Protein AF-A0A0G1XP38-F1 (afdb_monomer_lite)

Foldseek 3Di:
DPPPQQQVAFWFLWAWDDDPQKIKIWTWRFGDADVPPHNRGEIFIWIWIDNVVADTDPIDTQGDDDDQLQNRYWHRWAWEAEPQKIKIKTWGANDPPGAFQRTFIKIFIGNPSRHTPDIAGQANTRWGLKYWANYAAVQWTKIWTWGCQRPPPIFIFMDTDNDPVLRRDHVSNVVCVVVRVVGTQDPDPDRQKHKTWAHHFDDDPAATKTKIWTWFRNRVPDDIWTAIWIFGAHRRGRSHTQWIAPFGPDWDDDPQQQDGPAGGYWGQRYWDQDPVQKIWTWIGGRSHYIDIDIGRNVVVCLNIHPVSPDPPDDDDPLPPQDFFDCVQQAANPHKDAWAWDDDPQKIKTFIWGGGPQLETFTWIFIDNVVRHTPDTDSDGLGWDDDQQFAAPDPPFHGHWARWAWAAAPQKIKIWTWGHRRPAAIFIKIWMAGNVCVVVSVSVRIHDIDTQADPPQHKGQKDWANDADPCWIKIWIDRPQFTFIDTHNDPPVVVDHGPDGHGPDGADPRDQQNGHKHWSYHWDQDPVGTHTDMDHHDPGPPPDPVVVVVVVPPPDDDDDDDDDDDDDDDDDDDDDDDDDDDDDDDDDDDDDDDDDDDDDPPPPDDPVNLVVLVVVVVVLVCCLVCVLVDPVCVVVSCVSLVVVLCCCVPVVDDPSQVVSVVNVCSVPVPPPDPAGPVQVVCCVPPVDGDDNVNVSVVVNVSSVVSVVVSVVVVPDDDD

pLDDT: mean 84.05, std 21.07, range [19.92, 98.75]

Secondary structure (DSSP, 8-state):
--S-GGGSSEEEEEEEEEETTEEEEEEEEEPPPBTTTBTT--EEEEEEEESSSSS-EEEEEEE---SGGGTTEEEEEEEEEETTEEEEEEEEE-SSS-STTTEEEEEEEESSSSS--EEEE--SSSEEEEEE-SS-BTTBEEEEEEETTTSSSPEEEEEEESSGGGGG-HHHHHHHHHTGGGGEE---SSTT-EEEE-SPPEE-SS-EEEEEEEEETSSSSS--EEEEEEEEE-SS-TT-EEEE-SS-SB---SHHHHSSSSSS-EEEEEEEE-TTSEEEEEEEETTTEEEEEEEEHHHHHHHHSGGG---S-PPPTT--S----TTSGGGSSEEEEEEEEEETTEEEEEEEEE-TT-EEEEEEEEESSSSSEEEE-SS-SB---STTTS--STTS-EEEEEEEEEEETTEEEEEEEEE-SSSPPEEEEEEEEHHHHHTT-GGGPPPPEESS-TT---EEEEE-SS-BTTBEEEEEEETTEEEEEEES-S-TTT------EEEE---TTSTT-SEEEESSSPEEETTEEE--EEEE-SS--TTHHHHHHHTT-PPPP-----------------PPP--PPPP-------PPPP-----------HHHHHHHHHHHHHHHHHHHHGGG-GGGHHHHHHHHHHHHHIIIIISS-HHHHHHHHHHHHH-TT------HHHHHHHHHH-----HHHHHHHHHHHHHHHHHHHHHHHSS---

Sequence (718 aa):
MSDRHWEARGTFNPSPIVKGTITHLLYRAQGRPDALMTPAGISTIGKALSLDGEHFQNRRQFIVPEEPWEKYGCEDPRATFFEGKYYIFYTALGGMPFGPGNIKVAVAVSKDLETIEDKHLVTPFNAKAMTLFPERIGGKITVILTAHTDEPPARIAIAQCDNIEELWDLSFWEKWKAEMGEHVINPLRFDHDHVEVGSAPIKTKEGWLLFYSYIHNYFGGGERVFGVEALLLDLKDPHAIVGRSKGPIMVPEEIYERYGAVPNIVFPSGALLNKNGRVDLYYGGADTVCAKASLNLPDLLNALIPERRVDLVERAKGNPILRPVAAHPWESAAVFNPAAVDIDGVVHLLYRAMGADNTSVIGHATSKNGIKITSRDAEPAYVPREPFEKRQQDGTASGCEDPRLTRIGQTLYMAYTAFDGKNPWRAALTSIAVKDFVAKKWDKWSSPQLVTPDPVQDKDTALLPEKVGGQYMVLHRIDPLLCADFLDTLDFKKSRLTRCIEIMGPRPGMWDSKKIGIAGPPLKTKKGWLLIYHALSLSLSRSTSAWARCATRSFPAGRSRAATRCTCTTAARTPWSALPPCRSKNSSRFYCPKIWKTDMRRKVTHAEAVAVFFLHCVVGIIIFFGWLWPAIWPLYITIITYTLFQNWILGYCILSKWEFSLRRMLNPKLRYQYNFTTYYTYKLTHRRLSTRFVQIAGTCFLTASLGIQLYFHTLPIL

Radius of gyration: 34.36 Å; chains: 1; bounding box: 89×94×80 Å

Structure (mmCIF, N/CA/C/O backbone):
data_AF-A0A0G1XP38-F1
#
_entry.id   AF-A0A0G1XP38-F1
#
loop_
_atom_site.group_PDB
_atom_site.id
_atom_site.type_symbol
_atom_site.label_atom_id
_atom_site.label_alt_id
_atom_site.label_comp_id
_atom_site.label_asym_id
_atom_site.label_entity_id
_atom_site.label_seq_id
_atom_site.pdbx_PDB_ins_code
_atom_site.Cartn_x
_atom_site.Cartn_y
_atom_site.Cartn_z
_atom_site.occupancy
_atom_site.B_iso_or_equiv
_atom_site.auth_seq_id
_atom_site.auth_comp_id
_atom_site.auth_asym_id
_atom_site.auth_atom_id
_atom_site.pdbx_PDB_model_num
ATOM 1 N N . MET A 1 1 ? -11.599 32.814 22.777 1.00 44.69 1 MET A N 1
ATOM 2 C CA . MET A 1 1 ? -10.862 31.532 22.885 1.00 44.69 1 MET A CA 1
ATOM 3 C C . MET A 1 1 ? -11.673 30.488 22.135 1.00 44.69 1 MET A C 1
ATOM 5 O O . MET A 1 1 ? -12.880 30.627 22.103 1.00 44.69 1 MET A O 1
ATOM 9 N N . SER A 1 2 ? -11.050 29.541 21.433 1.00 51.38 2 SER A N 1
ATOM 10 C CA . SER A 1 2 ? -11.806 28.527 20.676 1.00 51.38 2 SER A CA 1
ATOM 11 C C . SER A 1 2 ? -12.551 27.608 21.648 1.00 51.38 2 SER A C 1
ATOM 13 O O . SER A 1 2 ? -11.894 26.985 22.480 1.00 51.38 2 SER A O 1
ATOM 15 N N . ASP A 1 3 ? -13.871 27.468 21.498 1.00 69.06 3 ASP A N 1
ATOM 16 C CA . ASP A 1 3 ? -14.762 26.638 22.339 1.00 69.06 3 ASP A CA 1
ATOM 17 C C . ASP A 1 3 ? -14.437 25.126 22.325 1.00 69.06 3 ASP A C 1
ATOM 19 O O . ASP A 1 3 ? -15.114 24.317 22.952 1.00 69.06 3 ASP A O 1
ATOM 23 N N . ARG A 1 4 ? -13.388 24.710 21.605 1.00 83.88 4 ARG A N 1
ATOM 24 C CA . ARG A 1 4 ? -13.000 23.306 21.389 1.00 83.88 4 ARG A CA 1
ATOM 25 C C . ARG A 1 4 ? -11.540 23.026 21.744 1.00 83.88 4 ARG A C 1
ATOM 27 O O . ARG A 1 4 ? -10.768 22.519 20.936 1.00 83.88 4 ARG A O 1
ATOM 34 N N . HIS A 1 5 ? -11.130 23.401 22.953 1.00 87.62 5 HIS A N 1
ATOM 35 C CA . HIS A 1 5 ? -9.759 23.193 23.446 1.00 87.62 5 HIS A CA 1
ATOM 36 C C . HIS A 1 5 ? -9.368 21.705 23.579 1.00 87.62 5 HIS A C 1
ATOM 38 O O . HIS A 1 5 ? -8.186 21.375 23.481 1.00 87.62 5 HIS A O 1
ATOM 44 N N . TRP A 1 6 ? -10.354 20.823 23.747 1.00 90.69 6 TRP A N 1
ATOM 45 C CA . TRP A 1 6 ? -10.214 19.372 23.908 1.00 90.69 6 TRP A CA 1
ATOM 46 C C . TRP A 1 6 ? -9.881 18.600 22.619 1.00 90.69 6 TRP A C 1
ATOM 48 O O . TRP A 1 6 ? -9.460 17.454 22.693 1.00 90.69 6 TRP A O 1
ATOM 58 N N . GLU A 1 7 ? -10.029 19.217 21.443 1.00 93.19 7 GLU A N 1
ATOM 59 C CA . GLU A 1 7 ? -9.630 18.638 20.145 1.00 93.19 7 GLU A CA 1
ATOM 60 C C . GLU A 1 7 ? -8.582 19.491 19.413 1.00 93.19 7 GLU A C 1
ATOM 62 O O . GLU A 1 7 ? -8.307 19.304 18.230 1.00 93.19 7 GLU A O 1
ATOM 67 N N . ALA A 1 8 ? -8.006 20.479 20.096 1.00 90.69 8 ALA A N 1
ATOM 68 C CA . ALA A 1 8 ? -7.222 21.521 19.445 1.00 90.69 8 ALA A CA 1
ATOM 69 C C . ALA A 1 8 ? -5.826 21.073 18.975 1.00 90.69 8 ALA A C 1
ATOM 71 O O . ALA A 1 8 ? -5.214 21.801 18.192 1.00 90.69 8 ALA A O 1
ATOM 72 N N . ARG A 1 9 ? -5.306 19.929 19.444 1.00 91.06 9 ARG A N 1
ATOM 73 C CA . ARG A 1 9 ? -4.024 19.373 18.980 1.00 91.06 9 ARG A CA 1
ATOM 74 C C . ARG A 1 9 ? -4.201 18.391 17.822 1.00 91.06 9 ARG A C 1
ATOM 76 O O . ARG A 1 9 ? -3.339 18.341 16.951 1.00 91.06 9 ARG A O 1
ATOM 83 N N . GLY A 1 10 ? -5.299 17.643 17.802 1.00 93.75 10 GLY A N 1
ATOM 84 C CA . GLY A 1 10 ? -5.584 16.679 16.748 1.00 93.75 10 GLY A CA 1
ATOM 85 C C . GLY A 1 10 ? -6.906 15.951 16.955 1.00 93.75 10 GLY A C 1
ATOM 86 O O . GLY A 1 10 ? -7.391 15.812 18.079 1.00 93.75 10 GLY A O 1
ATOM 87 N N . THR A 1 11 ? -7.462 15.465 15.850 1.00 96.19 11 THR A N 1
ATOM 88 C CA . THR A 1 11 ? -8.654 14.612 15.800 1.00 96.19 11 THR A CA 1
ATOM 89 C C . THR A 1 11 ? -8.358 13.439 14.885 1.00 96.19 11 THR A C 1
ATOM 91 O O . THR A 1 11 ? -8.314 13.631 13.673 1.00 96.19 11 THR A O 1
ATOM 94 N N . PHE A 1 12 ? -8.130 12.247 15.417 1.00 97.69 12 PHE A N 1
ATOM 95 C CA . PHE A 1 12 ? -7.641 11.105 14.638 1.00 97.69 12 PHE A CA 1
ATOM 96 C C . PHE A 1 12 ? -8.177 9.781 15.190 1.00 97.69 12 PHE A C 1
ATOM 98 O O . PHE A 1 12 ? -9.008 9.766 16.097 1.00 97.69 12 PHE A O 1
ATOM 105 N N . ASN A 1 13 ? -7.755 8.673 14.583 1.00 97.81 13 ASN A N 1
ATOM 106 C CA . ASN A 1 13 ? -8.212 7.315 14.886 1.00 97.81 13 ASN A CA 1
ATOM 107 C C . ASN A 1 13 ? -9.754 7.186 14.927 1.00 97.81 13 ASN A C 1
ATOM 109 O O . ASN A 1 13 ? -10.327 6.801 15.949 1.00 97.81 13 ASN A O 1
ATOM 113 N N . PRO A 1 14 ? -10.435 7.539 13.816 1.00 98.06 14 PRO A N 1
ATOM 114 C CA . PRO A 1 14 ? -11.886 7.455 13.692 1.00 98.06 14 PRO A CA 1
ATOM 115 C C . PRO A 1 14 ? -12.428 6.015 13.737 1.00 98.06 14 PRO A C 1
ATOM 117 O O . PRO A 1 14 ? -11.969 5.140 13.002 1.00 98.06 14 PRO A O 1
ATOM 120 N N . SER A 1 15 ? -13.493 5.811 14.506 1.00 98.06 15 SER A N 1
ATOM 121 C CA . SER A 1 15 ? -14.324 4.611 14.565 1.00 98.06 15 SER A CA 1
ATOM 122 C C . SER A 1 15 ? -15.767 4.968 14.182 1.00 98.06 15 SER A C 1
ATOM 124 O O . SER A 1 15 ? -16.501 5.545 14.994 1.00 98.06 15 SER A O 1
ATOM 126 N N . PRO A 1 16 ? -16.195 4.652 12.951 1.00 97.19 16 PRO A N 1
ATOM 127 C CA . PRO A 1 16 ? -17.534 4.943 12.467 1.00 97.19 16 PRO A CA 1
ATOM 128 C C . PRO A 1 16 ? -18.544 3.880 12.925 1.00 97.19 16 PRO A C 1
ATOM 130 O O . PRO A 1 16 ? -18.223 2.700 13.042 1.00 97.19 16 PRO A O 1
ATOM 133 N N . ILE A 1 17 ? -19.797 4.284 13.106 1.00 96.75 17 ILE A N 1
ATOM 134 C CA . ILE A 1 17 ? -20.931 3.387 13.327 1.00 96.75 17 ILE A CA 1
ATOM 135 C C . ILE A 1 17 ? -22.196 3.986 12.715 1.00 96.75 17 ILE A C 1
ATOM 137 O O . ILE A 1 17 ? -22.406 5.197 12.757 1.00 96.75 17 ILE A O 1
ATOM 141 N N . VAL A 1 18 ? -23.035 3.154 12.101 1.00 95.25 18 VAL A N 1
ATOM 142 C CA . VAL A 1 18 ? -24.248 3.615 11.412 1.00 95.25 18 VAL A CA 1
ATOM 143 C C . VAL A 1 18 ? -25.466 3.344 12.285 1.00 95.25 18 VAL A C 1
ATOM 145 O O . VAL A 1 18 ? -25.731 2.197 12.638 1.00 95.25 18 VAL A O 1
ATOM 148 N N . LYS A 1 19 ? -26.233 4.395 12.586 1.00 94.56 19 LYS A N 1
ATOM 149 C CA . LYS A 1 19 ? -27.533 4.325 13.265 1.00 94.56 19 LYS A CA 1
ATOM 150 C C . LYS A 1 19 ? -28.594 4.923 12.343 1.00 94.56 19 LYS A C 1
ATOM 152 O O . LYS A 1 19 ? -28.638 6.132 12.115 1.00 94.56 19 LYS A O 1
ATOM 157 N N . GLY A 1 20 ? -29.441 4.067 11.770 1.00 91.38 20 GLY A N 1
ATOM 158 C CA . GLY A 1 20 ? -30.408 4.479 10.750 1.00 91.38 20 GLY A CA 1
ATOM 159 C C . GLY A 1 20 ? -29.708 5.022 9.498 1.00 91.38 20 GLY A C 1
ATOM 160 O O . GLY A 1 20 ? -28.980 4.295 8.825 1.00 91.38 20 GLY A O 1
ATOM 161 N N . THR A 1 21 ? -29.930 6.297 9.175 1.00 91.62 21 THR A N 1
ATOM 162 C CA . THR A 1 21 ? -29.285 6.987 8.041 1.00 91.62 21 THR A CA 1
ATOM 163 C C . THR A 1 21 ? -28.089 7.846 8.448 1.00 91.62 21 THR A C 1
ATOM 165 O O . THR A 1 21 ? -27.507 8.503 7.590 1.00 91.62 21 THR A O 1
ATOM 168 N N . ILE A 1 22 ? -27.743 7.885 9.737 1.00 96.25 22 ILE A N 1
ATOM 169 C CA . ILE A 1 22 ? -26.694 8.753 10.273 1.00 96.25 22 ILE A CA 1
ATOM 170 C C . ILE A 1 22 ? -25.455 7.913 10.572 1.00 96.25 22 ILE A C 1
ATOM 172 O O . ILE A 1 22 ? -25.521 6.904 11.277 1.00 96.25 22 ILE A O 1
ATOM 176 N N . THR A 1 23 ? -24.310 8.361 10.069 1.00 97.12 23 THR A N 1
ATOM 177 C CA . THR A 1 23 ? -23.001 7.852 10.475 1.00 97.12 23 THR A CA 1
ATOM 178 C C . THR A 1 23 ? -22.520 8.654 11.677 1.00 97.12 23 THR A C 1
ATOM 180 O O . THR A 1 23 ? -22.283 9.859 11.578 1.00 97.12 23 THR A O 1
ATOM 183 N N . HIS A 1 24 ? -22.365 7.983 12.811 1.00 98.25 24 HIS A N 1
ATOM 184 C CA . HIS A 1 24 ? -21.718 8.510 14.003 1.00 98.25 24 HIS A CA 1
ATOM 185 C C . HIS A 1 24 ? -20.228 8.180 13.919 1.00 98.25 24 HIS A C 1
ATOM 187 O O . HIS A 1 24 ? -19.853 7.027 13.729 1.00 98.25 24 HIS A O 1
ATOM 193 N N . LEU A 1 25 ? -19.371 9.184 14.052 1.00 98.44 25 LEU A N 1
ATOM 194 C CA . LEU A 1 25 ? -17.923 9.019 14.084 1.00 98.44 25 LEU A CA 1
ATOM 195 C C . LEU A 1 25 ? -17.440 9.274 15.496 1.00 98.44 25 LEU A C 1
ATOM 197 O O . LEU A 1 25 ? -17.497 10.415 15.958 1.00 98.44 25 LEU A O 1
ATOM 201 N N . LEU A 1 26 ? -16.962 8.232 16.164 1.00 98.62 26 LEU A N 1
ATOM 202 C CA . LEU A 1 26 ? -16.182 8.396 17.382 1.00 98.62 26 LEU A CA 1
ATOM 203 C C . LEU A 1 26 ? -14.724 8.579 16.986 1.00 98.62 26 LEU A C 1
ATOM 205 O O . LEU A 1 26 ? -14.257 7.916 16.067 1.00 98.62 26 LEU A O 1
ATOM 209 N N . TYR A 1 27 ? -14.001 9.482 17.626 1.00 98.50 27 TYR A N 1
ATOM 210 C CA . TYR A 1 27 ? -12.602 9.739 17.290 1.00 98.50 27 TYR A CA 1
ATOM 211 C C . TYR A 1 27 ? -11.822 10.139 18.530 1.00 98.50 27 TYR A C 1
ATOM 213 O O . TYR A 1 27 ? -12.378 10.714 19.468 1.00 98.50 27 TYR A O 1
ATOM 221 N N . ARG A 1 28 ? -10.517 9.877 18.525 1.00 98.31 28 ARG A N 1
ATOM 222 C CA . ARG A 1 28 ? -9.614 10.420 19.533 1.00 98.31 28 ARG A CA 1
ATOM 223 C C . ARG A 1 28 ? -9.468 11.919 19.312 1.00 98.31 28 ARG A C 1
ATOM 225 O O . ARG A 1 28 ? -9.041 12.368 18.247 1.00 98.31 28 ARG A O 1
ATOM 232 N N . ALA A 1 29 ? -9.801 12.686 20.336 1.00 97.12 29 ALA A N 1
ATOM 233 C CA . ALA A 1 29 ? -9.623 14.121 20.398 1.00 97.12 29 ALA A CA 1
AT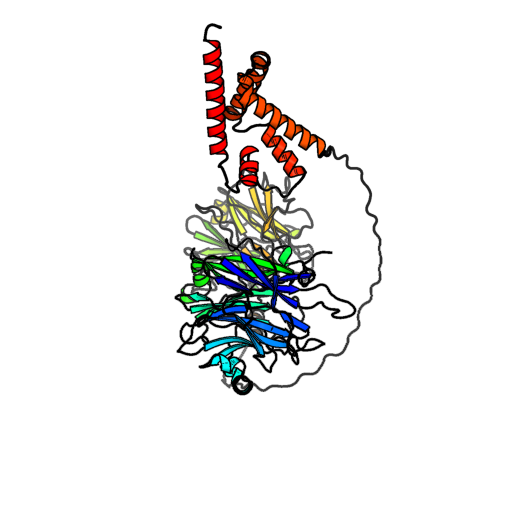OM 234 C C . ALA A 1 29 ? -8.498 14.449 21.376 1.00 97.12 29 ALA A C 1
ATOM 236 O O . ALA A 1 29 ? -8.601 14.182 22.575 1.00 97.12 29 ALA A O 1
ATOM 237 N N . GLN A 1 30 ? -7.416 15.017 20.849 1.00 94.62 30 GLN A N 1
ATOM 238 C CA . GLN A 1 30 ? -6.265 15.412 21.645 1.00 94.62 30 GLN A CA 1
ATOM 239 C C . GLN A 1 30 ? -6.398 16.878 22.061 1.00 94.62 30 GLN A C 1
ATOM 241 O O . GLN A 1 30 ? -6.374 17.791 21.222 1.00 94.62 30 GLN A O 1
ATOM 246 N N . GLY A 1 31 ? -6.483 17.099 23.371 1.00 91.12 31 GLY A N 1
ATOM 247 C CA . GLY A 1 31 ? -6.515 18.430 23.956 1.00 91.12 31 GLY A CA 1
ATOM 248 C C . GLY A 1 31 ? -5.180 19.162 23.846 1.00 91.12 31 GLY A C 1
ATOM 249 O O . GLY A 1 31 ? -4.121 18.569 23.606 1.00 91.12 31 GLY A O 1
ATOM 250 N N . ARG A 1 32 ? -5.218 20.482 24.045 1.00 85.31 32 ARG A N 1
ATOM 251 C CA . ARG A 1 32 ? -3.989 21.263 24.241 1.00 85.31 32 ARG A CA 1
ATOM 252 C C . ARG A 1 32 ? -3.251 20.785 25.496 1.00 85.31 32 ARG A C 1
ATOM 254 O O . ARG A 1 32 ? -3.902 20.554 26.511 1.00 85.31 32 ARG A O 1
ATOM 261 N N . PRO A 1 33 ? -1.914 20.694 25.446 1.00 81.69 33 PRO A N 1
ATOM 262 C CA . PRO A 1 33 ? -1.098 20.604 26.646 1.00 81.69 33 PRO A CA 1
ATOM 263 C C . PRO A 1 33 ? -1.426 21.719 27.638 1.00 81.69 33 PRO A C 1
ATOM 265 O O . PRO A 1 33 ? -1.474 22.889 27.255 1.00 81.69 33 PRO A O 1
ATOM 268 N N . ASP A 1 34 ? -1.603 21.349 28.900 1.00 77.69 34 ASP A N 1
ATOM 269 C CA . ASP A 1 34 ? -1.658 22.269 30.029 1.00 77.69 34 ASP A CA 1
ATOM 270 C C . ASP A 1 34 ? -0.386 22.067 30.853 1.00 77.69 34 ASP A C 1
ATOM 272 O O . ASP A 1 34 ? -0.191 21.015 31.457 1.00 77.69 34 ASP A O 1
ATOM 276 N N . ALA A 1 35 ? 0.502 23.060 30.861 1.00 73.19 35 ALA A N 1
ATOM 277 C CA . ALA A 1 35 ? 1.810 22.937 31.501 1.00 73.19 35 ALA A CA 1
ATOM 278 C C . ALA A 1 35 ? 1.743 22.668 33.017 1.00 73.19 35 ALA A C 1
ATOM 280 O O . ALA A 1 35 ? 2.722 22.179 33.575 1.00 73.19 35 ALA A O 1
ATOM 281 N N . LEU A 1 36 ? 0.623 22.983 33.675 1.00 69.81 36 LEU A N 1
ATOM 282 C CA . LEU A 1 36 ? 0.448 22.834 35.120 1.00 69.81 36 LEU A CA 1
ATOM 283 C C . LEU A 1 36 ? -0.307 21.554 35.477 1.00 69.81 36 LEU A C 1
ATOM 285 O O . LEU A 1 36 ? 0.031 20.902 36.460 1.00 69.81 36 LEU A O 1
ATOM 289 N N . MET A 1 37 ? -1.311 21.188 34.678 1.00 67.31 37 MET A N 1
ATOM 290 C CA . MET A 1 37 ? -2.199 20.064 34.987 1.00 67.31 37 MET A CA 1
ATOM 291 C C . MET A 1 37 ? -1.888 18.823 34.154 1.00 67.31 37 MET A C 1
ATOM 293 O O . MET A 1 37 ? -1.795 17.723 34.693 1.00 67.31 37 MET A O 1
ATOM 297 N N . THR A 1 38 ? -1.719 18.985 32.839 1.00 69.69 38 THR A N 1
ATOM 298 C CA . THR A 1 38 ? -1.524 17.882 31.883 1.00 69.69 38 THR A CA 1
ATOM 299 C C . THR A 1 38 ? -0.518 18.264 30.791 1.00 69.69 38 THR A C 1
ATOM 301 O O . THR A 1 38 ? -0.901 18.621 29.674 1.00 69.69 38 THR A O 1
ATOM 304 N N . PRO A 1 39 ? 0.799 18.172 31.060 1.00 67.69 39 PRO A N 1
ATOM 305 C CA . PRO A 1 39 ? 1.832 18.683 30.151 1.00 67.69 39 PRO A CA 1
ATOM 306 C C . PRO A 1 39 ? 1.856 18.030 28.758 1.00 67.69 39 PRO A C 1
ATOM 308 O O . PRO A 1 39 ? 2.440 18.580 27.830 1.00 67.69 39 PRO A O 1
ATOM 311 N N . ALA A 1 40 ? 1.218 16.866 28.587 1.00 71.44 40 ALA A N 1
ATOM 312 C CA . ALA A 1 40 ? 1.040 16.202 27.293 1.00 71.44 40 ALA A CA 1
ATOM 313 C C . ALA A 1 40 ? -0.313 16.516 26.609 1.00 71.44 40 ALA A C 1
ATOM 315 O O . ALA A 1 40 ? -0.463 16.297 25.403 1.00 71.44 40 ALA A O 1
ATOM 316 N N . GLY A 1 41 ? -1.268 17.085 27.351 1.00 83.62 41 GLY A N 1
ATOM 317 C CA . GLY A 1 41 ? -2.688 17.184 27.009 1.00 83.62 41 GLY A CA 1
ATOM 318 C C . GLY A 1 41 ? -3.446 15.896 27.347 1.00 83.62 41 GLY A C 1
ATOM 319 O O . GLY A 1 41 ? -2.849 14.825 27.426 1.00 83.62 41 GLY A O 1
ATOM 320 N N . ILE A 1 42 ? -4.763 16.001 27.534 1.00 90.81 42 ILE A N 1
ATOM 321 C CA . ILE A 1 42 ? -5.649 14.847 27.760 1.00 90.81 42 ILE A CA 1
ATOM 322 C C . ILE A 1 42 ? -6.251 14.394 26.431 1.00 90.81 42 ILE A C 1
ATOM 324 O O . ILE A 1 42 ? -6.747 15.215 25.651 1.00 90.81 42 ILE A O 1
ATOM 328 N N . SER A 1 43 ? -6.231 13.084 26.197 1.00 95.00 43 SER A N 1
ATOM 329 C CA . SER A 1 43 ? -7.017 12.445 25.144 1.00 95.00 43 SER A CA 1
ATOM 330 C C . SER A 1 43 ? -8.439 12.191 25.640 1.00 95.00 43 SER A C 1
ATOM 332 O O . SER A 1 43 ? -8.638 11.618 26.709 1.00 95.00 43 SER A O 1
ATOM 334 N N . THR A 1 44 ? -9.432 12.607 24.864 1.00 97.12 44 THR A N 1
ATOM 335 C CA . THR A 1 44 ? -10.848 12.278 25.088 1.00 97.12 44 THR A CA 1
ATOM 336 C C . THR A 1 44 ? -11.432 11.668 23.821 1.00 97.12 44 THR A C 1
ATOM 338 O O . THR A 1 44 ? -10.822 11.752 22.753 1.00 97.12 44 THR A O 1
ATOM 341 N N . ILE A 1 45 ? -12.619 11.070 23.899 1.00 98.62 45 ILE A N 1
ATOM 342 C CA . ILE A 1 45 ? -13.318 10.583 22.707 1.00 98.62 45 ILE A CA 1
ATOM 343 C C . ILE A 1 45 ? -14.357 11.619 22.303 1.00 98.62 45 ILE A C 1
ATOM 345 O O . ILE A 1 45 ? -15.314 11.893 23.033 1.00 98.62 45 ILE A O 1
ATOM 349 N N . GLY A 1 46 ? -14.154 12.200 21.125 1.00 98.00 46 GLY A N 1
ATOM 350 C CA . GLY A 1 46 ? -15.121 13.059 20.464 1.00 98.00 46 GLY A CA 1
ATOM 351 C C . GLY A 1 46 ? -16.135 12.248 19.663 1.00 98.00 46 GLY A C 1
ATOM 352 O O . GLY A 1 46 ? -15.863 11.124 19.241 1.00 98.00 46 GLY A O 1
ATOM 353 N N . LYS A 1 47 ? -17.302 12.844 19.421 1.00 97.94 47 LYS A N 1
ATOM 354 C CA . LYS A 1 47 ? -18.330 12.334 18.512 1.00 97.94 47 LYS A CA 1
ATOM 355 C C . LYS A 1 47 ? -18.675 13.388 17.469 1.00 97.94 47 LYS A C 1
ATOM 357 O O . LYS A 1 47 ? -18.863 14.551 17.817 1.00 97.94 47 LYS A O 1
ATOM 362 N N . ALA A 1 48 ? -18.812 12.968 16.217 1.00 97.75 48 ALA A N 1
ATOM 363 C CA . ALA A 1 48 ? -19.345 13.765 15.116 1.00 97.75 48 ALA A CA 1
ATOM 364 C C . ALA A 1 48 ? -20.412 12.981 14.340 1.00 97.75 48 ALA A C 1
ATOM 366 O O . ALA A 1 48 ? -20.453 11.753 14.396 1.00 97.75 48 ALA A O 1
ATOM 367 N N . LEU A 1 49 ? -21.265 13.683 13.599 1.00 98.06 49 LEU A N 1
ATOM 368 C CA . LEU A 1 49 ? -22.368 13.103 12.830 1.00 98.06 49 LEU A CA 1
ATOM 369 C C . LEU A 1 49 ? -22.228 13.430 11.346 1.00 98.06 49 LEU A C 1
ATOM 371 O O . LEU A 1 49 ? -21.792 14.525 10.991 1.00 98.06 49 LEU A O 1
ATOM 375 N N . SER A 1 50 ? -22.643 12.507 10.485 1.00 97.12 50 SER A N 1
ATOM 376 C CA . SER A 1 50 ? -22.675 12.702 9.037 1.00 97.12 50 SER A CA 1
ATOM 377 C C . SER A 1 50 ? -23.876 12.004 8.400 1.00 97.12 50 SER A C 1
ATOM 379 O O . SER A 1 50 ? -24.235 10.895 8.795 1.00 97.12 50 SER A O 1
ATOM 381 N N . LEU A 1 51 ? -24.479 12.649 7.398 1.00 94.88 51 LEU A N 1
ATOM 382 C CA . LEU A 1 51 ? -25.560 12.079 6.582 1.00 94.88 51 LEU A CA 1
ATOM 383 C C . LEU A 1 51 ? -25.045 11.374 5.320 1.00 94.88 51 LEU A C 1
ATOM 385 O O . LEU A 1 51 ? -25.726 10.507 4.782 1.00 94.88 51 LEU A O 1
ATOM 389 N N . ASP A 1 52 ? -23.857 11.745 4.841 1.00 91.00 52 ASP A N 1
ATOM 390 C CA . ASP A 1 52 ? -23.245 11.213 3.617 1.00 91.00 52 ASP A CA 1
ATOM 391 C C . ASP A 1 52 ? -22.021 10.320 3.893 1.00 91.00 52 ASP A C 1
ATOM 393 O O . ASP A 1 52 ? -21.522 9.647 2.994 1.00 91.00 52 ASP A O 1
ATOM 397 N N . GLY A 1 53 ? -21.550 10.278 5.142 1.00 88.31 53 GLY A N 1
ATOM 398 C CA . GLY A 1 53 ? -20.347 9.555 5.548 1.00 88.31 53 GLY A CA 1
ATOM 399 C C . GLY A 1 53 ? -19.039 10.221 5.107 1.00 88.31 53 GLY A C 1
ATOM 400 O O . GLY A 1 53 ? -17.985 9.590 5.237 1.00 88.31 53 GLY A O 1
ATOM 401 N N . GLU A 1 54 ? -19.092 11.456 4.598 1.00 88.88 54 GLU A N 1
ATOM 402 C CA . GLU A 1 54 ? -17.948 12.243 4.116 1.00 88.88 54 GLU A CA 1
ATOM 403 C C . GLU A 1 54 ? -17.796 13.554 4.898 1.00 88.88 54 GLU A C 1
ATOM 405 O O . GLU A 1 54 ? -16.699 13.893 5.343 1.00 88.88 54 GLU A O 1
ATOM 410 N N . HIS A 1 55 ? -18.896 14.272 5.128 1.00 94.88 55 HIS A N 1
ATOM 411 C CA . HIS A 1 55 ? -18.909 15.543 5.842 1.00 94.88 55 HIS A CA 1
ATOM 412 C C . HIS A 1 55 ? -19.407 15.340 7.272 1.00 94.88 55 HIS A C 1
ATOM 414 O O . HIS A 1 55 ? -20.587 15.069 7.502 1.00 94.88 55 HIS A O 1
ATOM 420 N N . PHE A 1 56 ? -18.502 15.496 8.239 1.00 96.00 56 PHE A N 1
ATOM 421 C CA . PHE A 1 56 ? -18.793 15.317 9.662 1.00 96.00 56 PHE A CA 1
ATOM 422 C C . PHE A 1 56 ? -18.972 16.656 10.381 1.00 96.00 56 PHE A C 1
ATOM 424 O O . PHE A 1 56 ? -18.144 17.562 10.275 1.00 96.00 56 PHE A O 1
ATOM 431 N N . GLN A 1 57 ? -20.063 16.771 11.133 1.00 95.50 57 GLN A N 1
ATOM 432 C CA . GLN A 1 57 ? -20.474 17.971 11.862 1.00 95.50 57 GLN A CA 1
ATOM 433 C C . GLN A 1 57 ? -20.928 17.615 13.287 1.00 95.50 57 GLN A C 1
ATOM 435 O O . GLN A 1 57 ? -20.760 16.482 13.730 1.00 95.50 57 GLN A O 1
ATOM 440 N N . ASN A 1 58 ? -21.481 18.591 14.016 1.00 94.62 58 ASN A N 1
ATOM 441 C CA . ASN A 1 58 ? -21.990 18.421 15.382 1.00 94.62 58 ASN A CA 1
ATOM 442 C C . ASN A 1 58 ? -20.973 17.766 16.340 1.00 94.62 58 ASN A C 1
ATOM 444 O O . ASN A 1 58 ? -21.262 16.778 17.015 1.00 94.62 58 ASN A O 1
ATOM 448 N N . ARG A 1 59 ? -19.742 18.295 16.331 1.00 95.31 59 ARG A N 1
ATOM 449 C CA . ARG A 1 59 ? -18.633 17.762 17.128 1.00 95.31 59 ARG A CA 1
ATOM 450 C C . ARG A 1 59 ? -18.814 18.091 18.608 1.00 95.31 59 ARG A C 1
ATOM 452 O O . ARG A 1 59 ? -18.944 19.269 18.946 1.00 95.31 59 ARG A O 1
ATOM 459 N N . ARG A 1 60 ? -18.755 17.077 19.471 1.00 95.69 60 ARG A N 1
ATOM 460 C CA . ARG A 1 60 ? -18.785 17.216 20.938 1.00 95.69 60 ARG A CA 1
ATOM 461 C C . ARG A 1 60 ? -17.902 16.179 21.627 1.00 95.69 60 ARG A C 1
ATOM 463 O O . ARG A 1 60 ? -17.683 15.110 21.061 1.00 95.69 60 ARG A O 1
ATOM 470 N N . GLN A 1 61 ? -17.454 16.460 22.852 1.00 95.88 61 GLN A N 1
ATOM 471 C CA . GLN A 1 61 ? -16.903 15.412 23.717 1.00 95.88 61 GLN A CA 1
ATOM 472 C C . GLN A 1 61 ? -18.002 14.405 24.054 1.00 95.88 61 GLN A C 1
ATOM 474 O O . GLN A 1 61 ? -19.167 14.775 24.241 1.00 95.88 61 GLN A O 1
ATOM 479 N N . PHE A 1 62 ? -17.631 13.131 24.078 1.00 97.81 62 PHE A N 1
ATOM 480 C CA . PHE A 1 62 ? -18.558 12.040 24.338 1.00 97.81 62 PHE A CA 1
ATOM 481 C C . PHE A 1 62 ? -18.085 11.120 25.460 1.00 97.81 62 PHE A C 1
ATOM 483 O O . PHE A 1 62 ? -18.888 10.810 26.329 1.00 97.81 62 PHE A O 1
ATOM 490 N N . ILE A 1 63 ? -16.801 10.749 25.488 1.00 98.38 63 ILE A N 1
ATOM 491 C CA . ILE A 1 63 ? -16.200 10.041 26.629 1.00 98.38 63 ILE A CA 1
ATOM 492 C C . ILE A 1 63 ? -15.021 10.867 27.131 1.00 98.38 63 ILE A C 1
ATOM 494 O O . ILE A 1 63 ? -14.124 11.222 26.360 1.00 98.38 63 ILE A O 1
ATOM 498 N N . VAL A 1 64 ? -15.046 11.183 28.422 1.00 96.44 64 VAL A N 1
ATOM 499 C CA . VAL A 1 64 ? -13.993 11.902 29.144 1.00 96.44 64 VAL A CA 1
ATOM 500 C C . VAL A 1 64 ? -13.509 11.050 30.323 1.00 96.44 64 VAL A C 1
ATOM 502 O O . VAL A 1 64 ? -14.275 10.197 30.776 1.00 96.44 64 VAL A O 1
ATOM 505 N N . PRO A 1 65 ? -12.273 11.258 30.813 1.00 95.50 65 PRO A N 1
ATOM 506 C CA . PRO A 1 65 ? -11.777 10.602 32.017 1.00 95.50 65 PRO A CA 1
ATOM 507 C C . PRO A 1 65 ? -12.636 10.896 33.247 1.00 95.50 65 PRO A C 1
ATOM 509 O O . PRO A 1 65 ? -12.697 12.039 33.698 1.00 95.50 65 PRO A O 1
ATOM 512 N N . GLU A 1 66 ? -13.265 9.865 33.798 1.00 96.12 66 GLU A N 1
ATOM 513 C CA . GLU A 1 66 ? -14.045 9.945 35.044 1.00 96.12 66 GLU A CA 1
ATOM 514 C C . GLU A 1 66 ? -13.557 8.919 36.071 1.00 96.12 66 GLU A C 1
ATOM 516 O O . GLU A 1 66 ? -13.643 9.161 37.273 1.00 96.12 66 GLU A O 1
ATOM 521 N N . GLU A 1 67 ? -12.963 7.819 35.599 1.00 96.81 67 GLU A N 1
ATOM 522 C CA . GLU A 1 67 ? -12.533 6.703 36.438 1.00 96.81 67 GLU A CA 1
ATOM 523 C C . GLU A 1 67 ? -11.011 6.685 36.692 1.00 96.81 67 GLU A C 1
ATOM 525 O O . GLU A 1 67 ? -10.223 7.142 35.852 1.00 96.81 67 GLU A O 1
ATOM 530 N N . PRO A 1 68 ? -10.535 6.108 37.819 1.00 95.81 68 PRO A N 1
ATOM 531 C CA . PRO A 1 68 ? -9.109 6.079 38.155 1.00 95.81 68 PRO A CA 1
ATOM 532 C C . PRO A 1 68 ? -8.212 5.442 37.083 1.00 95.81 68 PRO A C 1
ATOM 534 O O . PRO A 1 68 ? -7.087 5.894 36.876 1.00 95.81 68 PRO A O 1
ATOM 537 N N . TRP A 1 69 ? -8.698 4.416 36.378 1.00 96.19 69 TRP A N 1
ATOM 538 C CA . TRP A 1 69 ? -7.937 3.694 35.347 1.00 96.19 69 TRP A CA 1
ATOM 539 C C . TRP A 1 69 ? -7.824 4.435 34.010 1.00 96.19 69 TRP A C 1
ATOM 541 O O . TRP A 1 69 ? -7.046 4.021 33.156 1.00 96.19 69 TRP A O 1
ATOM 551 N N . GLU A 1 70 ? -8.567 5.522 33.819 1.00 96.00 70 GLU A N 1
ATOM 552 C CA . GLU A 1 70 ? -8.537 6.354 32.608 1.00 96.00 70 GLU A CA 1
ATOM 553 C C . GLU A 1 70 ? -8.193 7.816 32.904 1.00 96.00 70 GLU A C 1
ATOM 555 O O . GLU A 1 70 ? -8.277 8.656 32.011 1.00 96.00 70 GLU A O 1
ATOM 560 N N . LYS A 1 71 ? -7.787 8.122 34.145 1.00 93.81 71 LYS A N 1
ATOM 561 C CA . LYS A 1 71 ? -7.555 9.473 34.679 1.00 93.81 71 LYS A CA 1
ATOM 562 C C . LYS A 1 71 ? -6.750 10.395 33.756 1.00 93.81 71 LYS A C 1
ATOM 564 O O . LYS A 1 71 ? -6.936 11.610 33.795 1.00 93.81 71 LYS A O 1
ATOM 569 N N . TYR A 1 72 ? -5.842 9.845 32.953 1.00 93.25 72 TYR A N 1
ATOM 570 C CA . TYR A 1 72 ? -4.953 10.607 32.077 1.00 93.25 72 TYR A CA 1
ATOM 571 C C . TYR A 1 72 ? -5.350 10.572 30.594 1.00 93.25 72 TYR A C 1
ATOM 573 O O . TYR A 1 72 ? -4.717 11.252 29.786 1.00 93.25 72 TYR A O 1
ATOM 581 N N . GLY A 1 73 ? -6.405 9.844 30.224 1.00 95.38 73 GLY A N 1
ATOM 582 C CA . GLY A 1 73 ? -6.962 9.880 28.878 1.00 95.38 73 GLY A CA 1
ATOM 583 C C . GLY A 1 73 ? -7.733 8.630 28.462 1.00 95.38 73 GLY A C 1
ATOM 584 O O . GLY A 1 73 ? -7.458 7.516 28.911 1.00 95.38 73 GLY A O 1
ATOM 585 N N . CYS A 1 74 ? -8.654 8.850 27.525 1.00 97.94 74 CYS A N 1
ATOM 586 C CA . CYS A 1 74 ? -9.395 7.831 26.788 1.00 97.94 74 CYS A CA 1
ATOM 587 C C . CYS A 1 74 ? -8.991 7.933 25.309 1.00 97.94 74 CYS A C 1
ATOM 589 O O . CYS A 1 74 ? -9.165 8.987 24.688 1.00 97.94 74 CYS A O 1
ATOM 591 N N . GLU A 1 75 ? -8.441 6.865 24.735 1.00 97.88 75 GLU A N 1
ATOM 592 C CA . GLU A 1 75 ? -7.847 6.886 23.394 1.00 97.88 75 GLU A CA 1
ATOM 593 C C . GLU A 1 75 ? -8.462 5.849 22.462 1.00 97.88 75 GLU A C 1
ATOM 595 O O . GLU A 1 75 ? -8.851 4.764 22.880 1.00 97.88 75 GLU A O 1
ATOM 600 N N . ASP A 1 76 ? -8.466 6.180 21.172 1.00 98.06 76 ASP A N 1
ATOM 601 C CA . ASP A 1 76 ? -8.608 5.219 20.082 1.00 98.06 76 ASP A CA 1
ATOM 602 C C . ASP A 1 76 ? -9.860 4.332 20.211 1.00 98.06 76 ASP A C 1
ATOM 604 O O . ASP A 1 76 ? -9.751 3.116 20.379 1.00 98.06 76 ASP A O 1
ATOM 608 N N . PRO A 1 77 ? -11.068 4.923 20.107 1.00 98.50 77 PRO A N 1
ATOM 609 C CA . PRO A 1 77 ? -12.310 4.173 20.245 1.00 98.50 77 PRO A CA 1
ATOM 610 C C . PRO A 1 77 ? -12.439 3.103 19.158 1.00 98.50 77 PRO A C 1
ATOM 612 O O . PRO A 1 77 ? -11.991 3.302 18.026 1.00 98.50 77 PRO A O 1
ATOM 615 N N . ARG A 1 78 ? -13.101 1.992 19.481 1.00 98.44 78 ARG A N 1
ATOM 616 C CA . ARG A 1 78 ? -13.712 1.053 18.535 1.00 98.44 78 ARG A CA 1
ATOM 617 C C . ARG A 1 78 ? -15.132 0.768 18.995 1.00 98.44 78 ARG A C 1
ATOM 619 O O . ARG A 1 78 ? -15.349 0.176 20.050 1.00 98.44 78 ARG A O 1
ATOM 626 N N . ALA A 1 79 ? -16.092 1.228 18.205 1.00 97.81 79 ALA A N 1
ATOM 627 C CA . ALA A 1 79 ? -17.512 1.104 18.488 1.00 97.81 79 ALA A CA 1
ATOM 628 C C . ALA A 1 79 ? -18.127 -0.056 17.710 1.00 97.81 79 ALA A C 1
ATOM 630 O O . ALA A 1 79 ? -17.900 -0.209 16.509 1.00 97.81 79 ALA A O 1
ATOM 631 N N . THR A 1 80 ? -18.963 -0.840 18.378 1.00 98.25 80 THR A N 1
ATOM 632 C CA . THR A 1 80 ? -19.712 -1.936 17.761 1.00 98.25 80 THR A CA 1
ATOM 633 C C . THR A 1 80 ? -21.118 -1.971 18.341 1.00 98.25 80 THR A C 1
ATOM 635 O O . THR A 1 80 ? -21.296 -1.857 19.552 1.00 98.25 80 THR A O 1
ATOM 638 N N . PHE A 1 81 ? -22.123 -2.102 17.475 1.00 98.12 81 PHE A N 1
ATOM 639 C CA . PHE A 1 81 ? -23.491 -2.372 17.905 1.00 98.12 81 PHE A CA 1
ATOM 640 C C . PHE A 1 81 ? -23.657 -3.881 18.059 1.00 98.12 81 PHE A C 1
ATOM 642 O O . PHE A 1 81 ? -23.406 -4.620 17.109 1.00 98.12 81 PHE A O 1
ATOM 649 N N . PHE A 1 82 ? -24.060 -4.325 19.243 1.00 98.25 82 PHE A N 1
ATOM 650 C CA . PHE A 1 82 ? -24.195 -5.733 19.588 1.00 98.25 82 PHE A CA 1
ATOM 651 C C . PHE A 1 82 ? -25.345 -5.898 20.586 1.00 98.25 82 PHE A C 1
ATOM 653 O O . PHE A 1 82 ? -25.440 -5.144 21.550 1.00 98.25 82 PHE A O 1
ATOM 660 N N . GLU A 1 83 ? -26.252 -6.840 20.315 1.00 97.19 83 GLU A N 1
ATOM 661 C CA . GLU A 1 83 ? -27.366 -7.226 21.205 1.00 97.19 83 GLU A CA 1
ATOM 662 C C . GLU A 1 83 ? -28.136 -6.043 21.836 1.00 97.19 83 GLU A C 1
ATOM 664 O O . GLU A 1 83 ? -28.493 -6.047 23.010 1.00 97.19 83 GLU A O 1
ATOM 669 N N . GLY A 1 84 ? -28.420 -5.011 21.030 1.00 96.94 84 GLY A N 1
ATOM 670 C CA . GLY A 1 84 ? -29.248 -3.864 21.428 1.00 96.94 84 GLY A CA 1
ATOM 671 C C . GLY A 1 84 ? -28.493 -2.686 22.050 1.00 96.94 84 GLY A C 1
ATOM 672 O O . GLY A 1 84 ? -29.110 -1.649 22.298 1.00 96.94 84 GLY A O 1
ATOM 673 N N . LYS A 1 85 ? -27.177 -2.797 22.261 1.00 98.12 85 LYS A N 1
ATOM 674 C CA . LYS A 1 85 ? -26.334 -1.732 22.820 1.00 98.12 85 LYS A CA 1
ATOM 675 C C . LYS A 1 85 ? -25.125 -1.431 21.933 1.00 98.12 85 LYS A C 1
ATOM 677 O O . LYS A 1 85 ? -24.754 -2.195 21.046 1.00 98.12 85 LYS A O 1
ATOM 682 N N . TYR A 1 86 ? -24.512 -0.282 22.179 1.00 98.50 86 TYR A N 1
ATOM 683 C CA . TYR A 1 86 ? -23.249 0.145 21.597 1.00 98.50 86 TYR A CA 1
ATOM 684 C C . TYR A 1 86 ? -22.140 -0.044 22.624 1.00 98.50 86 TYR A C 1
ATOM 686 O O . TYR A 1 86 ? -22.162 0.581 23.685 1.00 98.50 86 TYR A O 1
ATOM 694 N N . TYR A 1 87 ? -21.165 -0.877 22.279 1.00 98.69 87 TYR A N 1
ATOM 695 C CA . TYR A 1 87 ? -19.962 -1.107 23.068 1.00 98.69 87 TYR A CA 1
ATOM 696 C C . TYR A 1 87 ? -18.816 -0.340 22.431 1.00 98.69 87 TYR A C 1
ATOM 698 O O . TYR A 1 87 ? -18.509 -0.534 21.252 1.00 98.69 87 TYR A O 1
ATOM 706 N N . ILE A 1 88 ? -18.221 0.568 23.195 1.00 98.75 88 ILE A N 1
ATOM 707 C CA . ILE A 1 88 ? -17.146 1.445 22.742 1.00 98.75 88 ILE A CA 1
ATOM 708 C C . ILE A 1 88 ? -15.914 1.066 23.543 1.00 98.75 88 ILE A C 1
ATOM 710 O O . ILE A 1 88 ? -15.738 1.525 24.668 1.00 98.75 88 ILE A O 1
ATOM 714 N N . PHE A 1 89 ? -15.084 0.200 22.975 1.00 98.75 89 PHE A N 1
ATOM 715 C CA . PHE A 1 89 ? -13.800 -0.153 23.565 1.00 98.75 89 PHE A CA 1
ATOM 716 C C . PHE A 1 89 ? -12.792 0.958 23.294 1.00 98.75 89 PHE A C 1
ATOM 718 O O . PHE A 1 89 ? -12.793 1.548 22.212 1.00 98.75 89 PHE A O 1
ATOM 725 N N . TYR A 1 90 ? -11.943 1.259 24.267 1.00 98.75 90 TYR A N 1
ATOM 726 C CA . TYR A 1 90 ? -10.924 2.297 24.156 1.00 98.75 90 TYR A CA 1
ATOM 727 C C . TYR A 1 90 ? -9.718 1.975 25.033 1.00 98.75 90 TYR A C 1
ATOM 729 O O . TYR A 1 90 ? -9.793 1.189 25.980 1.00 98.75 90 TYR A O 1
ATOM 737 N N . THR A 1 91 ? -8.589 2.592 24.709 1.00 98.38 91 THR A N 1
ATOM 738 C CA . THR A 1 91 ? -7.381 2.526 25.529 1.00 98.38 91 THR A CA 1
ATOM 739 C C . THR A 1 91 ? -7.517 3.516 26.687 1.00 98.38 91 THR A C 1
ATOM 741 O O . THR A 1 91 ? -7.711 4.714 26.471 1.00 98.38 91 THR A O 1
ATOM 744 N N . ALA A 1 92 ? -7.418 3.016 27.914 1.00 98.06 92 ALA A N 1
ATOM 745 C CA . ALA A 1 92 ? -7.481 3.779 29.152 1.00 98.06 92 ALA A CA 1
ATOM 746 C C . ALA A 1 92 ? -6.069 4.033 29.700 1.00 98.06 92 ALA A C 1
ATOM 748 O O . ALA A 1 92 ? -5.270 3.101 29.849 1.00 98.06 92 ALA A O 1
ATOM 749 N N . LEU A 1 93 ? -5.763 5.301 29.988 1.00 96.00 93 LEU A N 1
ATOM 750 C CA . LEU A 1 93 ? -4.481 5.736 30.543 1.00 96.00 93 LEU A CA 1
ATOM 751 C C . LEU A 1 93 ? -4.616 6.024 32.044 1.00 96.00 93 LEU A C 1
ATOM 753 O O . LEU A 1 93 ? -5.062 7.100 32.448 1.00 96.00 93 LEU A O 1
ATOM 757 N N . GLY A 1 94 ? -4.205 5.072 32.882 1.00 93.62 94 GLY A N 1
ATOM 758 C CA . GLY A 1 94 ? -4.426 5.131 34.333 1.00 93.62 94 GLY A CA 1
ATOM 759 C C . GLY A 1 94 ? -3.312 5.792 35.144 1.00 93.62 94 GLY A C 1
ATOM 760 O O . GLY A 1 94 ? -3.502 6.097 36.318 1.00 93.62 94 GLY A O 1
ATOM 761 N N . GLY A 1 95 ? -2.137 6.036 34.557 1.00 89.88 95 GLY A N 1
ATOM 762 C CA . GLY A 1 95 ? -0.974 6.521 35.304 1.00 89.88 95 GLY A CA 1
ATOM 763 C C . GLY A 1 95 ? 0.080 7.217 34.453 1.00 89.88 95 GLY A C 1
ATOM 764 O O . GLY A 1 95 ? 0.091 7.101 33.232 1.00 89.88 95 GLY A O 1
ATOM 765 N N . MET A 1 96 ? 0.989 7.921 35.132 1.00 84.75 96 MET A N 1
ATOM 766 C CA . MET A 1 96 ? 2.138 8.610 34.539 1.00 84.75 96 MET A CA 1
ATOM 767 C C . MET A 1 96 ? 3.445 8.140 35.205 1.00 84.75 96 MET A C 1
ATOM 769 O O . MET A 1 96 ? 3.460 7.998 36.428 1.00 84.75 96 MET A O 1
ATOM 773 N N . PRO A 1 97 ? 4.545 7.940 34.450 1.00 87.56 97 PRO A N 1
ATOM 774 C CA . PRO A 1 97 ? 4.624 7.982 32.985 1.00 87.56 97 PRO A CA 1
ATOM 775 C C . PRO A 1 97 ? 3.810 6.853 32.335 1.00 87.56 97 PRO A C 1
ATOM 777 O O . PRO A 1 97 ? 3.590 5.811 32.951 1.00 87.56 97 PRO A O 1
ATOM 780 N N . PHE A 1 98 ? 3.357 7.062 31.097 1.00 89.50 98 PHE A N 1
ATOM 781 C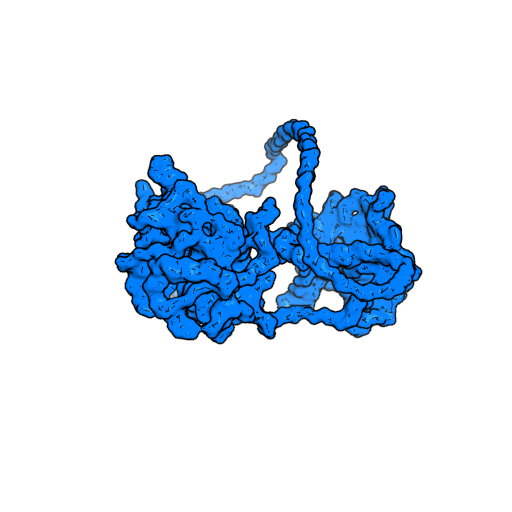 CA . PHE A 1 98 ? 2.640 6.032 30.344 1.00 89.50 98 PHE A CA 1
ATOM 782 C C . PHE A 1 98 ? 3.526 4.801 30.131 1.00 89.50 98 PHE A C 1
ATOM 784 O O . PHE A 1 98 ? 4.689 4.924 29.744 1.00 89.50 98 PHE A O 1
ATOM 791 N N . GLY A 1 99 ? 2.976 3.614 30.379 1.00 90.88 99 GLY A N 1
ATOM 792 C CA . GLY A 1 99 ? 3.692 2.357 30.207 1.00 90.88 99 GLY A CA 1
ATOM 793 C C . GLY A 1 99 ? 2.804 1.126 30.397 1.00 90.88 99 GLY A C 1
ATOM 794 O O . GLY A 1 99 ? 1.632 1.241 30.764 1.00 90.88 99 GLY A O 1
ATOM 795 N N . PRO A 1 100 ? 3.350 -0.085 30.200 1.00 92.56 100 PRO A N 1
ATOM 796 C CA . PRO A 1 100 ? 2.561 -1.320 30.214 1.00 92.56 100 PRO A CA 1
ATOM 797 C C . PRO A 1 100 ? 1.830 -1.583 31.546 1.00 92.56 100 PRO A C 1
ATOM 799 O O . PRO A 1 100 ? 0.778 -2.228 31.582 1.00 92.56 100 PRO A O 1
ATOM 802 N N . GLY A 1 101 ? 2.329 -1.021 32.652 1.00 93.88 101 GLY A N 1
ATOM 803 C CA . GLY A 1 101 ? 1.667 -1.091 33.954 1.00 93.88 101 GLY A CA 1
ATOM 804 C C . GLY A 1 101 ? 0.320 -0.359 34.020 1.00 93.88 101 GLY A C 1
ATOM 805 O O . GLY A 1 101 ? -0.554 -0.797 34.762 1.00 93.88 101 GLY A O 1
ATOM 806 N N . ASN A 1 102 ? 0.119 0.705 33.233 1.00 93.62 102 ASN A N 1
ATOM 807 C CA . ASN A 1 102 ? -1.016 1.629 33.376 1.00 93.62 102 ASN A CA 1
ATOM 808 C C . ASN A 1 102 ? -1.798 1.925 32.083 1.00 93.62 102 ASN A C 1
ATOM 810 O O . ASN A 1 102 ? -2.773 2.669 32.133 1.00 93.62 102 ASN A O 1
ATOM 814 N N . ILE A 1 103 ? -1.407 1.327 30.957 1.00 97.19 103 ILE A N 1
ATOM 815 C CA . ILE A 1 103 ? -2.155 1.356 29.695 1.00 97.19 103 ILE A CA 1
ATOM 816 C C . ILE A 1 103 ? -2.972 0.069 29.587 1.00 97.19 103 ILE A C 1
ATOM 818 O O . ILE A 1 103 ? -2.381 -1.009 29.474 1.00 97.19 103 ILE A O 1
ATOM 822 N N . LYS A 1 104 ? -4.302 0.176 29.618 1.00 97.69 104 LYS A N 1
ATOM 823 C CA . LYS A 1 104 ? -5.250 -0.955 29.607 1.00 97.69 104 LYS A CA 1
ATOM 824 C C . LYS A 1 104 ? -6.368 -0.714 28.588 1.00 97.69 104 LYS A C 1
ATOM 826 O O . LYS A 1 104 ? -6.508 0.389 28.070 1.00 97.69 104 LYS A O 1
ATOM 831 N N . VAL A 1 105 ? -7.206 -1.719 28.345 1.00 98.50 105 VAL A N 1
ATOM 832 C CA . VAL A 1 105 ? -8.481 -1.557 27.633 1.00 98.50 105 VAL A CA 1
ATOM 833 C C . VAL A 1 105 ? -9.609 -1.332 28.637 1.00 98.50 105 VAL A C 1
ATOM 835 O O . VAL A 1 105 ? -9.692 -2.028 29.650 1.00 98.50 105 VAL A O 1
ATOM 838 N N . ALA A 1 106 ? -10.500 -0.399 28.319 1.00 98.69 106 ALA A N 1
ATOM 839 C CA . ALA A 1 106 ? -11.785 -0.195 28.976 1.00 98.69 106 ALA A CA 1
ATOM 840 C C . ALA A 1 106 ? -12.921 -0.202 27.938 1.00 98.69 106 ALA A C 1
ATOM 842 O O . ALA A 1 106 ? -12.677 -0.143 26.728 1.00 98.69 106 ALA A O 1
ATOM 843 N N . VAL A 1 107 ? -14.163 -0.288 28.409 1.00 98.75 107 VAL A N 1
ATOM 844 C CA . VAL A 1 107 ? -15.370 -0.221 27.579 1.00 98.75 107 VAL A CA 1
ATOM 845 C C . VAL A 1 107 ? -16.365 0.768 28.170 1.00 98.75 107 VAL A C 1
ATOM 847 O O . VAL A 1 107 ? -16.592 0.785 29.377 1.00 98.75 107 VAL A O 1
ATOM 850 N N . ALA A 1 108 ? -16.963 1.586 27.307 1.00 98.75 108 ALA A N 1
ATOM 851 C CA . ALA A 1 108 ? -18.115 2.418 27.624 1.00 98.75 108 ALA A CA 1
ATOM 852 C C . ALA A 1 108 ? -19.343 1.871 26.890 1.00 98.75 108 ALA A C 1
ATOM 854 O O . ALA A 1 108 ? -19.269 1.538 25.701 1.00 98.75 108 ALA A O 1
ATOM 855 N N . VAL A 1 109 ? -20.470 1.784 27.590 1.00 98.69 109 VAL A N 1
ATOM 856 C CA . VAL A 1 109 ? -21.713 1.198 27.083 1.00 98.69 109 VAL A CA 1
ATOM 857 C C . VAL A 1 109 ? -22.749 2.295 26.878 1.00 98.69 109 VAL A C 1
ATOM 859 O O . VAL A 1 109 ? -22.948 3.150 27.735 1.00 98.69 109 VAL A O 1
ATOM 862 N N . SER A 1 110 ? -23.426 2.288 25.733 1.00 98.50 110 SER A N 1
ATOM 863 C CA . SER A 1 110 ? -24.482 3.250 25.409 1.00 98.50 110 SER A CA 1
ATOM 864 C C . SER A 1 110 ? -25.641 2.557 24.699 1.00 98.50 110 SER A C 1
ATOM 866 O O . SER A 1 110 ? -25.415 1.697 23.853 1.00 98.50 110 SER A O 1
ATOM 868 N N . LYS A 1 111 ? -26.892 2.936 24.980 1.00 97.44 111 LYS A N 1
ATOM 869 C CA . LYS A 1 111 ? -28.059 2.451 24.210 1.00 97.44 111 LYS A CA 1
ATOM 870 C C . LYS A 1 111 ? -28.328 3.261 22.948 1.00 97.44 111 LYS A C 1
ATOM 872 O O . LYS A 1 111 ? -28.963 2.771 22.017 1.00 97.44 111 LYS A O 1
ATOM 877 N N . ASP A 1 112 ? -27.861 4.503 22.894 1.00 95.81 112 ASP A N 1
ATOM 878 C CA . ASP A 1 112 ? -28.304 5.467 21.891 1.00 95.81 112 ASP A CA 1
ATOM 879 C C . ASP A 1 112 ? -27.180 6.260 21.213 1.00 95.81 112 ASP A C 1
ATOM 881 O O . ASP A 1 112 ? -27.474 6.972 20.248 1.00 95.81 112 ASP A O 1
ATOM 885 N N . LEU A 1 113 ? -25.926 6.086 21.641 1.00 96.88 113 LEU A N 1
ATOM 886 C CA . LEU A 1 113 ? -24.763 6.905 21.284 1.00 96.88 113 LEU A CA 1
ATOM 887 C C . LEU A 1 113 ? -24.892 8.374 21.701 1.00 96.88 113 LEU A C 1
ATOM 889 O O . LEU A 1 113 ? -24.147 9.211 21.193 1.00 96.88 113 LEU A O 1
ATOM 893 N N . GLU A 1 114 ? -25.811 8.713 22.602 1.00 95.25 114 GLU A N 1
ATOM 894 C CA . GLU A 1 114 ? -25.975 10.051 23.166 1.00 95.25 114 GLU A CA 1
ATOM 895 C C . GLU A 1 114 ? -25.537 10.120 24.626 1.00 95.25 114 GLU A C 1
ATOM 897 O O . GLU A 1 114 ? -24.829 11.071 24.981 1.00 95.25 114 GLU A O 1
ATOM 902 N N . THR A 1 115 ? -25.857 9.098 25.420 1.00 96.69 115 THR A N 1
ATOM 903 C CA . THR A 1 115 ? -25.465 8.971 26.832 1.00 96.69 115 THR A CA 1
ATOM 904 C C . THR A 1 115 ? -24.678 7.688 27.082 1.00 96.69 115 THR A C 1
ATOM 906 O O . THR A 1 115 ? -24.998 6.642 26.512 1.00 96.69 115 THR A O 1
ATOM 909 N N . ILE A 1 116 ? -23.656 7.763 27.937 1.00 98.25 116 ILE A N 1
ATOM 910 C CA . ILE A 1 116 ? -22.949 6.586 28.457 1.00 98.25 116 ILE A CA 1
ATOM 911 C C . ILE A 1 116 ? -23.714 6.091 29.684 1.00 98.25 116 ILE A C 1
ATOM 913 O O . ILE A 1 116 ? -23.990 6.881 30.582 1.00 98.25 116 ILE A O 1
ATOM 917 N N . GLU A 1 117 ? -24.102 4.818 29.679 1.00 96.50 117 GLU A N 1
ATOM 918 C CA . GLU A 1 117 ? -24.804 4.176 30.796 1.00 96.50 117 GLU A CA 1
ATOM 919 C C . GLU A 1 117 ? -23.814 3.672 31.838 1.00 96.50 117 GLU A C 1
ATOM 921 O O . GLU A 1 117 ? -23.967 3.962 33.017 1.00 96.50 117 GLU A O 1
ATOM 926 N N . ASP A 1 118 ? -22.783 2.967 31.369 1.00 96.75 118 ASP A N 1
ATOM 927 C CA . ASP A 1 118 ? -21.820 2.270 32.210 1.00 96.75 118 ASP A CA 1
ATOM 928 C C . ASP A 1 118 ? -20.415 2.352 31.601 1.00 96.75 118 ASP A C 1
ATOM 930 O O . ASP A 1 118 ? -20.245 2.449 30.375 1.00 96.75 118 ASP A O 1
ATOM 934 N N . LYS A 1 119 ? -19.399 2.271 32.464 1.00 98.25 119 LYS A N 1
ATOM 935 C CA . LYS A 1 119 ? -17.989 2.108 32.099 1.00 98.25 119 LYS A CA 1
ATOM 936 C C . LYS A 1 119 ? -17.376 0.975 32.905 1.00 98.25 119 LYS A C 1
ATOM 938 O O . LYS A 1 119 ? -17.597 0.877 34.109 1.00 98.25 119 LYS A O 1
ATOM 943 N N . HIS A 1 120 ? -16.540 0.172 32.256 1.00 98.31 120 HIS A N 1
ATOM 944 C CA . HIS A 1 120 ? -15.830 -0.919 32.915 1.00 98.31 120 HIS A CA 1
ATOM 945 C C . HIS A 1 120 ? -14.375 -0.998 32.453 1.00 98.31 120 HIS A C 1
ATOM 947 O O . HIS A 1 120 ? -14.072 -0.832 31.267 1.00 98.31 120 HIS A O 1
ATOM 953 N N . LEU A 1 121 ? -13.469 -1.287 33.390 1.00 98.06 121 LEU A N 1
ATOM 954 C CA . LEU A 1 121 ? -12.119 -1.732 33.059 1.00 98.06 121 LEU A CA 1
ATOM 955 C C . LEU A 1 121 ? -12.198 -3.171 32.536 1.00 98.06 121 LEU A C 1
ATOM 957 O O . LEU A 1 121 ? -12.794 -4.026 33.181 1.00 98.06 121 LEU A O 1
ATOM 961 N N . VAL A 1 122 ? -11.598 -3.430 31.376 1.00 98.19 122 VAL A N 1
ATOM 962 C CA . VAL A 1 122 ? -11.693 -4.730 30.700 1.00 98.19 122 VAL A CA 1
ATOM 963 C C . VAL A 1 122 ? -10.460 -5.564 31.026 1.00 98.19 122 VAL A C 1
ATOM 965 O O . VAL A 1 122 ? -10.563 -6.611 31.644 1.00 98.19 122 VAL A O 1
ATOM 968 N N . THR A 1 123 ? -9.262 -5.098 30.669 1.00 97.38 123 THR A N 1
ATOM 969 C CA . THR A 1 123 ? -8.045 -5.921 30.792 1.00 97.38 123 THR A CA 1
ATOM 970 C C . THR A 1 123 ? -7.202 -5.550 32.020 1.00 97.38 123 THR A C 1
ATOM 972 O O . THR A 1 123 ? -6.874 -4.371 32.179 1.00 97.38 123 THR A O 1
ATOM 975 N N . PRO A 1 124 ? -6.695 -6.521 32.808 1.00 94.81 124 PRO A N 1
ATOM 976 C CA . PRO A 1 124 ? -5.732 -6.257 33.885 1.00 94.81 124 PRO A CA 1
ATOM 977 C C . PRO A 1 124 ? -4.280 -6.094 33.393 1.00 94.81 124 PRO A C 1
ATOM 979 O O . PRO A 1 124 ? -3.397 -5.634 34.120 1.00 94.81 124 PRO A O 1
ATOM 982 N N . PHE A 1 125 ? -3.987 -6.442 32.141 1.00 95.62 125 PHE A N 1
ATOM 983 C CA . PHE A 1 125 ? -2.653 -6.396 31.527 1.00 95.62 125 PHE A CA 1
ATOM 984 C C . PHE A 1 125 ? -2.569 -5.332 30.423 1.00 95.62 125 PHE A C 1
ATOM 986 O O . PHE A 1 125 ? -3.578 -4.737 30.056 1.00 95.62 125 PHE A O 1
ATOM 993 N N . ASN A 1 126 ? -1.359 -5.054 29.922 1.00 97.12 126 ASN A N 1
ATOM 994 C CA . ASN A 1 126 ? -1.185 -4.099 28.828 1.00 97.12 126 ASN A CA 1
ATOM 995 C C . ASN A 1 126 ? -1.892 -4.580 27.558 1.00 97.12 126 ASN A C 1
ATOM 997 O O . ASN A 1 126 ? -1.558 -5.639 27.027 1.00 97.12 126 ASN A O 1
ATOM 1001 N N . ALA A 1 127 ? -2.839 -3.793 27.064 1.00 97.62 127 ALA A N 1
ATOM 1002 C CA . ALA A 1 127 ? -3.554 -4.072 25.830 1.00 97.62 127 ALA A CA 1
ATOM 1003 C C . ALA A 1 127 ? -4.075 -2.776 25.206 1.00 97.62 127 ALA A C 1
ATOM 1005 O O . ALA A 1 127 ? -4.324 -1.798 25.913 1.00 97.62 127 ALA A O 1
ATOM 1006 N N . LYS A 1 128 ? -4.256 -2.795 23.885 1.00 97.94 128 LYS A N 1
ATOM 1007 C CA . LYS A 1 128 ? -4.862 -1.716 23.097 1.00 97.94 128 LYS A CA 1
ATOM 1008 C C . LYS A 1 128 ? -5.762 -2.284 22.006 1.00 97.94 128 LYS A C 1
ATOM 1010 O O . LYS A 1 128 ? -5.758 -3.488 21.728 1.00 97.94 128 LYS A O 1
ATOM 1015 N N . ALA A 1 129 ? -6.518 -1.383 21.381 1.00 97.62 129 ALA A N 1
ATOM 1016 C CA . ALA A 1 129 ? -7.275 -1.635 20.160 1.00 97.62 129 ALA A CA 1
ATOM 1017 C C . ALA A 1 129 ? -8.214 -2.852 20.226 1.00 97.62 129 ALA A C 1
ATOM 1019 O O . ALA A 1 129 ? -8.367 -3.581 19.248 1.00 97.62 129 ALA A O 1
ATOM 1020 N N . MET A 1 130 ? -8.848 -3.079 21.378 1.00 98.56 130 MET A N 1
ATOM 1021 C CA . MET A 1 130 ? -9.892 -4.093 21.470 1.00 98.56 130 MET A CA 1
ATOM 1022 C C . MET A 1 130 ? -11.115 -3.672 20.659 1.00 98.56 130 MET A C 1
ATOM 1024 O O . MET A 1 130 ? -11.474 -2.497 20.615 1.00 98.56 130 MET A O 1
ATOM 1028 N N . THR A 1 131 ? -11.767 -4.637 20.029 1.00 98.31 131 THR A N 1
ATOM 1029 C CA . THR A 1 131 ? -13.043 -4.452 19.350 1.00 98.31 131 THR A CA 1
ATOM 1030 C C . THR A 1 131 ? -13.860 -5.738 19.399 1.00 98.31 131 THR A C 1
ATOM 1032 O O . THR A 1 131 ? -13.322 -6.839 19.537 1.00 98.31 131 THR A O 1
ATOM 1035 N N . LEU A 1 132 ? -15.175 -5.582 19.308 1.00 98.44 132 LEU A N 1
ATOM 1036 C CA . LEU A 1 132 ? -16.154 -6.652 19.395 1.00 98.44 132 LEU A CA 1
ATOM 1037 C C . LEU A 1 132 ? -16.574 -7.075 17.987 1.00 98.44 132 LEU A C 1
ATOM 1039 O O . LEU A 1 132 ? -16.725 -6.242 17.092 1.00 98.44 132 LEU A O 1
ATOM 1043 N N . PHE A 1 133 ? -16.778 -8.372 17.779 1.00 98.56 133 PHE A N 1
ATOM 1044 C CA . PHE A 1 133 ? -17.429 -8.841 16.561 1.00 98.56 133 PHE A CA 1
ATOM 1045 C C . PHE A 1 133 ? -18.922 -8.480 16.617 1.00 98.56 133 PHE A C 1
ATOM 1047 O O . PHE A 1 133 ? -19.554 -8.641 17.658 1.00 98.56 133 PHE A O 1
ATOM 1054 N N . PRO A 1 134 ? -19.528 -8.010 15.514 1.00 97.19 134 PRO A N 1
ATOM 1055 C CA . PRO A 1 134 ? -20.901 -7.497 15.520 1.00 97.19 134 PRO A CA 1
ATOM 1056 C C . PRO A 1 134 ? -21.984 -8.572 15.724 1.00 97.19 134 PRO A C 1
ATOM 1058 O O . PRO A 1 134 ? -23.167 -8.245 15.761 1.00 97.19 134 PRO A O 1
ATOM 1061 N N . GLU A 1 135 ? -21.612 -9.847 15.848 1.00 97.94 135 GLU A N 1
ATOM 1062 C CA . GLU A 1 135 ? -22.517 -10.954 16.158 1.00 97.94 135 GLU A CA 1
ATOM 1063 C C . GLU A 1 135 ? -21.769 -12.071 16.910 1.00 97.94 135 GLU A C 1
ATOM 1065 O O . GLU A 1 135 ? -20.536 -12.105 16.940 1.00 97.94 135 GLU A O 1
ATOM 1070 N N . ARG A 1 136 ? -22.523 -13.009 17.494 1.00 98.38 136 ARG A N 1
ATOM 1071 C CA . ARG A 1 136 ? -21.957 -14.198 18.139 1.00 98.38 136 ARG A CA 1
ATOM 1072 C C . ARG A 1 136 ? -21.358 -15.157 17.110 1.00 98.38 136 ARG A C 1
ATOM 1074 O O . ARG A 1 136 ? -21.992 -15.456 16.099 1.00 98.38 136 ARG A O 1
ATOM 1081 N N . ILE A 1 137 ? -20.196 -15.726 17.418 1.00 98.25 137 ILE A N 1
ATOM 1082 C CA . ILE A 1 137 ? -19.524 -16.738 16.593 1.00 98.25 137 ILE A CA 1
ATOM 1083 C C . ILE A 1 137 ? -19.565 -18.065 17.342 1.00 98.25 137 ILE A C 1
ATOM 1085 O O . ILE A 1 137 ? -19.096 -18.159 18.473 1.00 98.25 137 ILE A O 1
ATOM 1089 N N . GLY A 1 138 ? -20.200 -19.082 16.752 1.00 96.50 138 GLY A N 1
ATOM 1090 C CA . GLY A 1 138 ? -20.414 -20.364 17.437 1.00 96.50 138 GLY A CA 1
ATOM 1091 C C . GLY A 1 138 ? -21.231 -20.241 18.733 1.00 96.50 138 GLY A C 1
ATOM 1092 O O . GLY A 1 138 ? -21.033 -21.020 19.656 1.00 96.50 138 GLY A O 1
ATOM 1093 N N . GLY A 1 139 ? -22.112 -19.235 18.829 1.00 97.56 139 GLY A N 1
ATOM 1094 C CA . GLY A 1 139 ? -22.893 -18.934 20.039 1.00 97.56 139 GLY A CA 1
ATOM 1095 C C . GLY A 1 139 ? -22.157 -18.098 21.096 1.00 97.56 139 GLY A C 1
ATOM 1096 O O . GLY A 1 139 ? -22.791 -17.626 22.040 1.00 97.56 139 GLY A O 1
ATOM 1097 N N . LYS A 1 140 ? -20.857 -17.839 20.922 1.00 98.50 140 LYS A N 1
ATOM 1098 C CA . LYS A 1 140 ? -20.038 -17.061 21.858 1.00 98.50 140 LYS A CA 1
ATOM 1099 C C . LYS A 1 140 ? -19.930 -15.596 21.453 1.00 98.50 140 LYS A C 1
ATOM 1101 O O . LYS A 1 140 ? -19.827 -15.266 20.269 1.00 98.50 140 LYS A O 1
ATOM 1106 N N . ILE A 1 141 ? -19.886 -14.717 22.445 1.00 98.75 141 ILE A N 1
ATOM 1107 C CA . ILE A 1 141 ? -19.442 -13.331 22.279 1.00 98.75 141 ILE A CA 1
ATOM 1108 C C . ILE A 1 141 ? -17.951 -13.381 21.970 1.00 98.75 141 ILE A C 1
ATOM 1110 O O . ILE A 1 141 ? -17.217 -14.092 22.646 1.00 98.75 141 ILE A O 1
ATOM 1114 N N . THR A 1 142 ? -17.506 -12.676 20.933 1.00 98.75 142 THR A N 1
ATOM 1115 C CA . THR A 1 142 ? -16.110 -12.732 20.479 1.00 98.75 142 THR A CA 1
ATOM 1116 C C . THR A 1 142 ? -15.532 -11.327 20.401 1.00 98.75 142 THR A C 1
ATOM 1118 O O . THR A 1 142 ? -16.097 -10.473 19.720 1.00 98.75 142 THR A O 1
ATOM 1121 N N . VAL A 1 143 ? -14.392 -11.094 21.051 1.00 98.75 143 VAL A N 1
ATOM 1122 C CA . VAL A 1 143 ? -13.594 -9.864 20.927 1.00 98.75 143 VAL A CA 1
ATOM 1123 C C . VAL A 1 143 ? -12.222 -10.178 20.345 1.00 98.75 143 VAL A C 1
ATOM 1125 O O . VAL A 1 143 ? -11.700 -11.279 20.510 1.00 98.75 143 VAL A O 1
ATOM 1128 N N . ILE A 1 144 ? -11.622 -9.194 19.684 1.00 98.69 144 ILE A N 1
ATOM 1129 C CA . ILE A 1 144 ? -10.232 -9.230 19.223 1.00 98.69 144 ILE A CA 1
ATOM 1130 C C . ILE A 1 144 ? -9.500 -8.005 19.757 1.00 98.69 144 ILE A C 1
ATOM 1132 O O . ILE A 1 144 ? -10.054 -6.908 19.780 1.00 98.69 144 ILE A O 1
ATOM 1136 N N . LEU A 1 145 ? -8.266 -8.189 20.217 1.00 98.44 145 LEU A N 1
ATOM 1137 C CA . LEU A 1 145 ? -7.455 -7.151 20.853 1.00 98.44 145 LEU A CA 1
ATOM 1138 C C . LEU A 1 145 ? -5.983 -7.283 20.474 1.00 98.44 145 LEU A C 1
ATOM 1140 O O . LEU A 1 145 ? -5.554 -8.318 19.964 1.00 98.44 145 LEU A O 1
ATOM 1144 N N . THR A 1 146 ? -5.199 -6.250 20.786 1.00 98.00 146 THR A N 1
ATOM 1145 C CA . THR A 1 146 ? -3.733 -6.321 20.746 1.00 98.00 146 THR A CA 1
ATOM 1146 C C . THR A 1 146 ? -3.190 -6.355 22.169 1.00 98.00 146 THR A C 1
ATOM 1148 O O . THR A 1 146 ? -3.168 -5.338 22.864 1.00 98.00 146 THR A O 1
ATOM 1151 N N . ALA A 1 147 ? -2.757 -7.529 22.619 1.00 96.62 147 ALA A N 1
ATOM 1152 C CA . ALA A 1 147 ? -2.095 -7.704 23.903 1.00 96.62 147 ALA A CA 1
ATOM 1153 C C . ALA A 1 147 ? -0.620 -7.292 23.816 1.00 96.62 147 ALA A C 1
ATOM 1155 O O . ALA A 1 147 ? 0.040 -7.503 22.796 1.00 96.62 147 ALA A O 1
ATOM 1156 N N . HIS A 1 148 ? -0.110 -6.728 24.909 1.00 94.00 148 HIS A N 1
ATOM 1157 C CA . HIS A 1 148 ? 1.295 -6.382 25.112 1.00 94.00 148 HIS A CA 1
ATOM 1158 C C . HIS A 1 148 ? 1.872 -5.417 24.053 1.00 94.00 148 HIS A C 1
ATOM 1160 O O . HIS A 1 148 ? 3.016 -5.536 23.618 1.00 94.00 148 HIS A O 1
ATOM 1166 N N . THR A 1 149 ? 1.061 -4.439 23.640 1.00 91.25 149 THR A N 1
ATOM 1167 C CA . THR A 1 149 ? 1.429 -3.397 22.661 1.00 91.25 149 THR A CA 1
ATOM 1168 C C . THR A 1 149 ? 2.637 -2.566 23.121 1.00 91.25 149 THR A C 1
ATOM 1170 O O . THR A 1 149 ? 3.486 -2.185 22.322 1.00 91.25 149 THR A O 1
ATOM 1173 N N . ASP A 1 150 ? 2.762 -2.323 24.425 1.00 90.81 150 ASP A N 1
ATOM 1174 C CA . ASP A 1 150 ? 3.872 -1.590 25.045 1.00 90.81 150 ASP A CA 1
ATOM 1175 C C . ASP A 1 150 ? 4.807 -2.518 25.852 1.00 90.81 150 ASP A C 1
ATOM 1177 O O . ASP A 1 150 ? 5.681 -2.043 26.578 1.00 90.81 150 ASP A O 1
ATOM 1181 N N . GLU A 1 151 ? 4.637 -3.840 25.728 1.00 89.38 151 GLU A N 1
ATOM 1182 C CA . GLU A 1 151 ? 5.459 -4.881 26.367 1.00 89.38 151 GLU A CA 1
ATOM 1183 C C . GLU A 1 151 ? 5.815 -5.988 25.349 1.00 89.38 151 GLU A C 1
ATOM 1185 O O . GLU A 1 151 ? 5.288 -7.094 25.392 1.00 89.38 151 GLU A O 1
ATOM 1190 N N . PRO A 1 152 ? 6.695 -5.709 24.376 1.00 83.94 152 PRO A N 1
ATOM 1191 C CA . PRO A 1 152 ? 6.877 -6.574 23.212 1.00 83.94 152 PRO A CA 1
ATOM 1192 C C . PRO A 1 152 ? 7.255 -8.024 23.584 1.00 83.94 152 PRO A C 1
ATOM 1194 O O . PRO A 1 152 ? 8.020 -8.230 24.528 1.00 83.94 152 PRO A O 1
ATOM 1197 N N . PRO A 1 153 ? 6.818 -9.037 22.810 1.00 88.69 153 PRO A N 1
ATOM 1198 C CA . PRO A 1 153 ? 6.156 -8.913 21.512 1.00 88.69 153 PRO A CA 1
ATOM 1199 C C . PRO A 1 153 ? 4.646 -8.665 21.627 1.00 88.69 153 PRO A C 1
ATOM 1201 O O . PRO A 1 153 ? 3.944 -9.402 22.322 1.00 88.69 153 PRO A O 1
ATOM 1204 N N . ALA A 1 154 ? 4.153 -7.685 20.863 1.00 93.00 154 ALA A N 1
ATOM 1205 C CA . ALA A 1 154 ? 2.727 -7.423 20.711 1.00 93.00 154 ALA A CA 1
ATOM 1206 C C . ALA A 1 154 ? 2.034 -8.572 19.965 1.00 93.00 154 ALA A C 1
ATOM 1208 O O . ALA A 1 154 ? 2.580 -9.126 19.004 1.00 93.00 154 ALA A O 1
ATOM 1209 N N . ARG A 1 155 ? 0.825 -8.933 20.399 1.00 95.00 155 ARG A N 1
ATOM 1210 C CA . ARG A 1 155 ? 0.072 -10.074 19.865 1.00 95.00 155 ARG A CA 1
ATOM 1211 C C . ARG A 1 155 ? -1.372 -9.689 19.596 1.00 95.00 155 ARG A C 1
ATOM 1213 O O . ARG A 1 155 ? -2.063 -9.238 20.504 1.00 95.00 155 ARG A O 1
ATOM 1220 N N . ILE A 1 156 ? -1.839 -9.922 18.372 1.00 97.88 156 ILE A N 1
ATOM 1221 C CA . ILE A 1 156 ? -3.275 -9.907 18.088 1.00 97.88 156 ILE A CA 1
ATOM 1222 C C . ILE A 1 156 ? -3.860 -11.213 18.621 1.00 97.88 156 ILE A C 1
ATOM 1224 O O . ILE A 1 156 ? -3.327 -12.284 18.334 1.00 97.88 156 ILE A O 1
ATOM 1228 N N . ALA A 1 157 ? -4.919 -11.136 19.417 1.00 98.00 157 ALA A N 1
ATOM 1229 C CA . ALA A 1 157 ? -5.513 -12.304 20.054 1.00 98.00 157 ALA A CA 1
ATOM 1230 C C . ALA A 1 157 ? -7.034 -12.177 20.167 1.00 98.00 157 ALA A C 1
ATOM 1232 O O . ALA A 1 157 ? -7.570 -11.068 20.111 1.00 98.00 157 ALA A O 1
ATOM 1233 N N . ILE A 1 158 ? -7.713 -13.312 20.317 1.00 98.38 158 ILE A N 1
ATOM 1234 C CA . ILE A 1 158 ? -9.169 -13.417 20.440 1.00 98.38 158 ILE A CA 1
ATOM 1235 C C . ILE A 1 158 ? -9.557 -13.885 21.842 1.00 98.38 158 ILE A C 1
ATOM 1237 O O . ILE A 1 158 ? -8.923 -14.768 22.408 1.00 98.38 158 ILE A O 1
ATOM 1241 N N . ALA A 1 159 ? -10.636 -13.334 22.391 1.00 98.31 159 ALA A N 1
ATOM 1242 C CA . ALA A 1 159 ? -11.285 -13.877 23.580 1.00 98.31 159 ALA A CA 1
ATOM 1243 C C . ALA A 1 159 ? -12.758 -14.175 23.283 1.00 98.31 159 ALA A C 1
ATOM 1245 O O . ALA A 1 159 ? -13.406 -13.440 22.531 1.00 98.31 159 ALA A O 1
ATOM 1246 N N . GLN A 1 160 ? -13.269 -15.264 23.863 1.00 98.12 160 GLN A N 1
ATOM 1247 C CA . GLN A 1 160 ? -14.656 -15.693 23.714 1.00 98.12 160 GLN A CA 1
ATOM 1248 C C . GLN A 1 160 ? -15.295 -15.979 25.074 1.00 98.12 160 GLN A C 1
ATOM 1250 O O . GLN A 1 160 ? -14.683 -16.639 25.910 1.00 98.12 160 GLN A O 1
ATOM 1255 N N . CYS A 1 161 ? -16.527 -15.515 25.270 1.00 98.19 161 CYS A N 1
ATOM 1256 C CA . CYS A 1 161 ? -17.314 -15.717 26.491 1.00 98.19 161 CYS A CA 1
ATOM 1257 C C . CYS A 1 161 ? -18.804 -15.932 26.167 1.00 98.19 161 CYS A C 1
ATOM 1259 O O . CYS A 1 161 ? -19.230 -15.789 25.014 1.00 98.19 161 CYS A O 1
ATOM 1261 N N . ASP A 1 162 ? -19.600 -16.323 27.162 1.00 98.19 162 ASP A N 1
ATOM 1262 C CA . ASP A 1 162 ? -21.044 -16.537 26.999 1.00 98.19 162 ASP A CA 1
ATOM 1263 C C . ASP A 1 162 ? -21.839 -15.255 27.260 1.00 98.19 162 ASP A C 1
ATOM 1265 O O . ASP A 1 162 ? -22.745 -14.917 26.486 1.00 98.19 162 ASP A O 1
ATOM 1269 N N . ASN A 1 163 ? -21.455 -14.525 28.307 1.00 98.00 163 ASN A N 1
ATOM 1270 C CA . ASN A 1 163 ? -22.083 -13.295 28.773 1.00 98.00 163 ASN A CA 1
ATOM 1271 C C . ASN A 1 163 ? -21.125 -12.116 28.620 1.00 98.00 163 ASN A C 1
ATOM 1273 O O . ASN A 1 163 ? -19.907 -12.252 28.750 1.00 98.00 163 ASN A O 1
ATOM 1277 N N . ILE A 1 164 ? -21.674 -10.942 28.313 1.00 98.06 164 ILE A N 1
ATOM 1278 C CA . ILE A 1 164 ? -20.857 -9.766 28.001 1.00 98.06 164 ILE A CA 1
ATOM 1279 C C . ILE A 1 164 ? -20.118 -9.266 29.248 1.00 98.06 164 ILE A C 1
ATOM 1281 O O . ILE A 1 164 ? -19.006 -8.757 29.138 1.00 98.06 164 ILE A O 1
ATOM 1285 N N . GLU A 1 165 ? -20.701 -9.497 30.424 1.00 97.75 165 GLU A N 1
ATOM 1286 C CA . GLU A 1 165 ? -20.180 -9.129 31.736 1.00 97.75 165 GLU A CA 1
ATOM 1287 C C . GLU A 1 165 ? -18.849 -9.805 32.070 1.00 97.75 165 GLU A C 1
ATOM 1289 O O . GLU A 1 165 ? -18.026 -9.230 32.779 1.00 97.75 165 GLU A O 1
ATOM 1294 N N . GLU A 1 166 ? -18.591 -10.985 31.501 1.00 98.44 166 GLU A N 1
ATOM 1295 C CA . GLU A 1 166 ? -17.321 -11.697 31.676 1.00 98.44 166 GLU A CA 1
ATOM 1296 C C . GLU A 1 166 ? -16.133 -10.890 31.121 1.00 98.44 166 GLU A C 1
ATOM 1298 O O . GLU A 1 166 ? -15.010 -11.038 31.594 1.00 98.44 166 GLU A O 1
ATOM 1303 N N . LEU A 1 167 ? -16.360 -9.977 30.164 1.00 98.19 167 LEU A N 1
ATOM 1304 C CA . LEU A 1 167 ? -15.297 -9.134 29.607 1.00 98.19 167 LEU A CA 1
ATOM 1305 C C . LEU A 1 167 ? -14.741 -8.110 30.602 1.00 98.19 167 LEU A C 1
ATOM 1307 O O . LEU A 1 167 ? -13.668 -7.568 30.352 1.00 98.19 167 LEU A O 1
ATOM 1311 N N . TRP A 1 168 ? -15.425 -7.821 31.704 1.00 96.81 168 TRP A N 1
ATOM 1312 C CA . TRP A 1 168 ? -14.899 -6.976 32.782 1.00 96.81 168 TRP A CA 1
ATOM 1313 C C . TRP A 1 168 ? -14.791 -7.726 34.112 1.00 96.81 168 TRP A C 1
ATOM 1315 O O . TRP A 1 168 ? -14.674 -7.113 35.174 1.00 96.81 168 TRP A O 1
ATOM 1325 N N . ASP A 1 169 ? -14.768 -9.058 34.051 1.00 97.62 169 ASP A N 1
ATOM 1326 C CA . ASP A 1 169 ? -14.359 -9.911 35.157 1.00 97.62 169 ASP A CA 1
ATOM 1327 C C . ASP A 1 169 ? -12.839 -10.136 35.100 1.00 97.62 169 ASP A C 1
ATOM 1329 O O . ASP A 1 169 ? -12.281 -10.623 34.112 1.00 97.62 169 ASP A O 1
ATOM 1333 N N . LEU A 1 170 ? -12.143 -9.788 36.183 1.00 94.56 170 LEU A N 1
ATOM 1334 C CA . LEU A 1 170 ? -10.698 -9.985 36.294 1.00 94.56 170 LEU A CA 1
ATOM 1335 C C . LEU A 1 170 ? -10.311 -11.468 36.207 1.00 94.56 170 LEU A C 1
ATOM 1337 O O . LEU A 1 170 ? -9.303 -11.793 35.580 1.00 94.56 170 LEU A O 1
ATOM 1341 N N . SER A 1 171 ? -11.118 -12.363 36.782 1.00 96.06 171 SER A N 1
ATOM 1342 C CA . SER A 1 171 ? -10.837 -13.801 36.818 1.00 96.06 171 SER A CA 1
ATOM 1343 C C . SER A 1 171 ? -10.888 -14.434 35.423 1.00 96.06 171 SER A C 1
ATOM 1345 O O . SER A 1 171 ? -10.060 -15.292 35.098 1.00 96.06 171 SER A O 1
ATOM 1347 N N . PHE A 1 172 ? -11.787 -13.946 34.559 1.00 98.00 172 PHE A N 1
ATOM 1348 C CA . PHE A 1 172 ? -11.850 -14.333 33.150 1.00 98.00 172 PHE A CA 1
ATOM 1349 C C . PHE A 1 172 ? -10.526 -14.020 32.442 1.00 98.00 172 PHE A C 1
ATOM 1351 O O . PHE A 1 172 ? -9.927 -14.894 31.808 1.00 98.00 172 PHE A O 1
ATOM 1358 N N . TRP A 1 173 ? -10.019 -12.796 32.599 1.00 97.62 173 TRP A N 1
ATOM 1359 C CA . TRP A 1 173 ? -8.783 -12.368 31.944 1.00 97.62 173 TRP A CA 1
ATOM 1360 C C . TRP A 1 173 ? -7.517 -12.975 32.537 1.00 97.62 173 TRP A C 1
ATOM 1362 O O . TRP A 1 173 ? -6.552 -13.175 31.801 1.00 97.62 173 TRP A O 1
ATOM 1372 N N . GLU A 1 174 ? -7.487 -13.275 33.834 1.00 95.06 174 GLU A N 1
ATOM 1373 C CA . GLU A 1 174 ? -6.371 -13.995 34.456 1.00 95.06 174 GLU A CA 1
ATOM 1374 C C . GLU A 1 174 ? -6.233 -15.404 33.876 1.00 95.06 174 GLU A C 1
ATOM 1376 O O . GLU A 1 174 ? -5.130 -15.796 33.481 1.00 95.06 174 GLU A O 1
ATOM 1381 N N . LYS A 1 175 ? -7.355 -16.122 33.726 1.00 96.19 175 LYS A N 1
ATOM 1382 C CA . LYS A 1 175 ? -7.386 -17.427 33.059 1.00 96.19 175 LYS A CA 1
ATOM 1383 C C . LYS A 1 175 ? -6.988 -17.313 31.587 1.00 96.19 175 LYS A C 1
ATOM 1385 O O . LYS A 1 175 ? -6.058 -17.987 31.152 1.00 96.19 175 LYS A O 1
ATOM 1390 N N . TRP A 1 176 ? -7.623 -16.408 30.841 1.00 97.38 176 TRP A N 1
ATOM 1391 C CA . TRP A 1 176 ? -7.323 -16.191 29.422 1.00 97.38 176 TRP A CA 1
ATOM 1392 C C . TRP A 1 176 ? -5.848 -15.829 29.190 1.00 97.38 176 TRP A C 1
ATOM 1394 O O . TRP A 1 176 ? -5.224 -16.297 28.241 1.00 97.38 176 TRP A O 1
ATOM 1404 N N . LYS A 1 177 ? -5.244 -15.024 30.075 1.00 94.31 177 LYS A N 1
ATOM 1405 C CA . LYS A 1 177 ? -3.830 -14.632 29.976 1.00 94.31 177 LYS A CA 1
ATOM 1406 C C . LYS A 1 177 ? -2.887 -15.817 30.189 1.00 94.31 177 LYS A C 1
ATOM 1408 O O . LYS A 1 177 ? -1.856 -15.876 29.517 1.00 94.31 177 LYS A O 1
ATOM 1413 N N . ALA A 1 178 ? -3.213 -16.740 31.096 1.00 94.25 178 ALA A N 1
ATOM 1414 C CA . ALA A 1 178 ? -2.425 -17.956 31.309 1.00 94.25 178 ALA A CA 1
ATOM 1415 C C . ALA A 1 178 ? -2.382 -18.839 30.047 1.00 94.25 178 ALA A C 1
ATOM 1417 O O . ALA A 1 178 ? -1.356 -19.453 29.758 1.00 94.25 178 ALA A O 1
ATOM 1418 N N . GLU A 1 179 ? -3.459 -18.819 29.261 1.00 95.19 179 GLU A N 1
ATOM 1419 C CA . GLU A 1 179 ? -3.644 -19.599 28.030 1.00 95.19 179 GLU A CA 1
ATOM 1420 C C . GLU A 1 179 ? -3.452 -18.751 26.754 1.00 95.19 179 GLU A C 1
ATOM 1422 O O . GLU A 1 179 ? -3.707 -19.216 25.646 1.00 95.19 179 GLU A O 1
ATOM 1427 N N . MET A 1 180 ? -2.925 -17.519 26.866 1.00 92.94 180 MET A N 1
ATOM 1428 C CA . MET A 1 180 ? -2.866 -16.539 25.766 1.00 92.94 180 MET A CA 1
ATOM 1429 C C . MET A 1 180 ? -2.277 -17.111 24.472 1.00 92.94 180 MET A C 1
ATOM 1431 O O . MET A 1 180 ? -2.698 -16.725 23.388 1.00 92.94 180 MET A O 1
ATOM 1435 N N . GLY A 1 181 ? -1.300 -18.019 24.560 1.00 92.44 181 GLY A N 1
ATOM 1436 C CA . GLY A 1 181 ? -0.684 -18.648 23.390 1.00 92.44 181 GLY A CA 1
ATOM 1437 C C . GLY A 1 181 ? -1.677 -19.338 22.446 1.00 92.44 181 GLY A C 1
ATOM 1438 O O . GLY A 1 181 ? -1.450 -19.313 21.239 1.00 92.44 181 GLY A O 1
ATOM 1439 N N . GLU A 1 182 ? -2.773 -19.888 22.970 1.00 93.75 182 GLU A N 1
ATOM 1440 C CA . GLU A 1 182 ? -3.820 -20.579 22.199 1.00 93.75 182 GLU A CA 1
ATOM 1441 C C . GLU A 1 182 ? -4.778 -19.606 21.497 1.00 93.75 182 GLU A C 1
ATOM 1443 O O . GLU A 1 182 ? -5.449 -19.960 20.532 1.00 93.75 182 GLU A O 1
ATOM 1448 N N . HIS A 1 183 ? -4.793 -18.353 21.944 1.00 96.50 183 HIS A N 1
ATOM 1449 C CA . HIS A 1 183 ? -5.718 -17.315 21.498 1.00 96.50 183 HIS A CA 1
ATOM 1450 C C . HIS A 1 183 ? -5.130 -16.379 20.434 1.00 96.50 183 HIS A C 1
ATOM 1452 O O . HIS A 1 183 ? -5.809 -15.471 19.949 1.00 96.50 183 HIS A O 1
ATOM 1458 N N . VAL A 1 184 ? -3.851 -16.545 20.089 1.00 96.62 184 VAL A N 1
ATOM 1459 C CA . VAL A 1 184 ? -3.106 -15.609 19.238 1.00 96.62 184 VAL A CA 1
ATOM 1460 C C . VAL A 1 184 ? -3.345 -15.871 17.756 1.00 96.62 184 VAL A C 1
ATOM 1462 O O . VAL A 1 184 ? -3.152 -16.974 17.252 1.00 96.62 184 VAL A O 1
ATOM 1465 N N . ILE A 1 185 ? -3.613 -14.792 17.027 1.00 95.12 185 ILE A N 1
ATOM 1466 C CA . ILE A 1 185 ? -3.519 -14.727 15.571 1.00 95.12 185 ILE A CA 1
ATOM 1467 C C . ILE A 1 185 ? -2.204 -14.025 15.244 1.00 95.12 185 ILE A C 1
ATOM 1469 O O . ILE A 1 185 ? -2.004 -12.870 15.617 1.00 95.12 185 ILE A O 1
ATOM 1473 N N . ASN A 1 186 ? -1.292 -14.703 14.539 1.00 92.00 186 ASN A N 1
ATOM 1474 C CA . ASN A 1 186 ? 0.021 -14.138 14.224 1.00 92.00 186 ASN A CA 1
ATOM 1475 C C . ASN A 1 186 ? 0.140 -13.682 12.757 1.00 92.00 186 ASN A C 1
ATOM 1477 O O . ASN A 1 186 ? 0.490 -14.481 11.878 1.00 92.00 186 ASN A O 1
ATOM 1481 N N . PRO A 1 187 ? -0.089 -12.387 12.465 1.00 91.88 187 PRO A N 1
ATOM 1482 C CA . PRO A 1 187 ? 0.184 -11.842 11.148 1.00 91.88 187 PRO A CA 1
ATOM 1483 C C . PRO A 1 187 ? 1.641 -11.406 10.931 1.00 91.88 187 PRO A C 1
ATOM 1485 O O . PRO A 1 187 ? 1.971 -11.060 9.794 1.00 91.88 187 PRO A O 1
ATOM 1488 N N . LEU A 1 188 ? 2.518 -11.430 11.941 1.00 91.06 188 LEU A N 1
ATOM 1489 C CA . LEU A 1 188 ? 3.898 -10.952 11.806 1.00 91.06 188 LEU A CA 1
ATOM 1490 C C . LEU A 1 188 ? 4.681 -11.751 10.757 1.00 91.06 188 LEU A C 1
ATOM 1492 O O . LEU A 1 188 ? 4.564 -12.972 10.635 1.00 91.06 188 LEU A O 1
ATOM 1496 N N . ARG A 1 189 ? 5.511 -11.042 9.989 1.00 88.31 189 ARG A N 1
ATOM 1497 C CA . ARG A 1 189 ? 6.505 -11.635 9.080 1.00 88.31 189 ARG A CA 1
ATOM 1498 C C . ARG A 1 189 ? 7.878 -11.741 9.736 1.00 88.31 189 ARG A C 1
ATOM 1500 O O . ARG A 1 189 ? 8.633 -12.640 9.366 1.00 88.31 189 ARG A O 1
ATOM 1507 N N . PHE A 1 190 ? 8.185 -10.843 10.672 1.00 86.25 190 PHE A N 1
ATOM 1508 C CA . PHE A 1 190 ? 9.451 -10.783 11.397 1.00 86.25 190 PHE A CA 1
ATOM 1509 C C . PHE A 1 190 ? 9.221 -10.405 12.865 1.00 86.25 190 PHE A C 1
ATOM 1511 O O . PHE A 1 190 ? 8.361 -9.582 13.164 1.00 86.25 190 PHE A O 1
ATOM 1518 N N . ASP A 1 191 ? 10.039 -10.949 13.768 1.00 86.56 191 ASP A N 1
ATOM 1519 C CA . ASP A 1 191 ? 9.902 -10.733 15.220 1.00 86.56 191 ASP A CA 1
ATOM 1520 C C . ASP A 1 191 ? 10.223 -9.296 15.669 1.00 86.56 191 ASP A C 1
ATOM 1522 O O . ASP A 1 191 ? 9.890 -8.900 16.781 1.00 86.56 191 ASP A O 1
ATOM 1526 N N . HIS A 1 192 ? 10.895 -8.510 14.820 1.00 87.44 192 HIS A N 1
ATOM 1527 C CA . HIS A 1 192 ? 11.219 -7.103 15.083 1.00 87.44 192 HIS A CA 1
ATOM 1528 C C . HIS A 1 192 ? 10.168 -6.118 14.547 1.00 87.44 192 HIS A C 1
ATOM 1530 O O . HIS A 1 192 ? 10.338 -4.901 14.691 1.00 87.44 192 HIS A O 1
ATOM 1536 N N . ASP A 1 193 ? 9.116 -6.625 13.906 1.00 92.12 193 ASP A N 1
ATOM 1537 C CA . ASP A 1 193 ? 7.970 -5.832 13.472 1.00 92.12 193 ASP A CA 1
ATOM 1538 C C . ASP A 1 193 ? 6.934 -5.725 14.598 1.00 92.12 193 ASP A C 1
ATOM 1540 O O . ASP A 1 193 ? 7.010 -6.413 15.616 1.00 92.12 193 ASP A O 1
ATOM 1544 N N . HIS A 1 194 ? 5.956 -4.846 14.414 1.00 94.50 194 HIS A N 1
ATOM 1545 C CA . HIS A 1 194 ? 4.848 -4.659 15.340 1.00 94.50 194 HIS A CA 1
ATOM 1546 C C . HIS A 1 194 ? 3.518 -4.774 14.593 1.00 94.50 194 HIS A C 1
ATOM 1548 O O . HIS A 1 194 ? 3.425 -4.421 13.419 1.00 94.50 194 HIS A O 1
ATOM 1554 N N . VAL A 1 195 ? 2.480 -5.262 15.269 1.00 96.19 195 VAL A N 1
ATOM 1555 C CA . VAL A 1 195 ? 1.110 -5.328 14.744 1.00 96.19 195 VAL A CA 1
ATOM 1556 C C . VAL A 1 195 ? 0.115 -4.778 15.750 1.00 96.19 195 VAL A C 1
ATOM 1558 O O . VAL A 1 195 ? 0.341 -4.879 16.952 1.00 96.19 195 VAL A O 1
ATOM 1561 N N . GLU A 1 196 ? -0.972 -4.196 15.263 1.00 97.38 196 GLU A N 1
ATOM 1562 C CA . GLU A 1 196 ? -2.063 -3.717 16.107 1.00 97.38 196 GLU A CA 1
ATOM 1563 C C . GLU A 1 196 ? -3.393 -3.839 15.364 1.00 97.38 196 GLU A C 1
ATOM 1565 O O . GLU A 1 196 ? -3.485 -3.518 14.177 1.00 97.38 196 GLU A O 1
ATOM 1570 N N . VAL A 1 197 ? -4.427 -4.316 16.054 1.00 98.19 197 VAL A N 1
ATOM 1571 C CA . VAL A 1 197 ? -5.805 -4.341 15.557 1.00 98.19 197 VAL A CA 1
ATOM 1572 C C . VAL A 1 197 ? -6.215 -2.932 15.125 1.00 98.19 197 VAL A C 1
ATOM 1574 O O . VAL A 1 197 ? -6.001 -1.946 15.829 1.00 98.19 197 VAL A O 1
ATOM 1577 N N . GLY A 1 198 ? -6.797 -2.834 13.935 1.00 97.12 198 GLY A N 1
ATOM 1578 C CA . GLY A 1 198 ? -7.280 -1.578 13.390 1.00 97.12 198 GLY A CA 1
ATOM 1579 C C . GLY A 1 198 ? -8.766 -1.403 13.657 1.00 97.12 198 GLY A C 1
ATOM 1580 O O . GLY A 1 198 ? -9.166 -0.799 14.653 1.00 97.12 198 GLY A O 1
ATOM 1581 N N . SER A 1 199 ? -9.570 -1.926 12.733 1.00 96.94 199 SER A N 1
ATOM 1582 C CA . SER A 1 199 ? -11.016 -1.740 12.697 1.00 96.94 199 SER A CA 1
ATOM 1583 C C . SER A 1 199 ? -11.762 -2.901 13.347 1.00 96.94 199 SER A C 1
ATOM 1585 O O . SER A 1 199 ? -11.255 -4.021 13.407 1.00 96.94 199 SER A O 1
ATOM 1587 N N . ALA A 1 200 ? -13.025 -2.664 13.712 1.00 97.38 200 ALA A N 1
ATOM 1588 C CA . ALA A 1 200 ? -13.969 -3.752 13.952 1.00 97.38 200 ALA A CA 1
ATOM 1589 C C . ALA A 1 200 ? -14.024 -4.701 12.730 1.00 97.38 200 ALA A C 1
ATOM 1591 O O . ALA A 1 200 ? -13.993 -4.214 11.588 1.00 97.38 200 ALA A O 1
ATOM 1592 N N . PRO A 1 201 ? -14.093 -6.031 12.931 1.00 97.81 201 PRO A N 1
ATOM 1593 C CA . PRO A 1 201 ? -14.247 -6.985 11.841 1.00 97.81 201 PRO A CA 1
ATOM 1594 C C . PRO A 1 201 ? -15.549 -6.767 11.063 1.00 97.81 201 PRO A C 1
ATOM 1596 O O . PRO A 1 201 ? -16.633 -6.655 11.637 1.00 97.81 201 PRO A O 1
ATOM 1599 N N . ILE A 1 202 ? -15.456 -6.764 9.735 1.00 97.38 202 ILE A N 1
ATOM 1600 C CA . ILE A 1 202 ? -16.612 -6.693 8.839 1.00 97.38 202 ILE A CA 1
ATOM 1601 C C . ILE A 1 202 ? -16.990 -8.109 8.416 1.00 97.38 202 ILE A C 1
ATOM 1603 O O . ILE A 1 202 ? -16.182 -8.819 7.814 1.00 97.38 202 ILE A O 1
ATOM 1607 N N . LYS A 1 203 ? -18.241 -8.506 8.654 1.00 97.12 203 LYS A N 1
ATOM 1608 C CA . LYS A 1 203 ? -18.759 -9.771 8.128 1.00 97.12 203 LYS A CA 1
ATOM 1609 C C . LYS A 1 203 ? -18.885 -9.704 6.609 1.00 97.12 203 LYS A C 1
ATOM 1611 O O . LYS A 1 203 ? -19.539 -8.812 6.068 1.00 97.12 203 LYS A O 1
ATOM 1616 N N . THR A 1 204 ? -18.312 -10.681 5.921 1.00 96.31 204 THR A N 1
ATOM 1617 C CA . THR A 1 204 ? -18.514 -10.916 4.486 1.00 96.31 204 THR A CA 1
ATOM 1618 C C . THR A 1 204 ? -19.041 -12.334 4.264 1.00 96.31 204 THR A C 1
ATOM 1620 O O . THR A 1 204 ? -19.185 -13.103 5.215 1.00 96.31 204 THR A O 1
ATOM 1623 N N . LYS A 1 205 ? -19.353 -12.705 3.017 1.00 95.25 205 LYS A N 1
ATOM 1624 C CA . LYS A 1 205 ? -19.758 -14.088 2.708 1.00 95.25 205 LYS A CA 1
ATOM 1625 C C . LYS A 1 205 ? -18.580 -15.060 2.816 1.00 95.25 205 LYS A C 1
ATOM 1627 O O . LYS A 1 205 ? -18.793 -16.252 2.995 1.00 95.25 205 LYS A O 1
ATOM 1632 N N . GLU A 1 206 ? -17.361 -14.550 2.687 1.00 96.12 206 GLU A N 1
ATOM 1633 C CA . GLU A 1 206 ? -16.120 -15.316 2.644 1.00 96.12 206 GLU A CA 1
ATOM 1634 C C . GLU A 1 206 ? -15.389 -15.397 3.986 1.00 96.12 206 GLU A C 1
ATOM 1636 O O . GLU A 1 206 ? -14.447 -16.174 4.106 1.00 96.12 206 GLU A O 1
ATOM 1641 N N . GLY A 1 207 ? -15.773 -14.585 4.970 1.00 97.75 207 GLY A N 1
ATOM 1642 C CA . GLY A 1 207 ? -15.027 -14.460 6.218 1.00 97.75 207 GLY A CA 1
ATOM 1643 C C . GLY A 1 207 ? -15.231 -13.127 6.923 1.00 97.75 207 GLY A C 1
ATOM 1644 O O . GLY A 1 207 ? -15.896 -12.215 6.420 1.00 97.75 207 GLY A O 1
ATOM 1645 N N . TRP A 1 208 ? -14.605 -13.005 8.082 1.00 98.44 208 TRP A N 1
ATOM 1646 C CA . TRP A 1 208 ? -14.464 -11.759 8.819 1.00 98.44 208 TRP A CA 1
ATOM 1647 C C . TRP A 1 208 ? -13.281 -10.967 8.270 1.00 98.44 208 TRP A C 1
ATOM 1649 O O . TRP A 1 208 ? -12.126 -11.359 8.426 1.00 98.44 208 TRP A O 1
ATOM 1659 N N . LEU A 1 209 ? -13.565 -9.853 7.601 1.00 98.44 209 LEU A N 1
ATOM 1660 C CA . LEU A 1 209 ? -12.552 -8.948 7.074 1.00 98.44 209 LEU A CA 1
ATOM 1661 C C . LEU A 1 209 ? -12.059 -8.022 8.191 1.00 98.44 209 LEU A C 1
ATOM 1663 O O . LEU A 1 209 ? -12.818 -7.197 8.697 1.00 98.44 209 LEU A O 1
ATOM 1667 N N . LEU A 1 210 ? -10.782 -8.140 8.540 1.00 98.44 210 LEU A N 1
ATOM 1668 C CA . LEU A 1 210 ? -10.116 -7.360 9.579 1.00 98.44 210 LEU A CA 1
ATOM 1669 C C . LEU A 1 210 ? -9.026 -6.486 8.958 1.00 98.44 210 LEU A C 1
ATOM 1671 O O . LEU A 1 210 ? -8.102 -7.014 8.341 1.00 98.44 210 LEU A O 1
ATOM 1675 N N . PHE A 1 211 ? -9.086 -5.172 9.179 1.00 98.50 211 PHE A N 1
ATOM 1676 C CA . PHE A 1 211 ? -7.968 -4.272 8.888 1.00 98.50 211 PHE A CA 1
ATOM 1677 C C . PHE A 1 211 ? -7.114 -4.080 10.134 1.00 98.50 211 PHE A C 1
ATOM 1679 O O . PHE A 1 211 ? -7.635 -3.898 11.236 1.00 98.50 211 PHE A O 1
ATOM 1686 N N . TYR A 1 212 ? -5.799 -4.110 9.958 1.00 98.19 212 TYR A N 1
ATOM 1687 C CA . TYR A 1 212 ? -4.836 -3.995 11.045 1.00 98.19 212 TYR A CA 1
ATOM 1688 C C . TYR A 1 212 ? -3.629 -3.162 10.613 1.00 98.19 212 TYR A C 1
ATOM 1690 O O . TYR A 1 212 ? -3.326 -3.040 9.422 1.00 98.19 212 TYR A O 1
ATOM 1698 N N . SER A 1 213 ? -2.963 -2.554 11.589 1.00 97.00 213 SER A N 1
ATOM 1699 C CA . SER A 1 213 ? -1.693 -1.869 11.389 1.00 97.00 213 SER A CA 1
ATOM 1700 C C . SER A 1 213 ? -0.570 -2.900 11.424 1.00 97.00 213 SER A C 1
ATOM 1702 O O . SER A 1 213 ? -0.439 -3.652 12.391 1.00 97.00 213 SER A O 1
ATOM 1704 N N . TYR A 1 214 ? 0.235 -2.942 10.368 1.00 95.50 214 TYR A N 1
ATOM 1705 C CA . TYR A 1 214 ? 1.492 -3.675 10.317 1.00 95.50 214 TYR A CA 1
ATOM 1706 C C . TYR A 1 214 ? 2.629 -2.657 10.267 1.00 95.50 214 TYR A C 1
ATOM 1708 O O . TYR A 1 214 ? 2.770 -1.919 9.290 1.00 95.50 214 TYR A O 1
ATOM 1716 N N . ILE A 1 215 ? 3.474 -2.637 11.295 1.00 93.00 215 ILE A N 1
ATOM 1717 C CA . ILE A 1 215 ? 4.557 -1.668 11.429 1.00 93.00 215 ILE A CA 1
ATOM 1718 C C . ILE A 1 215 ? 5.893 -2.377 11.250 1.00 93.00 215 ILE A C 1
ATOM 1720 O O . ILE A 1 215 ? 6.365 -3.105 12.126 1.00 93.00 215 ILE A O 1
ATOM 1724 N N . HIS A 1 216 ? 6.515 -2.156 10.098 1.00 88.75 216 HIS A N 1
ATOM 1725 C CA . HIS A 1 216 ? 7.820 -2.736 9.809 1.00 88.75 216 HIS A CA 1
ATOM 1726 C C . HIS A 1 216 ? 8.911 -2.072 10.642 1.00 88.75 216 HIS A C 1
ATOM 1728 O O . HIS A 1 216 ? 8.900 -0.852 10.824 1.00 88.75 216 HIS A O 1
ATOM 1734 N N . ASN A 1 217 ? 9.900 -2.868 11.051 1.00 85.75 217 ASN A N 1
ATOM 1735 C CA . ASN A 1 217 ? 11.145 -2.420 11.663 1.00 85.75 217 ASN A CA 1
ATOM 1736 C C . ASN A 1 217 ? 10.949 -1.613 12.955 1.00 85.75 217 ASN A C 1
ATOM 1738 O O . ASN A 1 217 ? 11.744 -0.736 13.291 1.00 85.75 217 ASN A O 1
ATOM 1742 N N . TYR A 1 218 ? 9.880 -1.910 13.693 1.00 87.69 218 TYR A N 1
ATOM 1743 C CA . TYR A 1 218 ? 9.526 -1.169 14.898 1.00 87.69 218 TYR A CA 1
ATOM 1744 C C . TYR A 1 218 ? 10.616 -1.262 15.979 1.00 87.69 218 TYR A C 1
ATOM 1746 O O . TYR A 1 218 ? 10.976 -0.244 16.586 1.00 87.69 218 TYR A O 1
ATOM 1754 N N . PHE A 1 219 ? 11.182 -2.463 16.151 1.00 84.75 219 PHE A N 1
ATOM 1755 C CA . PHE A 1 219 ? 12.247 -2.781 17.111 1.00 84.75 219 PHE A CA 1
ATOM 1756 C C . PHE A 1 219 ? 13.624 -3.003 16.462 1.00 84.75 219 PHE A C 1
ATOM 1758 O O . PHE A 1 219 ? 14.601 -3.235 17.170 1.00 84.75 219 PHE A O 1
ATOM 1765 N N . GLY A 1 220 ? 13.729 -2.955 15.128 1.00 77.69 220 GLY A N 1
ATOM 1766 C CA . GLY A 1 220 ? 14.955 -3.308 14.394 1.00 77.69 220 GLY A CA 1
ATOM 1767 C C . GLY A 1 220 ? 15.937 -2.150 14.156 1.00 77.69 220 GLY A C 1
ATOM 1768 O O . GLY A 1 220 ? 16.987 -2.353 13.550 1.00 77.69 220 GLY A O 1
ATOM 1769 N N . GLY A 1 221 ? 15.628 -0.943 14.644 1.00 75.88 221 GLY A N 1
ATOM 1770 C CA . GLY A 1 221 ? 16.547 0.203 14.663 1.00 75.88 221 GLY A CA 1
ATOM 1771 C C . GLY A 1 221 ? 16.685 0.980 13.348 1.00 75.88 221 GLY A C 1
ATOM 1772 O O . GLY A 1 221 ? 17.434 1.954 13.310 1.00 75.88 221 GLY A O 1
ATOM 1773 N N . GLY A 1 222 ? 15.979 0.596 12.281 1.00 76.06 222 GLY A N 1
ATOM 1774 C CA . GLY A 1 222 ? 15.870 1.429 11.075 1.00 76.06 222 GLY A CA 1
ATOM 1775 C C . GLY A 1 222 ? 14.537 2.182 10.993 1.00 76.06 222 GLY A C 1
ATOM 1776 O O . GLY A 1 222 ? 13.809 2.304 11.975 1.00 76.06 222 GLY A O 1
ATOM 1777 N N . GLU A 1 223 ? 14.224 2.702 9.805 1.00 81.19 223 GLU A N 1
ATOM 1778 C CA . GLU A 1 223 ? 12.998 3.474 9.577 1.00 81.19 223 GLU A CA 1
ATOM 1779 C C . GLU A 1 223 ? 11.746 2.605 9.757 1.00 81.19 223 GLU A C 1
ATOM 1781 O O . GLU A 1 223 ? 11.653 1.510 9.194 1.00 81.19 223 GLU A O 1
ATOM 1786 N N . ARG A 1 224 ? 10.792 3.112 10.545 1.00 87.62 224 ARG A N 1
ATOM 1787 C CA . ARG A 1 224 ? 9.503 2.466 10.798 1.00 87.62 224 ARG A CA 1
ATOM 1788 C C . ARG A 1 224 ? 8.547 2.760 9.655 1.00 87.62 224 ARG A C 1
ATOM 1790 O O . ARG A 1 224 ? 8.372 3.918 9.288 1.00 87.62 224 ARG A O 1
ATOM 1797 N N . VAL A 1 225 ? 7.888 1.727 9.138 1.00 88.12 225 VAL A N 1
ATOM 1798 C CA . VAL A 1 225 ? 6.872 1.881 8.088 1.00 88.12 225 VAL A CA 1
ATOM 1799 C C . VAL A 1 225 ? 5.531 1.414 8.622 1.00 88.12 225 VAL A C 1
ATOM 1801 O O . VAL A 1 225 ? 5.340 0.217 8.822 1.00 88.12 225 VAL A O 1
ATOM 1804 N N . PHE A 1 226 ? 4.610 2.356 8.815 1.00 92.81 226 PHE A N 1
ATOM 1805 C CA . PHE A 1 226 ? 3.234 2.093 9.228 1.00 92.81 226 PHE A CA 1
ATOM 1806 C C . PHE A 1 226 ? 2.384 1.755 8.004 1.00 92.81 226 PHE A C 1
ATOM 1808 O O . PHE A 1 226 ? 2.027 2.636 7.225 1.00 92.81 226 PHE A O 1
ATOM 1815 N N . GLY A 1 227 ? 2.101 0.471 7.810 1.00 94.75 227 GLY A N 1
ATOM 1816 C CA . GLY A 1 227 ? 1.266 -0.024 6.725 1.00 94.75 227 GLY A CA 1
ATOM 1817 C C . GLY A 1 227 ? -0.105 -0.463 7.222 1.00 94.75 227 GLY A C 1
ATOM 1818 O O . GLY A 1 227 ? -0.223 -1.102 8.264 1.00 94.75 227 GLY A O 1
ATOM 1819 N N . VAL A 1 228 ? -1.143 -0.186 6.439 1.00 97.44 228 VAL A N 1
ATOM 1820 C CA . VAL A 1 228 ? -2.441 -0.844 6.612 1.00 97.44 228 VAL A CA 1
ATOM 1821 C C . VAL A 1 228 ? -2.418 -2.170 5.874 1.00 97.44 228 VAL A C 1
ATOM 1823 O O . VAL A 1 228 ? -2.089 -2.224 4.688 1.00 97.44 228 VAL A O 1
ATOM 1826 N N . GLU A 1 229 ? -2.825 -3.230 6.558 1.00 97.00 229 GLU A N 1
ATOM 1827 C CA . GLU A 1 229 ? -2.996 -4.568 6.003 1.00 97.00 229 GLU A CA 1
ATOM 1828 C C . GLU A 1 229 ? -4.359 -5.152 6.354 1.00 97.00 229 GLU A C 1
ATOM 1830 O O . GLU A 1 229 ? -5.106 -4.596 7.159 1.00 97.00 229 GLU A O 1
ATOM 1835 N N . ALA A 1 230 ? -4.699 -6.271 5.712 1.00 97.94 230 ALA A N 1
ATOM 1836 C CA . ALA A 1 230 ? -5.966 -6.944 5.940 1.00 97.94 230 ALA A CA 1
ATOM 1837 C C . ALA A 1 230 ? -5.801 -8.460 6.096 1.00 97.94 230 ALA A C 1
ATOM 1839 O O . ALA A 1 230 ? -5.007 -9.094 5.391 1.00 97.94 230 ALA A O 1
ATOM 1840 N N . LEU A 1 231 ? -6.590 -9.025 7.007 1.00 98.06 231 LEU A N 1
ATOM 1841 C CA . LEU A 1 231 ? -6.828 -10.454 7.174 1.00 98.06 231 LEU A CA 1
ATOM 1842 C C . LEU A 1 231 ? -8.282 -10.770 6.823 1.00 98.06 231 LEU A C 1
ATOM 1844 O O . LEU A 1 231 ? -9.177 -9.949 7.013 1.00 98.06 231 LEU A O 1
ATOM 1848 N N . LEU A 1 232 ? -8.501 -11.981 6.333 1.00 98.38 232 LEU A N 1
ATOM 1849 C CA . LEU A 1 232 ? -9.806 -12.611 6.243 1.00 98.38 232 LEU A CA 1
ATOM 1850 C C . LEU A 1 232 ? -9.777 -13.814 7.187 1.00 98.38 232 LEU A C 1
ATOM 1852 O O . LEU A 1 232 ? -8.975 -14.728 6.981 1.00 98.38 232 LEU A O 1
ATOM 1856 N N . LEU A 1 233 ? -10.595 -13.773 8.235 1.00 98.50 233 LEU A N 1
ATOM 1857 C CA . LEU A 1 233 ? -10.713 -14.833 9.240 1.00 98.50 233 LEU A CA 1
ATOM 1858 C C . LEU A 1 233 ? -11.935 -15.709 8.931 1.00 98.50 233 LEU A C 1
ATOM 1860 O O . LEU A 1 233 ? -12.908 -15.217 8.354 1.00 98.50 233 LEU A O 1
ATOM 1864 N N . ASP A 1 234 ? -11.897 -16.992 9.280 1.00 98.12 234 ASP A N 1
ATOM 1865 C CA . ASP A 1 234 ? -13.014 -17.910 9.030 1.00 98.12 234 ASP A CA 1
ATOM 1866 C C . ASP A 1 234 ? -14.277 -17.500 9.814 1.00 98.12 234 ASP A C 1
ATOM 1868 O O . ASP A 1 234 ? -14.206 -16.977 10.926 1.00 98.12 234 ASP A O 1
ATOM 1872 N N . LEU A 1 235 ? -15.458 -17.711 9.218 1.00 98.12 235 LEU A N 1
ATOM 1873 C CA . LEU A 1 235 ? -16.738 -17.318 9.825 1.00 98.12 235 LEU A CA 1
ATOM 1874 C C . LEU A 1 235 ? -17.104 -18.141 11.067 1.00 98.12 235 LEU A C 1
ATOM 1876 O O . LEU A 1 235 ? -17.877 -17.656 11.892 1.00 98.12 235 LEU A O 1
ATOM 1880 N N . LYS A 1 236 ? -16.619 -19.382 11.167 1.00 97.38 236 LYS A N 1
ATOM 1881 C CA . LYS A 1 236 ? -16.921 -20.323 12.252 1.00 97.38 236 LYS A CA 1
ATOM 1882 C C . LYS A 1 236 ? -15.801 -20.370 13.281 1.00 97.38 236 LYS A C 1
ATOM 1884 O O . LYS A 1 236 ? -16.100 -20.410 14.469 1.00 97.38 236 LYS A O 1
ATOM 1889 N N . ASP A 1 237 ? -14.551 -20.364 12.827 1.00 97.00 237 ASP A N 1
ATOM 1890 C CA . ASP A 1 237 ? -13.372 -20.297 13.690 1.00 97.00 237 ASP A CA 1
ATOM 1891 C C . ASP A 1 237 ? -12.584 -19.001 13.442 1.00 97.00 237 ASP A C 1
ATOM 1893 O O . ASP A 1 237 ? -11.746 -18.934 12.540 1.00 97.00 237 ASP A O 1
ATOM 1897 N N . PRO A 1 238 ? -12.792 -17.957 14.255 1.00 96.12 238 PRO A N 1
ATOM 1898 C CA . PRO A 1 238 ? -12.179 -16.664 14.002 1.00 96.12 238 PRO A CA 1
ATOM 1899 C C . PRO A 1 238 ? -10.656 -16.666 14.241 1.00 96.12 238 PRO A C 1
ATOM 1901 O O . PRO A 1 238 ? -10.002 -15.686 13.888 1.00 96.12 238 PRO A O 1
ATOM 1904 N N . HIS A 1 239 ? -10.062 -17.745 14.774 1.00 96.69 239 HIS A N 1
ATOM 1905 C CA . HIS A 1 239 ? -8.603 -17.904 14.867 1.00 96.69 239 HIS A CA 1
ATOM 1906 C C . HIS A 1 239 ? -7.966 -18.292 13.523 1.00 96.69 239 HIS A C 1
ATOM 1908 O O . HIS A 1 239 ? -6.779 -18.035 13.295 1.00 96.69 239 HIS A O 1
ATOM 1914 N N . ALA A 1 240 ? -8.734 -18.890 12.609 1.00 96.94 240 ALA A N 1
ATOM 1915 C CA . ALA A 1 240 ? -8.231 -19.363 11.328 1.00 96.94 240 ALA A CA 1
ATOM 1916 C C . ALA A 1 240 ? -8.131 -18.223 10.300 1.00 96.94 240 ALA A C 1
ATOM 1918 O O . ALA A 1 240 ? -9.132 -17.653 9.868 1.00 96.94 240 ALA A O 1
ATOM 1919 N N . ILE A 1 241 ? -6.909 -17.919 9.843 1.00 97.44 241 ILE A N 1
ATOM 1920 C CA . ILE A 1 241 ? -6.674 -16.989 8.726 1.00 97.44 241 ILE A CA 1
ATOM 1921 C C . ILE A 1 241 ? -6.914 -17.725 7.401 1.00 97.44 241 ILE A C 1
ATOM 1923 O O . ILE A 1 241 ? -6.080 -18.522 6.971 1.00 97.44 241 ILE A O 1
ATOM 1927 N N . VAL A 1 242 ? -8.005 -17.395 6.711 1.00 97.06 242 VAL A N 1
ATOM 1928 C CA . VAL A 1 242 ? -8.362 -17.947 5.388 1.00 97.06 242 VAL A CA 1
ATOM 1929 C C . VAL A 1 242 ? -7.928 -17.048 4.223 1.00 97.06 242 VAL A C 1
ATOM 1931 O O . VAL A 1 242 ? -7.914 -17.462 3.067 1.00 97.06 242 VAL A O 1
ATOM 1934 N N . GLY A 1 243 ? -7.509 -15.813 4.505 1.00 96.69 243 GLY A N 1
ATOM 1935 C CA . GLY A 1 243 ? -6.935 -14.899 3.518 1.00 96.69 243 GLY A CA 1
ATOM 1936 C C . GLY A 1 243 ? -6.130 -13.780 4.171 1.00 96.69 243 GLY A C 1
ATOM 1937 O O . GLY A 1 243 ? -6.350 -13.434 5.328 1.00 96.69 243 GLY A O 1
ATOM 1938 N N . ARG A 1 244 ? -5.159 -13.205 3.453 1.00 95.75 244 ARG A N 1
ATOM 1939 C CA . ARG A 1 244 ? -4.303 -12.127 3.996 1.00 95.75 244 ARG A CA 1
ATOM 1940 C C . ARG A 1 244 ? -3.605 -11.301 2.929 1.00 95.75 244 ARG A C 1
ATOM 1942 O O . ARG A 1 244 ? -3.217 -11.863 1.917 1.00 95.75 244 ARG A O 1
ATOM 1949 N N . SER A 1 245 ? -3.339 -10.017 3.130 1.00 93.56 245 SER A N 1
ATOM 1950 C CA . SER A 1 245 ? -2.550 -9.254 2.149 1.00 93.56 245 SER A CA 1
ATOM 1951 C C . SER A 1 245 ? -1.086 -9.745 2.089 1.00 93.56 245 SER A C 1
ATOM 1953 O O . SER A 1 245 ? -0.553 -10.292 3.056 1.00 93.56 245 SER A O 1
ATOM 1955 N N . LYS A 1 246 ? -0.419 -9.606 0.926 1.00 87.19 246 LYS A N 1
ATOM 1956 C CA . LYS A 1 246 ? 1.020 -9.948 0.758 1.00 87.19 246 LYS A CA 1
ATOM 1957 C C . LYS A 1 246 ? 1.970 -8.842 1.255 1.00 87.19 246 LYS A C 1
ATOM 1959 O O . LYS A 1 246 ? 3.180 -9.048 1.295 1.00 87.19 246 LYS A O 1
ATOM 1964 N N . GLY A 1 247 ? 1.418 -7.687 1.597 1.00 88.38 247 GLY A N 1
ATOM 1965 C CA . GLY A 1 247 ? 2.097 -6.482 2.057 1.00 88.38 247 GLY A CA 1
ATOM 1966 C C . GLY A 1 247 ? 1.059 -5.386 2.318 1.00 88.38 247 GLY A C 1
ATOM 1967 O O . GLY A 1 247 ? -0.146 -5.681 2.250 1.00 88.38 247 GLY A O 1
ATOM 1968 N N . PRO A 1 248 ? 1.499 -4.145 2.577 1.00 91.75 248 PRO A N 1
ATOM 1969 C CA . PRO A 1 248 ? 0.593 -3.040 2.843 1.00 91.75 248 PRO A CA 1
ATOM 1970 C C . PRO A 1 248 ? -0.303 -2.758 1.636 1.00 91.75 248 PRO A C 1
ATOM 1972 O O . PRO A 1 248 ? 0.159 -2.705 0.494 1.00 91.75 248 PRO A O 1
ATOM 1975 N N . ILE A 1 249 ? -1.596 -2.577 1.902 1.00 93.62 249 ILE A N 1
ATOM 1976 C CA . ILE A 1 249 ? -2.567 -2.073 0.920 1.00 93.62 249 ILE A CA 1
ATOM 1977 C C . ILE A 1 249 ? -2.585 -0.541 0.887 1.00 93.62 249 ILE A C 1
ATOM 1979 O O . ILE A 1 249 ? -3.032 0.042 -0.096 1.00 93.62 249 ILE A O 1
ATOM 1983 N N . MET A 1 250 ? -2.094 0.098 1.953 1.00 93.94 250 MET A N 1
ATOM 1984 C CA . MET A 1 250 ? -1.937 1.542 2.076 1.00 93.94 250 MET A CA 1
ATOM 1985 C C . MET A 1 250 ? -0.749 1.849 2.993 1.00 93.94 250 MET A C 1
ATOM 1987 O O . MET A 1 250 ? -0.518 1.146 3.978 1.00 93.94 250 MET A O 1
ATOM 1991 N N . VAL A 1 251 ? -0.015 2.903 2.658 1.00 93.94 251 VAL A N 1
ATOM 1992 C CA . VAL A 1 251 ? 1.086 3.503 3.425 1.00 93.94 251 VAL A CA 1
ATOM 1993 C C . VAL A 1 251 ? 0.924 5.031 3.363 1.00 93.94 251 VAL A C 1
ATOM 1995 O O . VAL A 1 251 ? 0.127 5.501 2.551 1.00 93.94 251 VAL A O 1
ATOM 1998 N N . PRO A 1 252 ? 1.649 5.819 4.175 1.00 93.50 252 PRO A N 1
ATOM 1999 C CA . PRO A 1 252 ? 1.583 7.277 4.118 1.00 93.50 252 PRO A CA 1
ATOM 2000 C C . PRO A 1 252 ? 2.104 7.819 2.777 1.00 93.50 252 PRO A C 1
ATOM 2002 O O . PRO A 1 252 ? 3.297 7.733 2.478 1.00 93.50 252 PRO A O 1
ATOM 2005 N N . GLU A 1 253 ? 1.230 8.436 1.988 1.00 91.19 253 GLU A N 1
ATOM 2006 C CA . GLU A 1 253 ? 1.547 9.061 0.698 1.00 91.19 253 GLU A CA 1
ATOM 2007 C C . GLU A 1 253 ? 1.137 10.543 0.676 1.00 91.19 253 GLU A C 1
ATOM 2009 O O . GLU A 1 253 ? 1.854 11.403 0.143 1.00 91.19 253 GLU A O 1
ATOM 2014 N N . GLU A 1 254 ? 0.025 10.889 1.317 1.00 94.31 254 GLU A N 1
ATOM 2015 C CA . GLU A 1 254 ? -0.513 12.244 1.335 1.00 94.31 254 GLU A CA 1
ATOM 2016 C C . GLU A 1 254 ? 0.191 13.145 2.358 1.00 94.31 254 GLU A C 1
ATOM 2018 O O . GLU A 1 254 ? 0.788 12.702 3.341 1.00 94.31 254 GLU A O 1
ATOM 2023 N N . ILE A 1 255 ? 0.133 14.464 2.136 1.00 95.19 255 ILE A N 1
ATOM 2024 C CA . ILE A 1 255 ? 0.798 15.445 3.017 1.00 95.19 255 ILE A CA 1
ATOM 2025 C C . ILE A 1 255 ? 0.298 15.315 4.463 1.00 95.19 255 ILE A C 1
ATOM 2027 O O . ILE A 1 255 ? 1.095 15.392 5.391 1.00 95.19 255 ILE A O 1
ATOM 2031 N N . TYR A 1 256 ? -1.000 15.087 4.658 1.00 96.06 256 TYR A N 1
ATOM 2032 C CA . TYR A 1 256 ? -1.597 14.956 5.990 1.00 96.06 256 TYR A CA 1
ATOM 2033 C C . TYR A 1 256 ? -1.284 13.615 6.685 1.00 96.06 256 TYR A C 1
ATOM 2035 O O . TYR A 1 256 ? -1.579 13.460 7.863 1.00 96.06 256 TYR A O 1
ATOM 2043 N N . GLU A 1 257 ? -0.694 12.652 5.972 1.00 96.19 257 GLU A N 1
ATOM 2044 C CA . GLU A 1 257 ? -0.245 11.356 6.509 1.00 96.19 257 GLU A CA 1
ATOM 2045 C C . GLU A 1 257 ? 1.256 11.382 6.822 1.00 96.19 257 GLU A C 1
ATOM 2047 O O . GLU A 1 257 ? 1.740 10.705 7.730 1.00 96.19 257 GLU A O 1
ATOM 2052 N N . ARG A 1 258 ? 2.009 12.188 6.064 1.00 93.19 258 ARG A N 1
ATOM 2053 C CA . ARG A 1 258 ? 3.456 12.368 6.227 1.00 93.19 258 ARG A CA 1
ATOM 2054 C C . ARG A 1 258 ? 3.822 13.427 7.259 1.00 93.19 258 ARG A C 1
ATOM 2056 O O . ARG A 1 258 ? 4.880 13.322 7.869 1.00 93.19 258 ARG A O 1
ATOM 2063 N N . TYR A 1 259 ? 2.964 14.420 7.486 1.00 94.25 259 TYR A N 1
ATOM 2064 C CA . TYR A 1 259 ? 3.232 15.531 8.399 1.00 94.25 259 TYR A CA 1
ATOM 2065 C C . TYR A 1 259 ? 2.116 15.689 9.433 1.00 94.25 259 TYR A C 1
ATOM 2067 O O . TYR A 1 259 ? 0.956 15.887 9.080 1.00 94.25 259 TYR A O 1
ATOM 2075 N N . GLY A 1 260 ? 2.494 15.664 10.711 1.00 93.75 260 GLY A N 1
ATOM 2076 C CA . GLY A 1 260 ? 1.587 15.789 11.849 1.00 93.75 260 GLY A CA 1
ATOM 2077 C C . GLY A 1 260 ? 2.327 15.650 13.180 1.00 93.75 260 GLY A C 1
ATOM 2078 O O . GLY A 1 260 ? 3.554 15.764 13.217 1.00 93.75 260 GLY A O 1
ATOM 2079 N N . ALA A 1 261 ? 1.587 15.415 14.265 1.00 91.62 261 ALA A N 1
ATOM 2080 C CA . ALA A 1 261 ? 2.133 15.177 15.600 1.00 91.62 261 ALA A CA 1
ATOM 2081 C C . ALA A 1 261 ? 3.115 13.997 15.620 1.00 91.62 261 ALA A C 1
ATOM 2083 O O . ALA A 1 261 ? 4.166 14.099 16.254 1.00 91.62 261 ALA A O 1
ATOM 2084 N N . VAL A 1 262 ? 2.801 12.928 14.883 1.00 92.62 262 VAL A N 1
ATOM 2085 C CA . VAL A 1 262 ? 3.724 11.824 14.609 1.00 92.62 262 VAL A CA 1
ATOM 2086 C C . VAL A 1 262 ? 3.756 11.598 13.094 1.00 92.62 262 VAL A C 1
ATOM 2088 O O . VAL A 1 262 ? 2.758 11.168 12.525 1.00 92.62 262 VAL A O 1
ATOM 2091 N N . PRO A 1 263 ? 4.853 11.943 12.398 1.00 92.75 263 PRO A N 1
ATOM 2092 C CA . PRO A 1 263 ? 4.906 11.892 10.939 1.00 92.75 263 PRO A CA 1
ATOM 2093 C C . PRO A 1 263 ? 4.929 10.455 10.405 1.00 92.75 263 PRO A C 1
ATOM 2095 O O . PRO A 1 263 ? 5.383 9.537 11.085 1.00 92.75 263 PRO A O 1
ATOM 2098 N N . ASN A 1 264 ? 4.536 10.294 9.138 1.00 92.19 264 ASN A N 1
ATOM 2099 C CA . ASN A 1 264 ? 4.576 9.030 8.392 1.00 92.19 264 ASN A CA 1
ATOM 2100 C C . ASN A 1 264 ? 3.770 7.898 9.054 1.00 92.19 264 ASN A C 1
ATOM 2102 O O . ASN A 1 264 ? 4.246 6.764 9.155 1.00 92.19 264 ASN A O 1
ATOM 2106 N N . ILE A 1 265 ? 2.535 8.197 9.466 1.00 93.94 265 ILE A N 1
ATOM 2107 C CA . ILE A 1 265 ? 1.608 7.214 10.042 1.00 93.94 265 ILE A CA 1
ATOM 2108 C C . ILE A 1 265 ? 0.268 7.251 9.313 1.00 93.94 265 ILE A C 1
ATOM 2110 O O . ILE A 1 265 ? -0.332 8.311 9.131 1.00 93.94 265 ILE A O 1
ATOM 2114 N N . VAL A 1 266 ? -0.212 6.057 8.965 1.00 97.25 266 VAL A N 1
ATOM 2115 C CA . VAL A 1 266 ? -1.619 5.772 8.682 1.00 97.25 266 VAL A CA 1
ATOM 2116 C C . VAL A 1 266 ? -2.079 4.662 9.627 1.00 97.25 266 VAL A C 1
ATOM 2118 O O . VAL A 1 266 ? -1.383 3.658 9.770 1.00 97.25 266 VAL A O 1
ATOM 2121 N N . PHE A 1 267 ? -3.226 4.832 10.288 1.00 97.94 267 PHE A N 1
ATOM 2122 C CA . PHE A 1 267 ? -3.728 3.859 11.268 1.00 97.94 267 PHE A CA 1
ATOM 2123 C C . PHE A 1 267 ? -5.206 3.497 11.017 1.00 97.94 267 PHE A C 1
ATOM 2125 O O . PHE A 1 267 ? -6.062 4.374 11.138 1.00 97.94 267 PHE A O 1
ATOM 2132 N N . PRO A 1 268 ? -5.553 2.235 10.689 1.00 97.75 268 PRO A N 1
ATOM 2133 C CA . PRO A 1 268 ? -6.871 1.846 10.173 1.00 97.75 268 PRO A CA 1
ATOM 2134 C C . PRO A 1 268 ? -7.905 1.581 11.283 1.00 97.75 268 PRO A C 1
ATOM 2136 O O . PRO A 1 268 ? -8.348 0.456 11.462 1.00 97.75 268 PRO A O 1
ATOM 2139 N N . SER A 1 269 ? -8.292 2.596 12.050 1.00 95.19 269 SER A N 1
ATOM 2140 C CA . SER A 1 269 ? -9.110 2.460 13.271 1.00 95.19 269 SER A CA 1
ATOM 2141 C C . SER A 1 269 ? -10.591 2.103 13.068 1.00 95.19 269 SER A C 1
ATOM 2143 O O . SER A 1 269 ? -11.285 1.795 14.036 1.00 95.19 269 SER A O 1
ATOM 2145 N N . GLY A 1 270 ? -11.114 2.151 11.841 1.00 96.69 270 GLY A N 1
ATOM 2146 C CA . GLY A 1 270 ? -12.532 1.906 11.597 1.00 96.69 270 GLY A CA 1
ATOM 2147 C C . GLY A 1 270 ? -12.843 1.556 10.151 1.00 96.69 270 GLY A C 1
ATOM 2148 O O . GLY A 1 270 ? -12.186 2.036 9.237 1.00 96.69 270 GLY A O 1
ATOM 2149 N N . ALA A 1 271 ? -13.855 0.726 9.912 1.00 97.19 271 ALA A N 1
ATOM 2150 C CA . ALA A 1 271 ? -14.245 0.354 8.558 1.00 97.19 271 ALA A CA 1
ATOM 2151 C C . ALA A 1 271 ? -15.748 0.070 8.477 1.00 97.19 271 ALA A C 1
ATOM 2153 O O . ALA A 1 271 ? -16.331 -0.472 9.412 1.00 97.19 271 ALA A O 1
ATOM 2154 N N . LEU A 1 272 ? -16.372 0.420 7.351 1.00 96.06 272 LEU A N 1
ATOM 2155 C CA . LEU A 1 272 ? -17.773 0.119 7.057 1.00 96.06 272 LEU A CA 1
ATOM 2156 C C . LEU A 1 272 ? -17.910 -0.509 5.672 1.00 96.06 272 LEU A C 1
ATOM 2158 O O . LEU A 1 272 ? -17.314 -0.036 4.707 1.00 96.06 272 LEU A O 1
ATOM 2162 N N . LEU A 1 273 ? -18.765 -1.523 5.547 1.00 94.94 273 LEU A N 1
ATOM 2163 C CA . LEU A 1 273 ? -19.252 -1.962 4.242 1.00 94.94 273 LEU A CA 1
ATOM 2164 C C . LEU A 1 273 ? -20.412 -1.055 3.823 1.00 94.94 273 LEU A C 1
ATOM 2166 O O . LEU A 1 273 ? -21.470 -1.057 4.451 1.00 94.94 273 LEU A O 1
ATOM 2170 N N . ASN A 1 274 ? -20.218 -0.260 2.775 1.00 89.12 274 ASN A N 1
ATOM 2171 C CA . ASN A 1 274 ? -21.247 0.648 2.292 1.00 89.12 274 ASN A CA 1
ATOM 2172 C C . ASN A 1 274 ? -22.233 -0.046 1.337 1.00 89.12 274 ASN A C 1
ATOM 2174 O O . ASN A 1 274 ? -21.985 -1.129 0.803 1.00 89.12 274 ASN A O 1
ATOM 2178 N N . LYS A 1 275 ? -23.367 0.619 1.088 1.00 84.00 275 LYS A N 1
ATOM 2179 C CA . LYS A 1 275 ? -24.476 0.092 0.269 1.00 84.00 275 LYS A CA 1
ATOM 2180 C C . LYS A 1 275 ? -24.089 -0.215 -1.184 1.00 84.00 275 LYS A C 1
ATOM 2182 O O . LYS A 1 275 ? -24.778 -0.984 -1.842 1.00 84.00 275 LYS A O 1
ATOM 2187 N N . ASN A 1 276 ? -22.985 0.352 -1.672 1.00 86.69 276 ASN A N 1
ATOM 2188 C CA . ASN A 1 276 ? -22.485 0.143 -3.031 1.00 86.69 276 ASN A CA 1
ATOM 2189 C C . ASN A 1 276 ? -21.520 -1.055 -3.125 1.00 86.69 276 ASN A C 1
ATOM 2191 O O . ASN A 1 276 ? -20.856 -1.225 -4.147 1.00 86.69 276 ASN A O 1
ATOM 2195 N N . GLY A 1 277 ? -21.388 -1.858 -2.062 1.00 87.69 277 GLY A N 1
ATOM 2196 C CA . GLY A 1 277 ? -20.472 -3.001 -2.023 1.00 87.69 277 GLY A CA 1
ATOM 2197 C C . GLY A 1 277 ? -18.997 -2.599 -1.944 1.00 87.69 277 GLY A C 1
ATOM 2198 O O . GLY A 1 277 ? -18.123 -3.368 -2.348 1.00 87.69 277 GLY A O 1
ATOM 2199 N N . ARG A 1 278 ? -18.703 -1.388 -1.458 1.00 95.19 278 ARG A N 1
ATOM 2200 C CA . ARG A 1 278 ? -17.338 -0.917 -1.197 1.00 95.19 278 ARG A CA 1
ATOM 2201 C C . ARG A 1 278 ? -17.064 -0.879 0.298 1.00 95.19 278 ARG A C 1
ATOM 2203 O O . ARG A 1 278 ? -17.971 -0.654 1.095 1.00 95.19 278 ARG A O 1
ATOM 2210 N N . VAL A 1 279 ? -15.804 -1.061 0.664 1.00 96.81 279 VAL A N 1
ATOM 2211 C CA . VAL A 1 279 ? -15.339 -0.919 2.043 1.00 96.81 279 VAL A CA 1
ATOM 2212 C C . VAL A 1 279 ? -14.796 0.485 2.232 1.00 96.81 279 VAL A C 1
ATOM 2214 O O . VAL A 1 279 ? -13.810 0.859 1.603 1.00 96.81 279 VAL A O 1
ATOM 2217 N N . ASP A 1 280 ? -15.434 1.252 3.098 1.00 96.75 280 ASP A N 1
ATOM 2218 C CA . ASP A 1 280 ? -14.994 2.571 3.517 1.00 96.75 280 ASP A CA 1
ATOM 2219 C C . ASP A 1 280 ? -14.119 2.425 4.764 1.00 96.75 280 ASP A C 1
ATOM 2221 O O . ASP A 1 280 ? -14.619 2.151 5.852 1.00 96.75 280 ASP A O 1
ATOM 2225 N N . LEU A 1 281 ? -12.808 2.577 4.585 1.00 97.69 281 LEU A N 1
ATOM 2226 C CA . LEU A 1 281 ? -11.795 2.504 5.630 1.00 97.69 281 LEU A CA 1
ATOM 2227 C C . LEU A 1 281 ? -11.542 3.903 6.198 1.00 97.69 281 LEU A C 1
ATOM 2229 O O . LEU A 1 281 ? -11.036 4.779 5.502 1.00 97.69 281 LEU A O 1
ATOM 2233 N N . TYR A 1 282 ? -11.866 4.099 7.466 1.00 97.81 282 TYR A N 1
ATOM 2234 C CA . TYR A 1 282 ? -11.601 5.306 8.235 1.00 97.81 282 TYR A CA 1
ATOM 2235 C C . TYR A 1 282 ? -10.290 5.126 9.005 1.00 97.81 282 TYR A C 1
ATOM 2237 O O . TYR A 1 282 ? -10.089 4.121 9.689 1.00 97.81 282 TYR A O 1
ATOM 2245 N N . TYR A 1 283 ? -9.382 6.089 8.877 1.00 98.38 283 TYR A N 1
ATOM 2246 C CA . TYR A 1 283 ? -8.030 5.965 9.410 1.00 98.38 283 TYR A CA 1
ATOM 2247 C C . TYR A 1 283 ? -7.494 7.280 9.980 1.00 98.38 283 TYR A C 1
ATOM 2249 O O . TYR A 1 283 ? -7.931 8.367 9.601 1.00 98.38 283 TYR A O 1
ATOM 2257 N N . GLY A 1 284 ? -6.564 7.182 10.928 1.00 98.19 284 GLY A N 1
ATOM 2258 C CA . GLY A 1 284 ? -5.782 8.312 11.422 1.00 98.19 284 GLY A CA 1
ATOM 2259 C C . GLY A 1 284 ? -4.614 8.621 10.487 1.00 98.19 284 GLY A C 1
ATOM 2260 O O . GLY A 1 284 ? -3.944 7.698 10.029 1.00 98.19 284 GLY A O 1
ATOM 2261 N N . GLY A 1 285 ? -4.373 9.902 10.211 1.00 97.75 285 GLY A N 1
ATOM 2262 C CA . GLY A 1 285 ? -3.206 10.402 9.480 1.00 97.75 285 GLY A CA 1
ATOM 2263 C C . GLY A 1 285 ? -2.297 11.215 10.399 1.00 97.75 285 GLY A C 1
ATOM 2264 O O . GLY A 1 285 ? -2.747 12.193 11.009 1.00 97.75 285 GLY A O 1
ATOM 2265 N N . ALA A 1 286 ? -1.037 10.790 10.501 1.00 96.44 286 ALA A N 1
ATOM 2266 C CA . ALA A 1 286 ? 0.035 11.435 11.260 1.00 96.44 286 ALA A CA 1
ATOM 2267 C C . ALA A 1 286 ? -0.320 11.836 12.714 1.00 96.44 286 ALA A C 1
ATOM 2269 O O . ALA A 1 286 ? 0.074 12.912 13.180 1.00 96.44 286 ALA A O 1
ATOM 2270 N N . ASP A 1 287 ? -1.139 11.034 13.405 1.00 95.50 287 ASP A N 1
ATOM 2271 C CA . ASP A 1 287 ? -1.705 11.323 14.737 1.00 95.50 287 ASP A CA 1
ATOM 2272 C C . ASP A 1 287 ? -2.294 12.739 14.869 1.00 95.50 287 ASP A C 1
ATOM 2274 O O . ASP A 1 287 ? -2.143 13.428 15.879 1.00 95.50 287 ASP A O 1
ATOM 2278 N N . THR A 1 288 ? -2.920 13.224 13.792 1.00 95.94 288 THR A N 1
ATOM 2279 C CA . THR A 1 288 ? -3.408 14.610 13.709 1.00 95.94 288 THR A CA 1
ATOM 2280 C C . THR A 1 288 ? -4.804 14.708 13.118 1.00 95.94 288 THR A C 1
ATOM 2282 O O . THR A 1 288 ? -5.622 15.484 13.617 1.00 95.94 288 THR A O 1
ATOM 2285 N N . VAL A 1 289 ? -5.090 13.940 12.064 1.00 97.31 289 VAL A N 1
ATOM 2286 C CA . VAL A 1 289 ? -6.347 14.038 11.311 1.00 97.31 289 VAL A CA 1
ATOM 2287 C C . VAL A 1 289 ? -7.053 12.691 11.171 1.00 97.31 289 VAL A C 1
ATOM 2289 O O . VAL A 1 289 ? -6.425 11.636 11.191 1.00 97.31 289 VAL A O 1
ATOM 2292 N N . CYS A 1 290 ? -8.371 12.739 10.983 1.00 97.88 290 CYS A N 1
ATOM 2293 C CA . CYS A 1 290 ? -9.171 11.623 10.499 1.00 97.88 290 CYS A CA 1
ATOM 2294 C C . CYS A 1 290 ? -9.233 11.703 8.973 1.00 97.88 290 CYS A C 1
ATOM 2296 O O . CYS A 1 290 ? -9.474 12.776 8.417 1.00 97.88 290 CYS A O 1
ATOM 2298 N N . ALA A 1 291 ? -9.076 10.568 8.311 1.00 97.62 291 ALA A N 1
ATOM 2299 C CA . ALA A 1 291 ? -9.183 10.422 6.871 1.00 97.62 291 ALA A CA 1
ATOM 2300 C C . ALA A 1 291 ? -10.010 9.178 6.518 1.00 97.62 291 ALA A C 1
ATOM 2302 O O . ALA A 1 291 ? -10.356 8.364 7.380 1.00 97.62 291 ALA A O 1
ATOM 2303 N N . LYS A 1 292 ? -10.375 9.061 5.240 1.00 96.44 292 LYS A N 1
ATOM 2304 C CA . LYS A 1 292 ? -11.177 7.961 4.702 1.00 96.44 292 LYS A CA 1
ATOM 2305 C C . LYS A 1 292 ? -10.632 7.536 3.342 1.00 96.44 292 LYS A C 1
ATOM 2307 O O . LYS A 1 292 ? -10.430 8.373 2.467 1.00 96.44 292 LYS A O 1
ATOM 2312 N N . ALA A 1 293 ? -10.474 6.233 3.154 1.00 96.12 293 ALA A N 1
ATOM 2313 C CA . ALA A 1 293 ? -10.208 5.582 1.879 1.00 96.12 293 ALA A CA 1
ATOM 2314 C C . ALA A 1 293 ? -11.373 4.640 1.536 1.00 96.12 293 ALA A C 1
ATOM 2316 O O . ALA A 1 293 ? -12.099 4.194 2.421 1.00 96.12 293 ALA A O 1
ATOM 2317 N N . SER A 1 294 ? -11.577 4.330 0.255 1.00 95.00 294 SER A N 1
ATOM 2318 C CA . SER A 1 294 ? -12.645 3.416 -0.174 1.00 95.00 294 SER A CA 1
ATOM 2319 C C . SER A 1 294 ? -12.087 2.336 -1.090 1.00 95.00 294 SER A C 1
ATOM 2321 O O . SER A 1 294 ? -11.478 2.652 -2.113 1.00 95.00 294 SER A O 1
ATOM 2323 N N . LEU A 1 295 ? -12.346 1.070 -0.775 1.00 95.06 295 LEU A N 1
ATOM 2324 C CA . LEU A 1 295 ? -11.860 -0.105 -1.497 1.00 95.06 295 LEU A CA 1
ATOM 2325 C C . LEU A 1 295 ? -13.017 -0.849 -2.171 1.00 95.06 295 LEU A C 1
ATOM 2327 O O . LEU A 1 295 ? -14.124 -0.918 -1.641 1.00 95.06 295 LEU A O 1
ATOM 2331 N N . ASN A 1 296 ? -12.770 -1.433 -3.344 1.00 95.25 296 ASN A N 1
ATOM 2332 C CA . ASN A 1 296 ? -13.712 -2.373 -3.948 1.00 95.25 296 ASN A CA 1
ATOM 2333 C C . ASN A 1 296 ? -13.590 -3.727 -3.224 1.00 95.25 296 ASN A C 1
ATOM 2335 O O . ASN A 1 296 ? -12.496 -4.288 -3.166 1.00 95.25 296 ASN A O 1
ATOM 2339 N N . LEU A 1 297 ? -14.687 -4.229 -2.644 1.00 95.50 297 LEU A N 1
ATOM 2340 C CA . LEU A 1 297 ? -14.654 -5.465 -1.856 1.00 95.50 297 LEU A CA 1
ATOM 2341 C C . LEU A 1 297 ? -14.261 -6.695 -2.703 1.00 95.50 297 LEU A C 1
ATOM 2343 O O . LEU A 1 297 ? -13.360 -7.411 -2.271 1.00 95.50 297 LEU A O 1
ATOM 2347 N N . PRO A 1 298 ? -14.856 -6.946 -3.890 1.00 94.44 298 PRO A N 1
ATOM 2348 C CA . PRO A 1 298 ? -14.414 -8.033 -4.767 1.00 94.44 298 PRO A CA 1
ATOM 2349 C C . PRO A 1 298 ? -12.914 -8.017 -5.084 1.00 94.44 298 PRO A C 1
ATOM 2351 O O . PRO A 1 298 ? -12.253 -9.046 -4.945 1.00 94.44 298 PRO A O 1
ATOM 2354 N N . ASP A 1 299 ? -12.361 -6.860 -5.453 1.00 93.75 299 ASP A N 1
ATOM 2355 C CA . ASP A 1 299 ? -10.934 -6.728 -5.770 1.00 93.75 299 ASP A CA 1
ATOM 2356 C C . ASP A 1 299 ? -10.059 -7.025 -4.547 1.00 93.75 299 ASP A C 1
ATOM 2358 O O . ASP A 1 299 ? -9.055 -7.735 -4.650 1.00 93.75 299 ASP A O 1
ATOM 2362 N N . LEU A 1 300 ? -10.466 -6.534 -3.371 1.00 94.94 300 LEU A N 1
ATOM 2363 C CA . LEU A 1 300 ? -9.784 -6.822 -2.114 1.00 94.94 300 LEU A CA 1
ATOM 2364 C C . LEU A 1 300 ? -9.817 -8.323 -1.806 1.00 94.94 300 LEU A C 1
ATOM 2366 O O . LEU A 1 300 ? -8.770 -8.913 -1.563 1.00 94.94 300 LEU A O 1
ATOM 2370 N N . LEU A 1 301 ? -10.980 -8.970 -1.872 1.00 95.44 301 LEU A N 1
ATOM 2371 C CA . LEU A 1 301 ? -11.108 -10.406 -1.607 1.00 95.44 301 LEU A CA 1
ATOM 2372 C C . LEU A 1 301 ? -10.289 -11.250 -2.592 1.00 95.44 301 LEU A C 1
ATOM 2374 O O . LEU A 1 301 ? -9.635 -12.200 -2.169 1.00 95.44 301 LEU A O 1
ATOM 2378 N N . ASN A 1 302 ? -10.245 -10.874 -3.873 1.00 94.06 302 ASN A N 1
ATOM 2379 C CA . ASN A 1 302 ? -9.383 -11.523 -4.867 1.00 94.06 302 ASN A CA 1
ATOM 2380 C C . ASN A 1 302 ? -7.892 -11.375 -4.527 1.00 94.06 302 ASN A C 1
ATOM 2382 O O . ASN A 1 302 ? -7.103 -12.286 -4.774 1.00 94.06 302 ASN A O 1
ATOM 2386 N N . ALA A 1 303 ? -7.489 -10.251 -3.928 1.00 92.06 303 ALA A N 1
ATOM 2387 C CA . ALA A 1 303 ? -6.124 -10.055 -3.449 1.00 92.06 303 ALA A CA 1
ATOM 2388 C C . ALA A 1 303 ? -5.828 -10.833 -2.150 1.00 92.06 303 ALA A C 1
ATOM 2390 O O . ALA A 1 303 ? -4.691 -11.269 -1.941 1.00 92.06 303 ALA A O 1
ATOM 2391 N N . LEU A 1 304 ? -6.818 -11.031 -1.274 1.00 94.50 304 LEU A N 1
ATOM 2392 C CA . LEU A 1 304 ? -6.646 -11.698 0.022 1.00 94.50 304 LEU A CA 1
ATOM 2393 C C . LEU A 1 304 ? -6.695 -13.226 -0.069 1.00 94.50 304 LEU A C 1
ATOM 2395 O O . LEU A 1 304 ? -5.847 -13.868 0.554 1.00 94.50 304 LEU A O 1
ATOM 2399 N N . ILE A 1 305 ? -7.633 -13.794 -0.828 1.00 94.75 305 ILE A N 1
ATOM 2400 C CA . ILE A 1 305 ? -7.929 -15.235 -0.865 1.00 94.75 305 ILE A CA 1
ATOM 2401 C C . ILE A 1 305 ? -6.939 -15.950 -1.794 1.00 94.75 305 ILE A C 1
ATOM 2403 O O . ILE A 1 305 ? -6.933 -15.648 -2.989 1.00 94.75 305 ILE A O 1
ATOM 2407 N N . PRO A 1 306 ? -6.103 -16.880 -1.291 1.00 88.94 306 PRO A N 1
ATOM 2408 C CA . PRO A 1 306 ? -5.053 -17.526 -2.079 1.00 88.94 306 PRO A CA 1
ATOM 2409 C C . PRO A 1 306 ? -5.530 -18.116 -3.411 1.00 88.94 306 PRO A C 1
ATOM 2411 O O . PRO A 1 306 ? -4.867 -17.909 -4.422 1.00 88.94 306 PRO A O 1
ATOM 2414 N N . GLU A 1 307 ? -6.691 -18.767 -3.433 1.00 88.50 307 GLU A N 1
ATOM 2415 C CA . GLU A 1 307 ? -7.249 -19.467 -4.598 1.00 88.50 307 GLU A CA 1
ATOM 2416 C C . GLU A 1 307 ? -7.810 -18.509 -5.658 1.00 88.50 307 GLU A C 1
ATOM 2418 O O . GLU A 1 307 ? -7.916 -18.871 -6.827 1.00 88.50 307 GLU A O 1
ATOM 2423 N N . ARG A 1 308 ? -8.187 -17.285 -5.262 1.00 88.81 308 ARG A N 1
ATOM 2424 C CA . ARG A 1 308 ? -8.715 -16.249 -6.170 1.00 88.81 308 ARG A CA 1
ATOM 2425 C C . ARG A 1 308 ? -7.630 -15.316 -6.692 1.00 88.81 308 ARG A C 1
ATOM 2427 O O . ARG A 1 308 ? -7.894 -14.506 -7.584 1.00 88.81 308 ARG A O 1
ATOM 2434 N N . ARG A 1 309 ? -6.418 -15.393 -6.139 1.00 82.44 309 ARG A N 1
ATOM 2435 C CA . ARG A 1 309 ? -5.310 -14.559 -6.592 1.00 82.44 309 ARG A CA 1
ATOM 2436 C C . ARG A 1 309 ? -4.952 -14.921 -8.016 1.00 82.44 309 ARG A C 1
ATOM 2438 O O . ARG A 1 309 ? -4.626 -16.060 -8.329 1.00 82.44 309 ARG A O 1
ATOM 2445 N N . VAL A 1 310 ? -4.942 -13.904 -8.862 1.00 78.12 310 VAL A N 1
ATOM 2446 C CA . VAL A 1 310 ? -4.436 -14.042 -10.219 1.00 78.12 310 VAL A CA 1
ATOM 2447 C C . VAL A 1 310 ? -2.913 -14.052 -10.155 1.00 78.12 310 VAL A C 1
ATOM 2449 O O . VAL A 1 310 ? -2.282 -13.021 -9.903 1.00 78.12 310 VAL A O 1
ATOM 2452 N N . ASP A 1 311 ? -2.316 -15.212 -10.406 1.00 77.56 311 ASP A N 1
ATOM 2453 C CA . ASP A 1 311 ? -0.901 -15.279 -10.743 1.00 77.56 311 ASP A CA 1
ATOM 2454 C C . ASP A 1 311 ? -0.717 -14.676 -12.139 1.00 77.56 311 ASP A C 1
ATOM 2456 O O . ASP A 1 311 ? -1.031 -15.281 -13.160 1.00 77.56 311 ASP A O 1
ATOM 2460 N N . LEU A 1 312 ? -0.225 -13.435 -12.182 1.00 82.88 312 LEU A N 1
ATOM 2461 C CA . LEU A 1 312 ? -0.006 -12.704 -13.437 1.00 82.88 312 LEU A CA 1
ATOM 2462 C C . LEU A 1 312 ? 1.050 -13.364 -14.338 1.00 82.88 312 LEU A C 1
ATOM 2464 O O . LEU A 1 312 ? 1.146 -13.023 -15.516 1.00 82.88 312 LEU A O 1
ATOM 2468 N N . VAL A 1 313 ? 1.877 -14.254 -13.781 1.00 86.31 313 VAL A N 1
ATOM 2469 C CA . VAL A 1 313 ? 2.985 -14.909 -14.477 1.00 86.31 313 VAL A CA 1
ATOM 2470 C C . VAL A 1 313 ? 3.123 -16.368 -14.044 1.00 86.31 313 VAL A C 1
ATOM 2472 O O . VAL A 1 313 ? 3.212 -16.666 -12.855 1.00 86.31 313 VAL A O 1
ATOM 2475 N N . GLU A 1 314 ? 3.230 -17.273 -15.017 1.00 87.62 314 GLU A N 1
ATOM 2476 C CA . GLU A 1 314 ? 3.644 -18.661 -14.797 1.00 87.62 314 GLU A CA 1
ATOM 2477 C C . GLU A 1 314 ? 5.138 -18.804 -15.117 1.00 87.62 314 GLU A C 1
ATOM 2479 O O . GLU A 1 314 ? 5.631 -18.325 -16.142 1.00 87.62 314 GLU A O 1
ATOM 2484 N N . ARG A 1 315 ? 5.896 -19.467 -14.238 1.00 91.00 315 ARG A N 1
ATOM 2485 C CA . ARG A 1 315 ? 7.311 -19.750 -14.504 1.00 91.00 315 ARG A CA 1
ATOM 2486 C C . ARG A 1 315 ? 7.430 -20.936 -15.454 1.00 91.00 315 ARG A C 1
ATOM 2488 O O . ARG A 1 315 ? 6.915 -22.010 -15.164 1.00 91.00 315 ARG A O 1
ATOM 2495 N N . ALA A 1 316 ? 8.207 -20.783 -16.527 1.00 91.88 316 ALA A N 1
ATOM 2496 C CA . ALA A 1 316 ? 8.513 -21.897 -17.420 1.00 91.88 316 ALA A CA 1
ATOM 2497 C C . ALA A 1 316 ? 9.137 -23.080 -16.650 1.00 91.88 316 ALA A C 1
ATOM 2499 O O . ALA A 1 316 ? 10.134 -22.912 -15.941 1.00 91.88 316 ALA A O 1
ATOM 2500 N N . LYS A 1 317 ? 8.582 -24.288 -16.830 1.00 91.38 317 LYS A N 1
ATOM 2501 C CA . LYS A 1 317 ? 9.066 -25.523 -16.180 1.00 91.38 317 LYS A CA 1
ATOM 2502 C C . LYS A 1 317 ? 10.518 -25.866 -16.537 1.00 91.38 317 LYS A C 1
ATOM 2504 O O . LYS A 1 317 ? 11.211 -26.485 -15.742 1.00 91.38 317 LYS A O 1
ATOM 2509 N N . GLY A 1 318 ? 10.981 -25.440 -17.715 1.00 86.44 318 GLY A N 1
ATOM 2510 C CA . GLY A 1 318 ? 12.349 -25.657 -18.201 1.00 86.44 318 GLY A CA 1
ATOM 2511 C C . GLY A 1 318 ? 13.393 -24.667 -17.673 1.00 86.44 318 GLY A C 1
ATOM 2512 O O . GLY A 1 318 ? 14.500 -24.635 -18.199 1.00 86.44 318 GLY A O 1
ATOM 2513 N N . ASN A 1 319 ? 13.059 -23.828 -16.689 1.00 92.44 319 ASN A N 1
ATOM 2514 C CA . ASN A 1 319 ? 14.006 -22.863 -16.136 1.00 92.44 319 ASN A CA 1
ATOM 2515 C C . ASN A 1 319 ? 15.172 -23.533 -15.370 1.00 92.44 319 ASN A C 1
ATOM 2517 O O . ASN A 1 319 ? 14.973 -24.557 -14.715 1.00 92.44 319 ASN A O 1
ATOM 2521 N N . PRO A 1 320 ? 16.371 -22.913 -15.355 1.00 93.50 320 PRO A N 1
ATOM 2522 C CA . PRO A 1 320 ? 16.745 -21.725 -16.121 1.00 93.50 320 PRO A CA 1
ATOM 2523 C C . PRO A 1 320 ? 16.958 -22.053 -17.608 1.00 93.50 320 PRO A C 1
ATOM 2525 O O . PRO A 1 320 ? 17.584 -23.056 -17.943 1.00 93.50 320 PRO A O 1
ATOM 2528 N N . ILE A 1 321 ? 16.471 -21.172 -18.488 1.00 93.81 321 ILE A N 1
ATOM 2529 C CA . ILE A 1 321 ? 16.580 -21.337 -19.950 1.00 93.81 321 ILE A CA 1
ATOM 2530 C C . ILE A 1 321 ? 18.005 -21.122 -20.489 1.00 93.81 321 ILE A C 1
ATOM 2532 O O . ILE A 1 321 ? 18.343 -21.637 -21.550 1.00 93.81 321 ILE A O 1
ATOM 2536 N N . LEU A 1 322 ? 18.856 -20.396 -19.755 1.00 94.19 322 LEU A N 1
ATOM 2537 C CA . LEU A 1 322 ? 20.278 -20.207 -20.051 1.00 94.19 322 LEU A CA 1
ATOM 2538 C C . LEU A 1 322 ? 21.107 -20.388 -18.775 1.00 94.19 322 LEU A C 1
ATOM 2540 O O . LEU A 1 322 ? 20.680 -20.027 -17.678 1.00 94.19 322 LEU A O 1
ATOM 2544 N N . ARG A 1 323 ? 22.312 -20.937 -18.936 1.00 95.62 323 ARG A N 1
ATOM 2545 C CA . ARG A 1 323 ? 23.360 -21.034 -17.909 1.00 95.62 323 ARG A CA 1
ATOM 2546 C C . ARG A 1 323 ? 24.721 -20.683 -18.533 1.00 95.62 323 ARG A C 1
ATOM 2548 O O . ARG A 1 323 ? 24.842 -20.789 -19.760 1.00 95.62 323 ARG A O 1
ATOM 2555 N N . PRO A 1 324 ? 25.725 -20.279 -17.734 1.00 96.31 324 PRO A N 1
ATOM 2556 C CA . PRO A 1 324 ? 27.105 -20.119 -18.202 1.00 96.31 324 PRO A CA 1
ATOM 2557 C C . PRO A 1 324 ? 27.617 -21.382 -18.899 1.00 96.31 324 PRO A C 1
ATOM 2559 O O . PRO A 1 324 ? 27.271 -22.495 -18.492 1.00 96.31 324 PRO A O 1
ATOM 2562 N N . VAL A 1 325 ? 28.435 -21.215 -19.937 1.00 95.25 325 VAL A N 1
ATOM 2563 C CA . VAL A 1 325 ? 29.122 -22.322 -20.616 1.00 95.25 325 VAL A CA 1
ATOM 2564 C C . VAL A 1 325 ? 30.600 -22.212 -20.283 1.00 95.25 325 VAL A C 1
ATOM 2566 O O . VAL A 1 325 ? 31.271 -21.292 -20.733 1.00 95.25 325 VAL A O 1
ATOM 2569 N N . ALA A 1 326 ? 31.121 -23.161 -19.505 1.00 94.06 326 ALA A N 1
ATOM 2570 C CA . ALA A 1 326 ? 32.512 -23.124 -19.046 1.00 94.06 326 ALA A CA 1
ATOM 2571 C C . ALA A 1 326 ? 33.533 -23.101 -20.200 1.00 94.06 326 ALA A C 1
ATOM 2573 O O . ALA A 1 326 ? 34.601 -22.516 -20.060 1.00 94.06 326 ALA A O 1
ATOM 2574 N N . ALA A 1 327 ? 33.190 -23.704 -21.344 1.00 94.38 327 ALA A N 1
ATOM 2575 C CA . ALA A 1 327 ? 34.033 -23.730 -22.537 1.00 94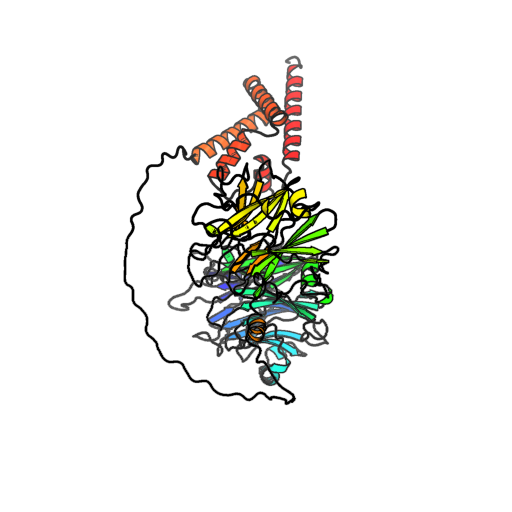.38 327 ALA A CA 1
ATOM 2576 C C . ALA A 1 327 ? 34.088 -22.393 -23.299 1.00 94.38 327 ALA A C 1
ATOM 2578 O O . ALA A 1 327 ? 34.945 -22.238 -24.159 1.00 94.38 327 ALA A O 1
ATOM 2579 N N . HIS A 1 328 ? 33.192 -21.443 -23.010 1.00 94.94 328 HIS A N 1
ATOM 2580 C CA . HIS A 1 328 ? 33.174 -20.121 -23.632 1.00 94.94 328 HIS A CA 1
ATOM 2581 C C . HIS A 1 328 ? 33.771 -19.103 -22.649 1.00 94.94 328 HIS A C 1
ATOM 2583 O O . HIS A 1 328 ? 33.083 -18.695 -21.707 1.00 94.94 328 HIS A O 1
ATOM 2589 N N . PRO A 1 329 ? 35.034 -18.661 -22.820 1.00 95.81 329 PRO A N 1
ATOM 2590 C CA . PRO A 1 329 ? 35.715 -17.846 -21.813 1.00 95.81 329 PRO A CA 1
ATOM 2591 C C . PRO A 1 329 ? 34.951 -16.574 -21.427 1.00 95.81 329 PRO A C 1
ATOM 2593 O O . PRO A 1 329 ? 34.896 -16.238 -20.245 1.00 95.81 329 PRO A O 1
ATOM 2596 N N . TRP A 1 330 ? 34.294 -15.933 -22.396 1.00 96.81 330 TRP A N 1
ATOM 2597 C CA . TRP A 1 330 ? 33.561 -14.670 -22.260 1.00 96.81 330 TRP A CA 1
ATOM 2598 C C . TRP A 1 330 ? 32.224 -14.764 -21.501 1.00 96.81 330 TRP A C 1
ATOM 2600 O O . TRP A 1 330 ? 31.681 -13.742 -21.090 1.00 96.81 330 TRP A O 1
ATOM 2610 N N . GLU A 1 331 ? 31.682 -15.968 -21.296 1.00 96.81 331 GLU A N 1
ATOM 2611 C CA . GLU A 1 331 ? 30.445 -16.206 -20.526 1.00 96.81 331 GLU A CA 1
ATOM 2612 C C . GLU A 1 331 ? 30.597 -17.282 -19.450 1.00 96.81 331 GLU A C 1
ATOM 2614 O O . GLU A 1 331 ? 29.610 -17.726 -18.862 1.00 96.81 331 GLU A O 1
ATOM 2619 N N . SER A 1 332 ? 31.832 -17.721 -19.215 1.00 96.75 332 SER A N 1
ATOM 2620 C CA . SER A 1 332 ? 32.169 -18.829 -18.323 1.00 96.75 332 SER A CA 1
ATOM 2621 C C . SER A 1 332 ? 31.774 -18.571 -16.869 1.00 96.75 332 SER A C 1
ATOM 2623 O O . SER A 1 332 ? 31.434 -19.518 -16.158 1.00 96.75 332 SER A O 1
ATOM 2625 N N . ALA A 1 333 ? 31.785 -17.309 -16.429 1.00 95.75 333 ALA A N 1
ATOM 2626 C CA . ALA A 1 333 ? 31.495 -16.946 -15.049 1.00 95.75 333 ALA A CA 1
ATOM 2627 C C . ALA A 1 333 ? 29.993 -16.748 -14.812 1.00 95.75 333 ALA A C 1
ATOM 2629 O O . ALA A 1 333 ? 29.443 -17.285 -13.848 1.00 95.75 333 ALA A O 1
ATOM 2630 N N . ALA A 1 334 ? 29.313 -15.986 -15.675 1.00 96.25 334 ALA A N 1
ATOM 2631 C CA . ALA A 1 334 ? 27.906 -15.655 -15.474 1.00 96.25 334 ALA A CA 1
ATOM 2632 C C . ALA A 1 334 ? 27.169 -15.252 -16.760 1.00 96.25 334 ALA A C 1
ATOM 2634 O O . ALA A 1 334 ? 27.732 -14.653 -17.676 1.00 96.25 334 ALA A O 1
ATOM 2635 N N . VAL A 1 335 ? 25.860 -15.521 -16.767 1.00 97.12 335 VAL A N 1
ATOM 2636 C CA . VAL A 1 335 ? 24.883 -14.982 -17.724 1.00 97.12 335 VAL A CA 1
ATOM 2637 C C . VAL A 1 335 ? 23.772 -14.281 -16.952 1.00 97.12 335 VAL A C 1
ATOM 2639 O O . VAL A 1 335 ? 23.372 -14.739 -15.880 1.00 97.12 335 VAL A O 1
ATOM 2642 N N . PHE A 1 336 ? 23.291 -13.164 -17.485 1.00 95.62 336 PHE A N 1
ATOM 2643 C CA . PHE A 1 336 ? 22.405 -12.237 -16.787 1.00 95.62 336 PHE A CA 1
ATOM 2644 C C . PHE A 1 336 ? 21.199 -11.848 -17.658 1.00 95.62 336 PHE A C 1
ATOM 2646 O O . PHE A 1 336 ? 20.741 -12.617 -18.503 1.00 95.62 336 PHE A O 1
ATOM 2653 N N . ASN A 1 337 ? 20.659 -10.654 -17.405 1.00 94.19 337 ASN A N 1
ATOM 2654 C CA . ASN A 1 337 ? 19.414 -10.130 -17.950 1.00 94.19 337 ASN A CA 1
ATOM 2655 C C . ASN A 1 337 ? 19.420 -10.120 -19.495 1.00 94.19 337 ASN A C 1
ATOM 2657 O O . ASN A 1 337 ? 20.325 -9.521 -20.090 1.00 94.19 337 ASN A O 1
ATOM 2661 N N . PRO A 1 338 ? 18.433 -10.761 -20.152 1.00 95.12 338 PRO A N 1
ATOM 2662 C CA . PRO A 1 338 ? 18.287 -10.725 -21.600 1.00 95.12 338 PRO A CA 1
ATOM 2663 C C . PRO A 1 338 ? 17.332 -9.626 -22.090 1.00 95.12 338 PRO A C 1
ATOM 2665 O O . PRO A 1 338 ? 16.281 -9.389 -21.495 1.00 95.12 338 PRO A O 1
ATOM 2668 N N . ALA A 1 339 ? 17.636 -9.045 -23.250 1.00 96.81 339 ALA A N 1
ATOM 2669 C CA . ALA A 1 339 ? 16.648 -8.467 -24.153 1.00 96.81 339 ALA A CA 1
ATOM 2670 C C . ALA A 1 339 ? 16.022 -9.579 -24.996 1.00 96.81 339 ALA A C 1
ATOM 2672 O O . ALA A 1 339 ? 16.750 -10.410 -25.539 1.00 96.81 339 ALA A O 1
ATOM 2673 N N . ALA A 1 340 ? 14.705 -9.546 -25.180 1.00 95.00 340 ALA A N 1
ATOM 2674 C CA . ALA A 1 340 ? 14.000 -10.440 -26.090 1.00 95.00 340 ALA A CA 1
ATOM 2675 C C . ALA A 1 340 ? 13.314 -9.639 -27.202 1.00 95.00 340 ALA A C 1
ATOM 2677 O O . ALA A 1 340 ? 12.689 -8.613 -26.930 1.00 95.00 340 ALA A O 1
ATOM 2678 N N . VAL A 1 341 ? 13.410 -10.116 -28.442 1.00 94.88 341 VAL A N 1
ATOM 2679 C CA . VAL A 1 341 ? 12.650 -9.596 -29.585 1.00 94.88 341 VAL A CA 1
ATOM 2680 C C . VAL A 1 341 ? 12.163 -10.759 -30.443 1.00 94.88 341 VAL A C 1
ATOM 2682 O O . VAL A 1 341 ? 12.910 -11.707 -30.677 1.00 94.88 341 VAL A O 1
ATOM 2685 N N . ASP A 1 342 ? 10.913 -10.695 -30.897 1.00 94.44 342 ASP A N 1
ATOM 2686 C CA . ASP A 1 342 ? 10.376 -11.626 -31.892 1.00 94.44 342 ASP A CA 1
ATOM 2687 C C . ASP A 1 342 ? 10.604 -11.053 -33.296 1.00 94.44 342 ASP A C 1
ATOM 2689 O O . ASP A 1 342 ? 10.252 -9.900 -33.578 1.00 94.44 342 ASP A O 1
ATOM 2693 N N . ILE A 1 343 ? 11.241 -11.844 -34.155 1.00 94.69 343 ILE A N 1
ATOM 2694 C CA . ILE A 1 343 ? 11.428 -11.545 -35.570 1.00 94.69 343 ILE A CA 1
ATOM 2695 C C . ILE A 1 343 ? 10.934 -12.761 -36.346 1.00 94.69 343 ILE A C 1
ATOM 2697 O O . ILE A 1 343 ? 11.548 -13.825 -36.308 1.00 94.69 343 ILE A O 1
ATOM 2701 N N . ASP A 1 344 ? 9.808 -12.584 -37.034 1.00 91.50 344 ASP A N 1
ATOM 2702 C CA . ASP A 1 344 ? 9.191 -13.580 -37.911 1.00 91.50 344 ASP A CA 1
ATOM 2703 C C . ASP A 1 344 ? 8.955 -14.946 -37.227 1.00 91.50 344 ASP A C 1
ATOM 2705 O O . ASP A 1 344 ? 9.150 -16.007 -37.820 1.00 91.50 344 ASP A O 1
ATOM 2709 N N . GLY A 1 345 ? 8.528 -14.925 -35.957 1.00 93.69 345 GLY A N 1
ATOM 2710 C CA . GLY A 1 345 ? 8.208 -16.119 -35.167 1.00 93.69 345 GLY A CA 1
ATOM 2711 C C . GLY A 1 345 ? 9.421 -16.783 -34.512 1.00 93.69 345 GLY A C 1
ATOM 2712 O O . GLY A 1 345 ? 9.303 -17.872 -33.943 1.00 93.69 345 GLY A O 1
ATOM 2713 N N . VAL A 1 346 ? 10.595 -16.152 -34.585 1.00 96.88 346 VAL A N 1
ATOM 2714 C CA . VAL A 1 346 ? 11.798 -16.563 -33.859 1.00 96.88 346 VAL A CA 1
ATOM 2715 C C . VAL A 1 346 ? 12.070 -15.552 -32.754 1.00 96.88 346 VAL A C 1
ATOM 2717 O O . VAL A 1 346 ? 12.233 -14.359 -32.998 1.00 96.88 346 VAL A O 1
ATOM 2720 N N . VAL A 1 347 ? 12.166 -16.035 -31.518 1.00 97.25 347 VAL A N 1
ATOM 2721 C CA . VAL A 1 347 ? 12.579 -15.223 -30.373 1.00 97.25 347 VAL A CA 1
ATOM 2722 C C . VAL A 1 347 ? 14.098 -15.140 -30.369 1.00 97.25 347 VAL A C 1
ATOM 2724 O O . VAL A 1 347 ? 14.782 -16.147 -30.175 1.00 97.25 347 VAL A O 1
ATOM 2727 N N . HIS A 1 348 ? 14.629 -13.938 -30.549 1.00 97.88 348 HIS A N 1
ATOM 2728 C CA . HIS A 1 348 ? 16.044 -13.632 -30.385 1.00 97.88 348 HIS A CA 1
ATOM 2729 C C . HIS A 1 348 ? 16.279 -13.080 -28.980 1.00 97.88 348 HIS A C 1
ATOM 2731 O O . HIS A 1 348 ? 15.615 -12.135 -28.552 1.00 97.88 348 HIS A O 1
ATOM 2737 N N . LEU A 1 349 ? 17.248 -13.662 -28.279 1.00 97.88 349 LEU A N 1
ATOM 2738 C CA . LEU A 1 349 ? 17.720 -13.215 -26.978 1.00 97.88 349 LEU A CA 1
ATOM 2739 C C . LEU A 1 349 ? 19.106 -12.596 -27.140 1.00 97.88 349 LEU A C 1
ATOM 2741 O O . LEU A 1 349 ? 20.029 -13.271 -27.593 1.00 97.88 349 LEU A O 1
ATOM 2745 N N . LEU A 1 350 ? 19.254 -11.338 -26.734 1.00 98.44 350 LEU A N 1
ATOM 2746 C CA . LEU A 1 350 ? 20.559 -10.741 -26.462 1.00 98.44 350 LEU A CA 1
ATOM 2747 C C . LEU A 1 350 ? 20.753 -10.693 -24.956 1.00 98.44 350 LEU A C 1
ATOM 2749 O O . LEU A 1 350 ? 20.008 -9.997 -24.277 1.00 98.44 350 LEU A O 1
ATOM 2753 N N . TYR A 1 351 ? 21.716 -11.430 -24.419 1.00 98.25 351 TYR A N 1
ATOM 2754 C CA . TYR A 1 351 ? 21.905 -11.559 -22.974 1.00 98.25 351 TYR A CA 1
ATOM 2755 C C . TYR A 1 351 ? 23.266 -11.034 -22.551 1.00 98.25 351 TYR A C 1
ATOM 2757 O O . TYR A 1 351 ? 24.271 -11.281 -23.213 1.00 98.25 351 TYR A O 1
ATOM 2765 N N . ARG A 1 352 ? 23.309 -10.325 -21.421 1.00 98.38 352 ARG A N 1
ATOM 2766 C CA . ARG A 1 352 ? 24.583 -9.962 -20.799 1.00 98.38 352 ARG A CA 1
ATOM 2767 C C . ARG A 1 352 ? 25.294 -11.232 -20.330 1.00 98.38 352 ARG A C 1
ATOM 2769 O O . ARG A 1 352 ? 24.684 -12.078 -19.674 1.00 98.38 352 ARG A O 1
ATOM 2776 N N . ALA A 1 353 ? 26.586 -11.321 -20.595 1.00 98.12 353 ALA A N 1
ATOM 2777 C CA . ALA A 1 353 ? 27.455 -12.377 -20.107 1.00 98.12 353 ALA A CA 1
ATOM 2778 C C . ALA A 1 353 ? 28.781 -11.812 -19.602 1.00 98.12 353 ALA A C 1
ATOM 2780 O O . ALA A 1 353 ? 29.135 -10.675 -19.915 1.00 98.12 353 ALA A O 1
ATOM 2781 N N . MET A 1 354 ? 29.478 -12.593 -18.785 1.00 97.19 354 MET A N 1
ATOM 2782 C CA . MET A 1 354 ? 30.751 -12.208 -18.193 1.00 97.19 354 MET A CA 1
ATOM 2783 C C . MET A 1 354 ? 31.659 -13.426 -18.033 1.00 97.19 354 MET A C 1
ATOM 2785 O O . MET A 1 354 ? 31.210 -14.499 -17.613 1.00 97.19 354 MET A O 1
ATOM 2789 N N . GLY A 1 355 ? 32.934 -13.233 -18.359 1.00 95.62 355 GLY A N 1
ATOM 2790 C CA . GLY A 1 355 ? 33.999 -14.203 -18.158 1.00 95.62 355 GLY A CA 1
ATOM 2791 C C . GLY A 1 355 ? 34.779 -13.964 -16.869 1.00 95.62 355 GLY A C 1
ATOM 2792 O O . GLY A 1 355 ? 34.422 -13.125 -16.041 1.00 95.62 355 GLY A O 1
ATOM 2793 N N . ALA A 1 356 ? 35.891 -14.682 -16.717 1.00 92.94 356 ALA A N 1
ATOM 2794 C CA . ALA A 1 356 ? 36.808 -14.508 -15.586 1.00 92.94 356 ALA A CA 1
ATOM 2795 C C . ALA A 1 356 ? 37.458 -13.112 -15.537 1.00 92.94 356 ALA A C 1
ATOM 2797 O O . ALA A 1 356 ? 37.947 -12.689 -14.491 1.00 92.94 356 ALA A O 1
ATOM 2798 N N . ASP A 1 357 ? 37.459 -12.391 -16.658 1.00 91.12 357 ASP A N 1
ATOM 2799 C CA . ASP A 1 357 ? 37.996 -11.041 -16.747 1.00 91.12 357 ASP A CA 1
ATOM 2800 C C . ASP A 1 357 ? 37.062 -9.977 -16.155 1.00 91.12 357 ASP A C 1
ATOM 2802 O O . ASP A 1 357 ? 37.497 -8.844 -16.029 1.00 91.12 357 ASP A O 1
ATOM 2806 N N . ASN A 1 358 ? 35.825 -10.297 -15.761 1.00 93.88 358 ASN A N 1
ATOM 2807 C CA . ASN A 1 358 ? 34.804 -9.346 -15.298 1.00 93.88 358 ASN A CA 1
ATOM 2808 C C . ASN A 1 358 ? 34.389 -8.270 -16.326 1.00 93.88 358 ASN A C 1
ATOM 2810 O O . ASN A 1 358 ? 33.832 -7.230 -15.953 1.00 93.88 358 ASN A O 1
ATOM 2814 N N . THR A 1 359 ? 34.622 -8.492 -17.622 1.00 96.81 359 THR A N 1
ATOM 2815 C CA . THR A 1 359 ? 34.102 -7.619 -18.681 1.00 96.81 359 THR A CA 1
ATOM 2816 C C . THR A 1 359 ? 32.776 -8.158 -19.204 1.00 96.81 359 THR A C 1
ATOM 2818 O O . THR A 1 359 ? 32.653 -9.306 -19.619 1.00 96.81 359 THR A O 1
ATOM 2821 N N . SER A 1 360 ? 31.753 -7.306 -19.169 1.00 98.25 360 SER A N 1
ATOM 2822 C CA . SER A 1 360 ? 30.419 -7.626 -19.659 1.00 98.25 360 SER A CA 1
ATOM 2823 C C . SER A 1 360 ? 30.367 -7.506 -21.179 1.00 98.25 360 SER A C 1
ATOM 2825 O O . SER A 1 360 ? 30.710 -6.467 -21.751 1.00 98.25 360 SER A O 1
ATOM 2827 N N . VAL A 1 361 ? 29.892 -8.561 -21.825 1.00 98.44 361 VAL A N 1
ATOM 2828 C CA . VAL A 1 361 ? 29.628 -8.633 -23.267 1.00 98.44 361 VAL A CA 1
ATOM 2829 C C . VAL A 1 361 ? 28.179 -9.062 -23.495 1.00 98.44 361 VAL A C 1
ATOM 2831 O O . VAL A 1 361 ? 27.495 -9.479 -22.556 1.00 98.44 361 VAL A O 1
ATOM 2834 N N . ILE A 1 362 ? 27.692 -8.973 -24.732 1.00 98.75 362 ILE A N 1
ATOM 2835 C CA . ILE A 1 362 ? 26.339 -9.413 -25.086 1.00 98.75 362 ILE A CA 1
ATOM 2836 C C . ILE A 1 362 ? 26.423 -10.665 -25.957 1.00 98.75 362 ILE A C 1
ATOM 2838 O O . ILE A 1 362 ? 26.952 -10.614 -27.065 1.00 98.75 362 ILE A O 1
ATOM 2842 N N . GLY A 1 363 ? 25.888 -11.782 -25.471 1.00 98.44 363 GLY A N 1
ATOM 2843 C CA . GLY A 1 363 ? 25.719 -13.017 -26.235 1.00 98.44 363 GLY A CA 1
ATOM 2844 C C . GLY A 1 363 ? 24.395 -13.051 -26.998 1.00 98.44 363 GLY A C 1
ATOM 2845 O O . GLY A 1 363 ? 23.465 -12.309 -26.673 1.00 98.44 363 GLY A O 1
ATOM 2846 N N . HIS A 1 364 ? 24.293 -13.935 -27.995 1.00 98.38 364 HIS A N 1
ATOM 2847 C CA . HIS A 1 364 ? 23.066 -14.164 -28.767 1.00 98.38 364 HIS A CA 1
ATOM 2848 C C . HIS A 1 364 ? 22.582 -15.609 -28.655 1.00 98.38 364 HIS A C 1
ATOM 2850 O O . HIS A 1 364 ? 23.357 -16.565 -28.719 1.00 98.38 364 HIS A O 1
ATOM 2856 N N . ALA A 1 365 ? 21.272 -15.766 -28.485 1.00 97.94 365 ALA A N 1
ATOM 2857 C CA . ALA A 1 365 ? 20.586 -17.045 -28.555 1.00 97.94 365 ALA A CA 1
ATOM 2858 C C . ALA A 1 365 ? 19.240 -16.902 -29.275 1.00 97.94 365 ALA A C 1
ATOM 2860 O O . ALA A 1 365 ? 18.654 -15.823 -29.340 1.00 97.94 365 ALA A O 1
ATOM 2861 N N . THR A 1 366 ? 18.728 -18.007 -29.807 1.00 98.06 366 THR A N 1
ATOM 2862 C CA . THR A 1 366 ? 17.411 -18.081 -30.447 1.00 98.06 366 THR A CA 1
ATOM 2863 C C . THR A 1 366 ? 16.544 -19.139 -29.793 1.00 98.06 366 THR A C 1
ATOM 2865 O O . THR A 1 366 ? 17.039 -20.137 -29.263 1.00 98.06 366 THR A O 1
ATOM 2868 N N . SER A 1 367 ? 15.233 -18.940 -29.852 1.00 96.94 367 SER A N 1
ATOM 2869 C CA . SER A 1 367 ? 14.229 -19.924 -29.473 1.00 96.94 367 SER A CA 1
ATOM 2870 C C . SER A 1 367 ? 13.009 -19.804 -30.379 1.00 96.94 367 SER A C 1
ATOM 2872 O O . SER A 1 367 ? 12.604 -18.704 -30.738 1.00 96.94 367 SER A O 1
ATOM 2874 N N . LYS A 1 368 ? 12.375 -20.933 -30.708 1.00 95.50 368 LYS A N 1
ATOM 2875 C CA . LYS A 1 368 ? 11.084 -20.947 -31.423 1.00 95.50 368 LYS A CA 1
ATOM 2876 C C . LYS A 1 368 ? 9.869 -20.783 -30.505 1.00 95.50 368 LYS A C 1
ATOM 2878 O O . LYS A 1 368 ? 8.769 -20.571 -30.988 1.00 95.50 368 LYS A O 1
ATOM 2883 N N . ASN A 1 369 ? 10.041 -20.952 -29.193 1.00 91.75 369 ASN A N 1
ATOM 2884 C CA . ASN A 1 369 ? 8.933 -20.928 -28.230 1.00 91.75 369 ASN A CA 1
ATOM 2885 C C . ASN A 1 369 ? 9.228 -20.087 -26.979 1.00 91.75 369 ASN A C 1
ATOM 2887 O O . ASN A 1 369 ? 8.485 -20.155 -26.006 1.00 91.75 369 ASN A O 1
ATOM 2891 N N . GLY A 1 370 ? 10.346 -19.357 -26.970 1.00 90.31 370 GLY A N 1
ATOM 2892 C CA . GLY A 1 370 ? 10.792 -18.537 -25.843 1.00 90.31 370 GLY A CA 1
ATOM 2893 C C . GLY A 1 370 ? 11.301 -19.311 -24.620 1.00 90.31 370 GLY A C 1
ATOM 2894 O O . GLY A 1 370 ? 11.747 -18.680 -23.667 1.00 90.31 370 GLY A O 1
ATOM 2895 N N . ILE A 1 371 ? 11.264 -20.652 -24.621 1.00 91.62 371 ILE A N 1
ATOM 2896 C CA . ILE A 1 371 ? 11.660 -21.487 -23.472 1.00 91.62 371 ILE A CA 1
ATOM 2897 C C . ILE A 1 371 ? 12.869 -22.357 -23.816 1.00 91.62 371 ILE A C 1
ATOM 2899 O O . ILE A 1 371 ? 13.883 -22.329 -23.124 1.00 91.62 371 ILE A O 1
ATOM 2903 N N . LYS A 1 372 ? 12.777 -23.156 -24.883 1.00 94.75 372 LYS A N 1
ATOM 2904 C CA . LYS A 1 372 ? 13.863 -24.042 -25.308 1.00 94.75 372 LYS A CA 1
ATOM 2905 C C . LYS A 1 372 ? 14.770 -23.283 -26.264 1.00 94.75 372 LYS A C 1
ATOM 2907 O O . LYS A 1 372 ? 14.339 -22.917 -27.358 1.00 94.75 372 LYS A O 1
ATOM 2912 N N . ILE A 1 373 ? 16.018 -23.069 -25.863 1.00 96.19 373 ILE A N 1
ATOM 2913 C CA . ILE A 1 373 ? 17.032 -22.465 -26.728 1.00 96.19 373 ILE A CA 1
ATOM 2914 C C . ILE A 1 373 ? 17.326 -23.419 -27.888 1.00 96.19 373 ILE A C 1
ATOM 2916 O O . ILE A 1 373 ? 17.636 -24.591 -27.679 1.00 96.19 373 ILE A O 1
ATOM 2920 N N . THR A 1 374 ? 17.169 -22.924 -29.113 1.00 95.94 374 THR A N 1
ATOM 2921 C CA . THR A 1 374 ? 17.374 -23.674 -30.360 1.00 95.94 374 THR A CA 1
ATOM 2922 C C . THR A 1 374 ? 18.756 -23.454 -30.952 1.00 95.94 374 THR A C 1
ATOM 2924 O O . THR A 1 374 ? 19.291 -24.350 -31.592 1.00 95.94 374 THR A O 1
ATOM 2927 N N . SER A 1 375 ? 19.345 -22.280 -30.736 1.00 96.44 375 SER A N 1
ATOM 2928 C CA . SER A 1 375 ? 20.734 -21.983 -31.089 1.00 96.44 375 SER A CA 1
ATOM 2929 C C . SER A 1 375 ? 21.287 -20.949 -30.115 1.00 96.44 375 SER A C 1
ATOM 2931 O O . SER A 1 375 ? 20.545 -20.110 -29.610 1.00 96.44 375 SER A O 1
ATOM 2933 N N . ARG A 1 376 ? 22.591 -21.019 -29.861 1.00 96.50 376 ARG A N 1
ATOM 2934 C CA . ARG A 1 376 ? 23.365 -20.053 -29.083 1.00 96.50 376 ARG A CA 1
ATOM 2935 C C . ARG A 1 376 ? 24.700 -19.871 -29.783 1.00 96.50 376 ARG A C 1
ATOM 2937 O O . ARG A 1 376 ? 25.272 -20.865 -30.228 1.00 96.50 376 ARG A O 1
ATOM 2944 N N . ASP A 1 377 ? 25.139 -18.632 -29.928 1.00 96.19 377 ASP A N 1
ATOM 2945 C CA . ASP A 1 377 ? 26.392 -18.337 -30.613 1.00 96.19 377 ASP A CA 1
ATOM 2946 C C . ASP A 1 377 ? 27.591 -18.679 -29.718 1.00 96.19 377 ASP A C 1
ATOM 2948 O O . ASP A 1 377 ? 27.522 -18.556 -28.494 1.00 96.19 377 ASP A O 1
ATOM 2952 N N . ALA A 1 378 ? 28.678 -19.150 -30.336 1.00 94.50 378 ALA A N 1
ATOM 2953 C CA . ALA A 1 378 ? 29.922 -19.475 -29.632 1.00 94.50 378 ALA A CA 1
ATOM 2954 C C . ALA A 1 378 ? 30.719 -18.220 -29.243 1.00 94.50 378 ALA A C 1
ATOM 2956 O O . ALA A 1 378 ? 31.472 -18.241 -28.274 1.00 94.50 378 ALA A O 1
ATOM 2957 N N . GLU A 1 379 ? 30.509 -17.122 -29.972 1.00 97.06 379 GLU A N 1
ATOM 2958 C CA . GLU A 1 379 ? 31.153 -15.827 -29.762 1.00 97.06 379 GLU A CA 1
ATOM 2959 C C . GLU A 1 379 ? 30.120 -14.756 -29.374 1.00 97.06 379 GLU A C 1
ATOM 2961 O O . GLU A 1 379 ? 28.937 -14.888 -29.718 1.00 97.06 379 GLU A O 1
ATOM 2966 N N . PRO A 1 380 ? 30.533 -13.674 -28.687 1.00 98.00 380 PRO A N 1
ATOM 2967 C CA . PRO A 1 380 ? 29.632 -12.581 -28.351 1.00 98.00 380 PRO A CA 1
ATOM 2968 C C . PRO A 1 380 ? 29.061 -11.897 -29.600 1.00 98.00 380 PRO A C 1
ATOM 2970 O O . PRO A 1 380 ? 29.768 -11.623 -30.568 1.00 98.00 380 PRO A O 1
ATOM 2973 N N . ALA A 1 381 ? 27.788 -11.516 -29.533 1.00 98.38 381 ALA A N 1
ATOM 2974 C CA . ALA A 1 381 ? 27.136 -10.686 -30.543 1.00 98.38 381 ALA A CA 1
ATOM 2975 C C . ALA A 1 381 ? 27.472 -9.192 -30.407 1.00 98.38 381 ALA A C 1
ATOM 2977 O O . ALA A 1 381 ? 27.246 -8.417 -31.339 1.00 98.38 381 ALA A O 1
ATOM 2978 N N . TYR A 1 382 ? 27.985 -8.770 -29.248 1.00 98.62 382 TYR A N 1
ATOM 2979 C CA . TYR A 1 382 ? 28.486 -7.418 -29.020 1.00 98.62 382 TYR A CA 1
ATOM 2980 C C . TYR A 1 382 ? 29.575 -7.410 -27.941 1.00 98.62 382 TYR A C 1
ATOM 2982 O O . TYR A 1 382 ? 29.401 -7.995 -26.871 1.00 98.62 382 TYR A O 1
ATOM 2990 N N . VAL A 1 383 ? 30.665 -6.687 -28.197 1.00 98.19 383 VAL A N 1
ATOM 2991 C CA . VAL A 1 383 ? 31.791 -6.487 -27.269 1.00 98.19 383 VAL A CA 1
ATOM 2992 C C . VAL A 1 383 ? 32.049 -4.988 -27.056 1.00 98.19 383 VAL A C 1
ATOM 2994 O O . VAL A 1 383 ? 31.606 -4.190 -27.881 1.00 98.19 383 VAL A O 1
ATOM 2997 N N . PRO A 1 384 ? 32.765 -4.576 -25.995 1.00 98.06 384 PRO A N 1
ATOM 2998 C CA . PRO A 1 384 ? 33.175 -3.183 -25.799 1.00 98.06 384 PRO A CA 1
ATOM 2999 C C . PRO A 1 384 ? 34.019 -2.641 -26.963 1.00 98.06 384 PRO A C 1
ATOM 3001 O O . PRO A 1 384 ? 35.068 -3.192 -27.302 1.00 98.06 384 PRO A O 1
ATOM 3004 N N . ARG A 1 385 ? 33.595 -1.527 -27.561 1.00 96.88 385 ARG A N 1
ATOM 3005 C CA . ARG A 1 385 ? 34.224 -0.882 -28.727 1.00 96.88 385 ARG A CA 1
ATOM 3006 C C . ARG A 1 385 ? 34.708 0.536 -28.423 1.00 96.88 385 ARG A C 1
ATOM 3008 O O . ARG A 1 385 ? 35.761 0.917 -28.934 1.00 96.88 385 ARG A O 1
ATOM 3015 N N . GLU A 1 386 ? 34.049 1.253 -27.519 1.00 96.19 386 GLU A N 1
ATOM 3016 C CA . GLU A 1 386 ? 34.343 2.648 -27.170 1.00 96.19 386 GLU A CA 1
ATOM 3017 C C . GLU A 1 386 ? 34.977 2.816 -25.774 1.00 96.19 386 GLU A C 1
ATOM 3019 O O . GLU A 1 386 ? 34.830 1.945 -24.910 1.00 96.19 386 GLU A O 1
ATOM 3024 N N . PRO A 1 387 ? 35.668 3.945 -25.500 1.00 95.44 387 PRO A N 1
ATOM 3025 C CA . PRO A 1 387 ? 36.315 4.193 -24.208 1.00 95.44 387 PRO A CA 1
ATOM 3026 C C . PRO A 1 387 ? 35.382 4.106 -22.997 1.00 95.44 387 PRO A C 1
ATOM 3028 O O . PRO A 1 387 ? 35.815 3.632 -21.954 1.00 95.44 387 PRO A O 1
ATOM 3031 N N . PHE A 1 388 ? 34.113 4.508 -23.149 1.00 95.00 388 PHE A N 1
ATOM 3032 C CA . PHE A 1 388 ? 33.095 4.467 -22.088 1.00 95.00 388 PHE A CA 1
ATOM 3033 C C . PHE A 1 388 ? 32.540 3.053 -21.808 1.00 95.00 388 PHE A C 1
ATOM 3035 O O . PHE A 1 388 ? 31.713 2.879 -20.916 1.00 95.00 388 PHE A O 1
ATOM 3042 N N . GLU A 1 389 ? 32.980 2.046 -22.565 1.00 96.75 389 GLU A N 1
ATOM 3043 C CA . GLU A 1 389 ? 32.678 0.622 -22.349 1.00 96.75 389 GLU A CA 1
ATOM 3044 C C . GLU A 1 389 ? 33.928 -0.162 -21.920 1.00 96.75 389 GLU A C 1
ATOM 3046 O O . GLU A 1 389 ? 33.834 -1.224 -21.306 1.00 96.75 389 GLU A O 1
ATOM 3051 N N . LYS A 1 390 ? 35.116 0.316 -22.304 1.00 96.44 390 LYS A N 1
ATOM 3052 C CA . LYS A 1 390 ? 36.394 -0.366 -22.086 1.00 96.44 390 LYS A CA 1
ATOM 3053 C C . LYS A 1 390 ? 36.924 -0.081 -20.690 1.00 96.44 390 LYS A C 1
ATOM 3055 O O . LYS A 1 390 ? 36.807 1.031 -20.196 1.00 96.44 390 LYS A O 1
ATOM 3060 N N . ARG A 1 391 ? 37.557 -1.084 -20.078 1.00 95.31 391 ARG A N 1
ATOM 3061 C CA . ARG A 1 391 ? 38.175 -0.943 -18.755 1.00 95.31 391 ARG A CA 1
ATOM 3062 C C . ARG A 1 391 ? 39.228 0.166 -18.770 1.00 95.31 391 ARG A C 1
ATOM 3064 O O . ARG A 1 391 ? 40.175 0.101 -19.545 1.00 95.31 391 ARG A O 1
ATOM 3071 N N . GLN A 1 392 ? 39.071 1.131 -17.873 1.00 93.06 392 GLN A N 1
ATOM 3072 C CA . GLN A 1 392 ? 40.016 2.221 -17.617 1.00 93.06 392 GLN A CA 1
ATOM 3073 C C . GLN A 1 392 ? 40.754 2.049 -16.282 1.00 93.06 392 GLN A C 1
ATOM 3075 O O . GLN A 1 392 ? 41.685 2.799 -15.998 1.00 93.06 392 GLN A O 1
ATOM 3080 N N . GLN A 1 393 ? 40.324 1.101 -15.443 1.00 90.25 393 GLN A N 1
ATOM 3081 C CA . GLN A 1 393 ? 40.922 0.827 -14.139 1.00 90.25 393 GLN A CA 1
ATOM 3082 C C . GLN A 1 393 ? 41.075 -0.680 -13.916 1.00 90.25 393 GLN A C 1
ATOM 3084 O O . GLN A 1 393 ? 40.097 -1.427 -13.974 1.00 90.25 393 GLN A O 1
ATOM 3089 N N . ASP A 1 394 ? 42.292 -1.133 -13.630 1.00 88.06 394 ASP A N 1
ATOM 3090 C CA . ASP A 1 394 ? 42.574 -2.548 -13.391 1.00 88.06 394 ASP A CA 1
ATOM 3091 C C . ASP A 1 394 ? 41.826 -3.102 -12.173 1.00 88.06 394 ASP A C 1
ATOM 3093 O O . ASP A 1 394 ? 41.568 -2.401 -11.195 1.00 88.06 394 ASP A O 1
ATOM 3097 N N . GLY A 1 395 ? 41.441 -4.377 -12.253 1.00 85.50 395 GLY A N 1
ATOM 3098 C CA . GLY A 1 395 ? 40.677 -5.056 -11.202 1.00 85.50 395 GLY A CA 1
ATOM 3099 C C . GLY A 1 395 ? 39.202 -4.645 -11.099 1.00 85.50 395 GLY A C 1
ATOM 3100 O O . GLY A 1 395 ? 38.493 -5.171 -10.244 1.00 85.50 395 GLY A O 1
ATOM 3101 N N . THR A 1 396 ? 38.714 -3.748 -11.962 1.00 91.44 396 THR A N 1
ATOM 3102 C CA . THR A 1 396 ? 37.301 -3.339 -11.995 1.00 91.44 396 THR A CA 1
ATOM 3103 C C . THR A 1 396 ? 36.516 -4.064 -13.090 1.00 91.44 396 THR A C 1
ATOM 3105 O O . THR A 1 396 ? 37.057 -4.449 -14.134 1.00 91.44 396 THR A O 1
ATOM 3108 N N . ALA A 1 397 ? 35.214 -4.247 -12.855 1.00 94.19 397 ALA A N 1
ATOM 3109 C CA . ALA A 1 397 ? 34.300 -4.686 -13.902 1.00 94.19 397 ALA A CA 1
ATOM 3110 C C . ALA A 1 397 ? 34.172 -3.608 -14.992 1.00 94.19 397 ALA A C 1
ATOM 3112 O O . ALA A 1 397 ? 34.407 -2.429 -14.745 1.00 94.19 397 ALA A O 1
ATOM 3113 N N . SER A 1 398 ? 33.781 -4.002 -16.198 1.00 97.25 398 SER A N 1
ATOM 3114 C CA . SER A 1 398 ? 33.541 -3.070 -17.307 1.00 97.25 398 SER A CA 1
ATOM 3115 C C . SER A 1 398 ? 32.569 -3.670 -18.321 1.00 97.25 398 SER A C 1
ATOM 3117 O O . SER A 1 398 ? 32.071 -4.781 -18.131 1.00 97.25 398 SER A O 1
ATOM 3119 N N . GLY A 1 399 ? 32.310 -2.959 -19.411 1.00 97.44 399 GLY A N 1
ATOM 3120 C CA . GLY A 1 399 ? 31.678 -3.477 -20.609 1.00 97.44 399 GLY A CA 1
ATOM 3121 C C . GLY A 1 399 ? 30.239 -3.026 -20.822 1.00 97.44 399 GLY A C 1
ATOM 3122 O O . GLY A 1 399 ? 29.839 -1.927 -20.438 1.00 97.44 399 GLY A O 1
ATOM 3123 N N . CYS A 1 400 ? 29.482 -3.884 -21.503 1.00 97.81 400 CYS A N 1
ATOM 3124 C CA . CYS A 1 400 ? 28.122 -3.629 -21.965 1.00 97.81 400 CYS A CA 1
ATOM 3125 C C . CYS A 1 400 ? 27.141 -4.468 -21.139 1.00 97.81 400 CYS A C 1
ATOM 3127 O O . CYS A 1 400 ? 27.182 -5.697 -21.177 1.00 97.81 400 CYS A O 1
ATOM 3129 N N . GLU A 1 401 ? 26.265 -3.821 -20.377 1.00 97.44 401 GLU A N 1
ATOM 3130 C CA . GLU A 1 401 ? 25.360 -4.470 -19.430 1.00 97.44 401 GLU A CA 1
ATOM 3131 C C . GLU A 1 401 ? 23.886 -4.304 -19.828 1.00 97.44 401 GLU A C 1
ATOM 3133 O O . GLU A 1 401 ? 23.468 -3.257 -20.320 1.00 97.44 401 GLU A O 1
ATOM 3138 N N . ASP A 1 402 ? 23.084 -5.326 -19.518 1.00 96.69 402 ASP A N 1
ATOM 3139 C CA . ASP A 1 402 ? 21.617 -5.290 -19.476 1.00 96.69 402 ASP A CA 1
ATOM 3140 C C . ASP A 1 402 ? 20.960 -4.689 -20.740 1.00 96.69 402 ASP A C 1
ATOM 3142 O O . ASP A 1 402 ? 20.307 -3.636 -20.671 1.00 96.69 402 ASP A O 1
ATOM 3146 N N . PRO A 1 403 ? 21.133 -5.342 -21.908 1.00 97.81 403 PRO A N 1
ATOM 3147 C CA . PRO A 1 403 ? 20.629 -4.835 -23.176 1.00 97.81 403 PRO A CA 1
ATOM 3148 C C . PRO A 1 403 ? 19.099 -4.806 -23.192 1.00 97.81 403 PRO A C 1
ATOM 3150 O O . PRO A 1 403 ? 18.429 -5.606 -22.537 1.00 97.81 403 PRO A O 1
ATOM 3153 N N . ARG A 1 404 ? 18.541 -3.908 -24.004 1.00 97.56 404 ARG A N 1
ATOM 3154 C CA . ARG A 1 404 ? 17.115 -3.773 -24.326 1.00 97.56 404 ARG A CA 1
ATOM 3155 C C . ARG A 1 404 ? 16.984 -3.490 -25.818 1.00 97.56 404 ARG A C 1
ATOM 3157 O O . ARG A 1 404 ? 17.567 -2.535 -26.325 1.00 97.56 404 ARG A O 1
ATOM 3164 N N . LEU A 1 405 ? 16.227 -4.329 -26.522 1.00 96.75 405 LEU A N 1
ATOM 3165 C CA . LEU A 1 405 ? 16.096 -4.276 -27.979 1.00 96.75 405 LEU A CA 1
ATOM 3166 C C . LEU A 1 405 ? 14.748 -3.713 -28.400 1.00 96.75 405 LEU A C 1
ATOM 3168 O O . LEU A 1 405 ? 13.712 -4.248 -28.028 1.00 96.75 405 LEU A O 1
ATOM 3172 N N . THR A 1 406 ? 14.762 -2.674 -29.228 1.00 96.50 406 THR A N 1
ATOM 3173 C CA . THR A 1 406 ? 13.552 -2.075 -29.802 1.00 96.50 406 THR A CA 1
ATOM 3174 C C . THR A 1 406 ? 13.641 -2.074 -31.322 1.00 96.50 406 THR A C 1
ATOM 3176 O O . THR A 1 406 ? 14.600 -1.551 -31.890 1.00 96.50 406 THR A O 1
ATOM 3179 N N . ARG A 1 407 ? 12.639 -2.643 -31.999 1.00 95.38 407 ARG A N 1
ATOM 3180 C CA . ARG A 1 407 ? 12.518 -2.571 -33.461 1.00 95.38 407 ARG A CA 1
ATOM 3181 C C . ARG A 1 407 ? 11.768 -1.304 -33.853 1.00 95.38 407 ARG A C 1
ATOM 3183 O O . ARG A 1 407 ? 10.648 -1.099 -33.398 1.00 95.38 407 ARG A O 1
ATOM 3190 N N . ILE A 1 408 ? 12.360 -0.502 -34.735 1.00 94.62 408 ILE A N 1
ATOM 3191 C CA . ILE A 1 408 ? 11.703 0.639 -35.383 1.00 94.62 408 ILE A CA 1
ATOM 3192 C C . ILE A 1 408 ? 11.921 0.487 -36.892 1.00 94.62 408 ILE A C 1
ATOM 3194 O O . ILE A 1 408 ? 13.034 0.629 -37.399 1.00 94.62 408 ILE A O 1
ATOM 3198 N N . GLY A 1 409 ? 10.856 0.134 -37.617 1.00 92.81 409 GLY A N 1
ATOM 3199 C CA . GLY A 1 409 ? 10.936 -0.188 -39.044 1.00 92.81 409 GLY A CA 1
ATOM 3200 C C . GLY A 1 409 ? 11.845 -1.393 -39.328 1.00 92.81 409 GLY A C 1
ATOM 3201 O O . GLY A 1 409 ? 11.618 -2.495 -38.819 1.00 92.81 409 GLY A O 1
ATOM 3202 N N . GLN A 1 410 ? 12.868 -1.182 -40.162 1.00 96.38 410 GLN A N 1
ATOM 3203 C CA . GLN A 1 410 ? 13.852 -2.201 -40.569 1.00 96.38 410 GLN A CA 1
ATOM 3204 C C . GLN A 1 410 ? 15.155 -2.153 -39.753 1.00 96.38 410 GLN A C 1
ATOM 3206 O O . GLN A 1 410 ? 16.144 -2.788 -40.123 1.00 96.38 410 GLN A O 1
ATOM 3211 N N . THR A 1 411 ? 15.149 -1.431 -38.632 1.00 97.62 411 THR A N 1
ATOM 3212 C CA . THR A 1 411 ? 16.310 -1.252 -37.758 1.00 97.62 411 THR A CA 1
ATOM 3213 C C . THR A 1 411 ? 15.992 -1.747 -36.352 1.00 97.62 411 THR A C 1
ATOM 3215 O O . THR A 1 411 ? 14.919 -1.477 -35.804 1.00 97.62 411 THR A O 1
ATOM 3218 N N . LEU A 1 412 ? 16.939 -2.467 -35.758 1.00 98.12 412 LEU A N 1
ATOM 3219 C CA . LEU A 1 412 ? 16.958 -2.787 -34.337 1.00 98.12 412 LEU A CA 1
ATOM 3220 C C . LEU A 1 412 ? 17.866 -1.799 -33.624 1.00 98.12 412 LEU A C 1
ATOM 3222 O O . LEU A 1 412 ? 19.014 -1.604 -34.018 1.00 98.12 412 LEU A O 1
ATOM 3226 N N . TYR A 1 413 ? 17.351 -1.214 -32.554 1.00 98.19 413 TYR A N 1
ATOM 3227 C CA . TYR A 1 413 ? 18.095 -0.364 -31.642 1.00 98.19 413 TYR A CA 1
ATOM 3228 C C . TYR A 1 413 ? 18.335 -1.127 -30.347 1.00 98.19 413 TYR A C 1
ATOM 3230 O O . TYR A 1 413 ? 17.388 -1.636 -29.742 1.00 98.19 413 TYR A O 1
ATOM 3238 N N . MET A 1 414 ? 19.594 -1.201 -29.923 1.00 98.44 414 MET A N 1
ATOM 3239 C CA . MET A 1 414 ? 19.980 -1.760 -28.635 1.00 98.44 414 MET A CA 1
ATOM 3240 C C . MET A 1 414 ? 20.364 -0.622 -27.700 1.00 98.44 414 MET A C 1
ATOM 3242 O O . MET A 1 414 ? 21.374 0.050 -27.915 1.00 98.44 414 MET A O 1
ATOM 3246 N N . ALA A 1 415 ? 19.556 -0.430 -26.663 1.00 98.12 415 ALA A N 1
ATOM 3247 C CA . ALA A 1 415 ? 19.899 0.392 -25.515 1.00 98.12 415 ALA A CA 1
ATOM 3248 C C . ALA A 1 415 ? 20.514 -0.498 -24.432 1.00 98.12 415 ALA A C 1
ATOM 3250 O O . ALA A 1 415 ? 20.052 -1.617 -24.215 1.00 98.12 415 ALA A O 1
ATOM 3251 N N . TYR A 1 416 ? 21.571 -0.036 -23.779 1.00 98.12 416 TYR A N 1
ATOM 3252 C CA . TYR A 1 416 ? 22.293 -0.809 -22.769 1.00 98.12 416 TYR A CA 1
ATOM 3253 C C . TYR A 1 416 ? 23.040 0.127 -21.820 1.00 98.12 416 TYR A C 1
ATOM 3255 O O . TYR A 1 416 ? 23.176 1.327 -22.072 1.00 98.12 416 TYR A O 1
ATOM 3263 N N . THR A 1 417 ? 23.509 -0.429 -20.709 1.00 97.19 417 THR A N 1
ATOM 3264 C CA . THR A 1 417 ? 24.344 0.295 -19.753 1.00 97.19 417 THR A CA 1
ATOM 3265 C C . THR A 1 417 ? 25.811 0.061 -20.096 1.00 97.19 417 THR A C 1
ATOM 3267 O O . THR A 1 417 ? 26.278 -1.074 -20.078 1.00 97.19 417 THR A O 1
ATOM 3270 N N . ALA A 1 418 ? 26.549 1.120 -20.397 1.00 97.31 418 ALA A N 1
ATOM 3271 C CA . ALA A 1 418 ? 27.990 1.084 -20.585 1.00 97.31 418 ALA A CA 1
ATOM 3272 C C . ALA A 1 418 ? 28.715 1.421 -19.275 1.00 97.31 418 ALA A C 1
ATOM 3274 O O . ALA A 1 418 ? 28.306 2.325 -18.536 1.00 97.31 418 ALA A O 1
ATOM 3275 N N . PHE A 1 419 ? 29.787 0.686 -18.987 1.00 96.44 419 PHE A N 1
ATOM 3276 C CA . PHE A 1 419 ? 30.625 0.906 -17.815 1.00 96.44 419 PHE A CA 1
ATOM 3277 C C . PHE A 1 419 ? 32.100 0.735 -18.164 1.00 96.44 419 PHE A C 1
ATOM 3279 O O . PHE A 1 419 ? 32.507 -0.298 -18.685 1.00 96.44 419 PHE A O 1
ATOM 3286 N N . ASP A 1 420 ? 32.915 1.727 -17.832 1.00 95.31 420 ASP A N 1
ATOM 3287 C CA . ASP A 1 420 ? 34.349 1.738 -18.134 1.00 95.31 420 ASP A CA 1
ATOM 3288 C C . ASP A 1 420 ? 35.220 1.372 -16.919 1.00 95.31 420 ASP A C 1
ATOM 3290 O O . ASP A 1 420 ? 36.448 1.418 -16.980 1.00 95.31 420 ASP A O 1
ATOM 3294 N N . GLY A 1 421 ? 34.599 1.002 -15.796 1.00 93.69 421 GLY A N 1
ATOM 3295 C CA . GLY A 1 421 ? 35.300 0.662 -14.560 1.00 93.69 421 GLY A CA 1
ATOM 3296 C C . GLY A 1 421 ? 35.726 1.861 -13.711 1.00 93.69 421 GLY A C 1
ATOM 3297 O O . GLY A 1 421 ? 36.170 1.661 -12.585 1.00 93.69 421 GLY A O 1
ATOM 3298 N N . LYS A 1 422 ? 35.573 3.099 -14.205 1.00 92.88 422 LYS A N 1
ATOM 3299 C CA . LYS A 1 422 ? 36.039 4.327 -13.538 1.00 92.88 422 LYS A CA 1
ATOM 3300 C C . LYS A 1 422 ? 34.928 5.360 -13.342 1.00 92.88 422 LYS A C 1
ATOM 3302 O O . LYS A 1 422 ? 34.790 5.925 -12.260 1.00 92.88 422 LYS A O 1
ATOM 3307 N N . ASN A 1 423 ? 34.173 5.650 -14.393 1.00 92.38 423 ASN A N 1
ATOM 3308 C CA . ASN A 1 423 ? 33.104 6.639 -14.418 1.00 92.38 423 ASN A CA 1
ATOM 3309 C C . ASN A 1 423 ? 31.752 6.006 -14.046 1.00 92.38 423 ASN A C 1
ATOM 3311 O O . ASN A 1 423 ? 31.592 4.786 -14.123 1.00 92.38 423 ASN A O 1
ATOM 3315 N N . PRO A 1 424 ? 30.744 6.814 -13.657 1.00 93.00 424 PRO A N 1
ATOM 3316 C CA . PRO A 1 424 ? 29.402 6.300 -13.401 1.00 93.00 424 PRO A CA 1
ATOM 3317 C C . PRO A 1 424 ? 28.835 5.560 -14.616 1.00 93.00 424 PRO A C 1
ATOM 3319 O O . PRO A 1 424 ? 29.096 5.951 -15.750 1.00 93.00 424 PRO A O 1
ATOM 3322 N N . TRP A 1 425 ? 28.012 4.535 -14.376 1.00 94.69 425 TRP A N 1
ATOM 3323 C CA . TRP A 1 425 ? 27.290 3.812 -15.430 1.00 94.69 425 TRP A CA 1
ATOM 3324 C C . TRP A 1 425 ? 26.507 4.755 -16.341 1.00 94.69 425 TRP A C 1
ATOM 3326 O O . TRP A 1 425 ? 25.797 5.636 -15.854 1.00 94.69 425 TRP A O 1
ATOM 3336 N N . ARG A 1 426 ? 26.606 4.544 -17.653 1.00 94.88 426 ARG A N 1
ATOM 3337 C CA . ARG A 1 426 ? 26.014 5.425 -18.663 1.00 94.88 426 ARG A CA 1
ATOM 3338 C C . ARG A 1 426 ? 25.047 4.671 -19.557 1.00 94.88 426 ARG A C 1
ATOM 3340 O O . ARG A 1 426 ? 25.306 3.536 -19.940 1.00 94.88 426 ARG A O 1
ATOM 3347 N N . ALA A 1 427 ? 23.980 5.338 -19.973 1.00 96.00 427 ALA A N 1
ATOM 3348 C CA . ALA A 1 427 ? 23.103 4.840 -21.021 1.00 96.00 427 ALA A CA 1
ATOM 3349 C C . ALA A 1 427 ? 23.750 5.023 -22.401 1.00 96.00 427 ALA A C 1
ATOM 3351 O O . ALA A 1 427 ? 24.155 6.134 -22.759 1.00 96.00 427 ALA A O 1
ATOM 3352 N N . ALA A 1 428 ? 23.809 3.952 -23.187 1.00 97.06 428 ALA A N 1
ATOM 3353 C CA . ALA A 1 428 ? 24.313 3.960 -24.555 1.00 97.06 428 ALA A CA 1
ATOM 3354 C C . ALA A 1 428 ? 23.288 3.359 -25.527 1.00 97.06 428 ALA A C 1
ATOM 3356 O O . ALA A 1 428 ? 22.479 2.506 -25.152 1.00 97.06 428 ALA A O 1
ATOM 3357 N N . LEU A 1 429 ? 23.333 3.811 -26.783 1.00 97.69 429 LEU A N 1
ATOM 3358 C CA . LEU A 1 429 ? 22.520 3.286 -27.877 1.00 97.69 429 LEU A CA 1
ATOM 3359 C C . LEU A 1 429 ? 23.402 2.910 -29.070 1.00 97.69 429 LEU A C 1
ATOM 3361 O O . LEU A 1 429 ? 24.266 3.678 -29.490 1.00 97.69 429 LEU A O 1
ATOM 3365 N N . THR A 1 430 ? 23.130 1.750 -29.657 1.00 98.31 430 THR A N 1
ATOM 3366 C CA . THR A 1 430 ? 23.649 1.314 -30.960 1.00 98.31 430 THR A CA 1
ATOM 3367 C C . THR A 1 430 ? 22.505 0.748 -31.803 1.00 98.31 430 THR A C 1
ATOM 3369 O O . THR A 1 430 ? 21.393 0.544 -31.308 1.00 98.31 430 THR A O 1
ATOM 3372 N N . SER A 1 431 ? 22.743 0.518 -33.090 1.00 98.44 431 SER A N 1
ATOM 3373 C CA . SER A 1 431 ? 21.735 -0.001 -34.008 1.00 98.44 431 SER A CA 1
ATOM 3374 C C . SER A 1 431 ? 22.318 -0.936 -35.059 1.00 98.44 431 SER A C 1
ATOM 3376 O O . SER A 1 431 ? 23.502 -0.865 -35.382 1.00 98.44 431 SER A O 1
ATOM 3378 N N . ILE A 1 432 ? 21.473 -1.809 -35.597 1.00 98.62 432 ILE A N 1
ATOM 3379 C CA . ILE A 1 432 ? 21.793 -2.740 -36.682 1.00 98.62 432 ILE A CA 1
ATOM 3380 C C . ILE A 1 432 ? 20.548 -2.939 -37.551 1.00 98.62 432 ILE A C 1
ATOM 3382 O O . ILE A 1 432 ? 19.418 -2.910 -37.055 1.00 98.62 432 ILE A O 1
ATOM 3386 N N . ALA A 1 433 ? 20.720 -3.139 -38.857 1.00 98.62 433 ALA A N 1
ATOM 3387 C CA . ALA A 1 433 ? 19.596 -3.485 -39.722 1.00 98.62 433 ALA A CA 1
ATOM 3388 C C . ALA A 1 433 ? 19.067 -4.887 -39.373 1.00 98.62 433 ALA A C 1
ATOM 3390 O O . ALA A 1 433 ? 19.851 -5.807 -39.137 1.00 98.62 433 ALA A O 1
ATOM 3391 N N . VAL A 1 434 ? 17.745 -5.084 -39.403 1.00 98.38 434 VAL A N 1
ATOM 3392 C CA . VAL A 1 434 ? 17.106 -6.378 -39.080 1.00 98.38 434 VAL A CA 1
ATOM 3393 C C . VAL A 1 434 ? 17.690 -7.512 -39.932 1.00 98.38 434 VAL A C 1
ATOM 3395 O O . VAL A 1 434 ? 18.022 -8.568 -39.402 1.00 98.38 434 VAL A O 1
ATOM 3398 N N . LYS A 1 435 ? 17.900 -7.271 -41.234 1.00 98.12 435 LYS A N 1
ATOM 3399 C CA . LYS A 1 435 ? 18.494 -8.252 -42.161 1.00 98.12 435 LYS A CA 1
ATOM 3400 C C . LYS A 1 435 ? 19.900 -8.703 -41.747 1.00 98.12 435 LYS A C 1
ATOM 3402 O O . LYS A 1 435 ? 20.238 -9.872 -41.898 1.00 98.12 435 LYS A O 1
ATOM 3407 N N . ASP A 1 436 ? 20.709 -7.785 -41.221 1.00 98.62 436 ASP A N 1
ATOM 3408 C CA . ASP A 1 436 ? 22.093 -8.058 -40.833 1.00 98.62 436 ASP A CA 1
ATOM 3409 C C . ASP A 1 436 ? 22.139 -8.718 -39.450 1.00 98.62 436 ASP A C 1
ATOM 3411 O O . ASP A 1 436 ? 22.950 -9.613 -39.229 1.00 98.62 436 ASP A O 1
ATOM 3415 N N . PHE A 1 437 ? 21.205 -8.362 -38.562 1.00 98.50 437 PHE A N 1
ATOM 3416 C CA . PHE A 1 437 ? 21.019 -9.023 -37.272 1.00 98.50 437 PHE A CA 1
ATOM 3417 C C . PHE A 1 437 ? 20.603 -10.490 -37.423 1.00 98.50 437 PHE A C 1
ATOM 3419 O O . PHE A 1 437 ? 21.198 -11.369 -36.806 1.00 98.50 437 PHE A O 1
ATOM 3426 N N . VAL A 1 438 ? 19.616 -10.780 -38.276 1.00 97.25 438 VAL A N 1
ATOM 3427 C CA . VAL A 1 438 ? 19.183 -12.162 -38.553 1.00 97.25 438 VAL A CA 1
ATOM 3428 C C . VAL A 1 438 ? 20.302 -12.963 -39.225 1.00 97.25 438 VAL A C 1
ATOM 3430 O O . VAL A 1 438 ? 20.502 -14.130 -38.896 1.00 97.25 438 VAL A O 1
ATOM 3433 N N . ALA A 1 439 ? 21.081 -12.326 -40.104 1.00 97.50 439 ALA A N 1
ATOM 3434 C CA . ALA A 1 439 ? 22.264 -12.919 -40.728 1.00 97.50 439 ALA A CA 1
ATOM 3435 C C . ALA A 1 439 ? 23.498 -12.989 -39.803 1.00 97.50 439 ALA A C 1
ATOM 3437 O O . ALA A 1 439 ? 24.565 -13.389 -40.266 1.00 97.50 439 ALA A O 1
ATOM 3438 N N . LYS A 1 440 ? 23.369 -12.598 -38.525 1.00 97.69 440 LYS A N 1
ATOM 3439 C CA . LYS A 1 440 ? 24.431 -12.616 -37.506 1.00 97.69 440 LYS A CA 1
ATOM 3440 C C . LYS A 1 440 ? 25.697 -11.840 -37.888 1.00 97.69 440 LYS A C 1
ATOM 3442 O O . LYS A 1 440 ? 26.810 -12.207 -37.520 1.00 97.69 440 LYS A O 1
ATOM 3447 N N . LYS A 1 441 ? 25.545 -10.745 -38.635 1.00 98.19 441 LYS A N 1
ATOM 3448 C CA . LYS A 1 441 ? 26.657 -9.873 -39.043 1.00 98.19 441 LYS A CA 1
ATOM 3449 C C . LYS A 1 441 ? 26.967 -8.854 -37.951 1.00 98.19 441 LYS A C 1
ATOM 3451 O O . LYS A 1 441 ? 26.642 -7.672 -38.063 1.00 98.19 441 LYS A O 1
ATOM 3456 N N . TRP A 1 442 ? 27.555 -9.331 -36.859 1.00 98.12 442 TRP A N 1
ATOM 3457 C CA . TRP A 1 442 ? 27.833 -8.536 -35.658 1.00 98.12 442 TRP A CA 1
ATOM 3458 C C . TRP A 1 442 ? 28.828 -7.387 -35.894 1.00 98.12 442 TRP A C 1
ATOM 3460 O O . TRP A 1 442 ? 28.819 -6.396 -35.173 1.00 98.12 442 TRP A O 1
ATOM 3470 N N . ASP A 1 443 ? 29.620 -7.423 -36.964 1.00 96.81 443 ASP A N 1
ATOM 3471 C CA . ASP A 1 443 ? 30.460 -6.296 -37.388 1.00 96.81 443 ASP A CA 1
ATOM 3472 C C . ASP A 1 443 ? 29.648 -5.078 -37.882 1.00 96.81 443 ASP A C 1
ATOM 3474 O O . ASP A 1 443 ? 30.191 -3.979 -37.991 1.00 96.81 443 ASP A O 1
ATOM 3478 N N . LYS A 1 444 ? 28.346 -5.244 -38.167 1.00 98.38 444 LYS A N 1
ATOM 3479 C CA . LYS A 1 444 ? 27.462 -4.192 -38.702 1.00 98.38 444 LYS A CA 1
ATOM 3480 C C . LYS A 1 444 ? 26.752 -3.344 -37.650 1.00 98.38 444 LYS A C 1
ATOM 3482 O O . LYS A 1 444 ? 25.989 -2.453 -38.023 1.00 98.38 444 LYS A O 1
ATOM 3487 N N . TRP A 1 445 ? 26.996 -3.565 -36.359 1.00 98.44 445 TRP A N 1
ATOM 3488 C CA . TRP A 1 445 ? 26.521 -2.647 -35.322 1.00 98.44 445 TRP A CA 1
ATOM 3489 C C . TRP A 1 445 ? 27.102 -1.244 -35.536 1.00 98.44 445 TRP A C 1
ATOM 3491 O O . TRP A 1 445 ? 28.322 -1.078 -35.604 1.00 98.44 445 TRP A O 1
ATOM 3501 N N . SER A 1 446 ? 26.256 -0.215 -35.563 1.00 98.12 446 SER A N 1
ATOM 3502 C CA . SER A 1 446 ? 26.696 1.181 -35.650 1.00 98.12 446 SER A CA 1
ATOM 3503 C C . SER A 1 446 ? 27.581 1.562 -34.458 1.00 98.12 446 SER A C 1
ATOM 3505 O O . SER A 1 446 ? 27.446 0.978 -33.378 1.00 98.12 446 SER A O 1
ATOM 3507 N N . SER A 1 447 ? 28.451 2.566 -34.604 1.00 96.75 447 SER A N 1
ATOM 3508 C CA . SER A 1 447 ? 29.194 3.114 -33.459 1.00 96.75 447 SER A CA 1
ATOM 3509 C C . SER A 1 447 ? 28.217 3.509 -32.346 1.00 96.75 447 SER A C 1
ATOM 3511 O O . SER A 1 447 ? 27.221 4.184 -32.641 1.00 96.75 447 SER A O 1
ATOM 3513 N N . PRO A 1 448 ? 28.442 3.063 -31.100 1.00 96.50 448 PRO A N 1
ATOM 3514 C CA . PRO A 1 448 ? 27.534 3.374 -30.016 1.00 96.50 448 PRO A CA 1
ATOM 3515 C C . PRO A 1 448 ? 27.685 4.834 -29.598 1.00 96.50 448 PRO A C 1
ATOM 3517 O O . PRO A 1 448 ? 28.744 5.445 -29.748 1.00 96.50 448 PRO A O 1
ATOM 3520 N N . GLN A 1 449 ? 26.611 5.404 -29.068 1.00 95.94 449 GLN A N 1
ATOM 3521 C CA . GLN A 1 449 ? 26.595 6.785 -28.605 1.00 95.94 449 GLN A CA 1
ATOM 3522 C C . GLN A 1 449 ? 25.982 6.869 -27.210 1.00 95.94 449 GLN A C 1
ATOM 3524 O O . GLN A 1 449 ? 24.982 6.208 -26.926 1.00 95.94 449 GLN A O 1
ATOM 3529 N N . LEU A 1 450 ? 26.574 7.702 -26.351 1.00 95.38 450 LEU A N 1
ATOM 3530 C CA . LEU A 1 450 ? 26.017 8.005 -25.036 1.00 95.38 450 LEU A CA 1
ATOM 3531 C C . LEU A 1 450 ? 24.734 8.826 -25.182 1.00 95.38 450 LEU A C 1
ATOM 3533 O O . LEU A 1 450 ? 24.718 9.864 -25.845 1.00 95.38 450 LEU A O 1
ATOM 3537 N N . VAL A 1 451 ? 23.678 8.353 -24.529 1.00 94.56 451 VAL A N 1
ATOM 3538 C CA . VAL A 1 451 ? 22.315 8.888 -24.626 1.00 94.56 451 VAL A CA 1
ATOM 3539 C C . VAL A 1 451 ? 22.151 10.156 -23.778 1.00 94.56 451 VAL A C 1
ATOM 3541 O O . VAL A 1 451 ? 21.465 11.099 -24.178 1.00 94.56 451 VAL A O 1
ATOM 3544 N N . THR A 1 452 ? 22.821 10.204 -22.623 1.00 92.06 452 THR A N 1
ATOM 3545 C CA . THR A 1 452 ? 22.811 11.331 -21.679 1.00 92.06 452 THR A CA 1
ATOM 3546 C C . THR A 1 452 ? 24.113 12.147 -21.720 1.00 92.06 452 THR A C 1
ATOM 3548 O O . THR A 1 452 ? 25.158 11.642 -22.145 1.00 92.06 452 THR A O 1
ATOM 3551 N N . PRO A 1 453 ? 24.099 13.425 -21.297 1.00 88.06 453 PRO A N 1
ATOM 3552 C CA . PRO A 1 453 ? 25.299 14.233 -21.084 1.00 88.06 453 PRO A CA 1
ATOM 3553 C C . PRO A 1 453 ? 26.223 13.661 -20.005 1.00 88.06 453 PRO A C 1
ATOM 3555 O O . PRO A 1 453 ? 25.798 12.908 -19.128 1.00 88.06 453 PRO A O 1
ATOM 3558 N N . ASP A 1 454 ? 27.494 14.042 -20.054 1.00 83.06 454 ASP A N 1
ATOM 3559 C CA . ASP A 1 454 ? 28.473 13.648 -19.041 1.00 83.06 454 ASP A CA 1
ATOM 3560 C C . ASP A 1 454 ? 28.349 14.543 -17.793 1.00 83.06 454 ASP A C 1
ATOM 3562 O O . ASP A 1 454 ? 28.095 15.741 -17.943 1.00 83.06 454 ASP A O 1
ATOM 3566 N N . PRO A 1 455 ? 28.565 14.024 -16.567 1.00 84.56 455 PRO A N 1
ATOM 3567 C CA . PRO A 1 455 ? 28.765 12.627 -16.160 1.00 84.56 455 PRO A CA 1
ATOM 3568 C C . PRO A 1 455 ? 27.484 12.011 -15.547 1.00 84.56 455 PRO A C 1
ATOM 3570 O O . PRO A 1 455 ? 27.489 11.554 -14.404 1.00 84.56 455 PRO A O 1
ATOM 3573 N N . VAL A 1 456 ? 26.358 12.027 -16.267 1.00 90.25 456 VAL A N 1
ATOM 3574 C CA . VAL A 1 456 ? 25.068 11.577 -15.713 1.00 90.25 456 VAL A CA 1
ATOM 3575 C C . VAL A 1 456 ? 25.022 10.054 -15.582 1.00 90.25 456 VAL A C 1
ATOM 3577 O O . VAL A 1 456 ? 25.099 9.346 -16.589 1.00 90.25 456 VAL A O 1
ATOM 3580 N N . GLN A 1 457 ? 24.847 9.562 -14.350 1.00 93.81 457 GLN A N 1
ATOM 3581 C CA . GLN A 1 457 ? 24.566 8.150 -14.099 1.00 93.81 457 GLN A CA 1
ATOM 3582 C C . GLN A 1 457 ? 23.177 7.793 -14.629 1.00 93.81 457 GLN A C 1
ATOM 3584 O O . GLN A 1 457 ? 22.187 8.413 -14.243 1.00 93.81 457 GLN A O 1
ATOM 3589 N N . ASP A 1 458 ? 23.112 6.775 -15.480 1.00 94.88 458 ASP A N 1
ATOM 3590 C CA . ASP A 1 458 ? 21.872 6.336 -16.109 1.00 94.88 458 ASP A CA 1
ATOM 3591 C C . ASP A 1 458 ? 21.898 4.825 -16.367 1.00 94.88 458 ASP A C 1
ATOM 3593 O O . ASP A 1 458 ? 22.941 4.253 -16.699 1.00 94.88 458 ASP A O 1
ATOM 3597 N N . LYS A 1 459 ? 20.751 4.173 -16.179 1.00 94.69 459 LYS A N 1
ATOM 3598 C CA . LYS A 1 459 ? 20.538 2.736 -16.389 1.00 94.69 459 LYS A CA 1
ATOM 3599 C C . LYS A 1 459 ? 19.142 2.489 -16.951 1.00 94.69 459 LYS A C 1
ATOM 3601 O O . LYS A 1 459 ? 18.292 3.369 -16.982 1.00 94.69 459 LYS A O 1
ATOM 3606 N N . ASP A 1 460 ? 18.880 1.239 -17.319 1.00 95.38 460 ASP A N 1
ATOM 3607 C CA . ASP A 1 460 ? 17.546 0.775 -17.700 1.00 95.38 460 ASP A CA 1
ATOM 3608 C C . ASP A 1 460 ? 16.928 1.594 -18.846 1.00 95.38 460 ASP A C 1
ATOM 3610 O O . ASP A 1 460 ? 15.782 2.019 -18.778 1.00 95.38 460 ASP A O 1
ATOM 3614 N N . THR A 1 461 ? 17.698 1.843 -19.905 1.00 96.31 461 THR A N 1
ATOM 3615 C CA . THR A 1 461 ? 17.245 2.656 -21.041 1.00 96.31 461 THR A CA 1
ATOM 3616 C C . THR A 1 461 ? 16.525 1.811 -22.090 1.00 96.31 461 THR A C 1
ATOM 3618 O O . THR A 1 461 ? 16.998 0.736 -22.450 1.00 96.31 461 THR A O 1
ATOM 3621 N N . ALA A 1 462 ? 15.403 2.289 -22.626 1.00 96.88 462 ALA A N 1
ATOM 3622 C CA . ALA A 1 462 ? 14.732 1.709 -23.789 1.00 96.88 462 ALA A CA 1
ATOM 3623 C C . ALA A 1 462 ? 14.006 2.774 -24.612 1.00 96.88 462 ALA A C 1
ATOM 3625 O O . ALA A 1 462 ? 13.676 3.854 -24.126 1.00 96.88 462 ALA A O 1
ATOM 3626 N N . LEU A 1 463 ? 13.706 2.431 -25.861 1.00 96.25 463 LEU A N 1
ATOM 3627 C CA . LEU A 1 463 ? 12.888 3.242 -26.752 1.00 96.25 463 LEU A CA 1
ATOM 3628 C C . LEU A 1 463 ? 11.451 2.719 -26.766 1.00 96.25 463 LEU A C 1
ATOM 3630 O O . LEU A 1 463 ? 11.215 1.521 -26.605 1.00 96.25 463 LEU A O 1
ATOM 3634 N N . LEU A 1 464 ? 10.487 3.601 -27.029 1.00 95.31 464 LEU A N 1
ATOM 3635 C CA . LEU A 1 464 ? 9.218 3.141 -27.591 1.00 95.31 464 LEU A CA 1
ATOM 3636 C C . LEU A 1 464 ? 9.449 2.643 -29.031 1.00 95.31 464 LEU A C 1
ATOM 3638 O O . LEU A 1 464 ? 10.222 3.256 -29.771 1.00 95.31 464 LEU A O 1
ATOM 3642 N N . PRO A 1 465 ? 8.745 1.585 -29.474 1.00 92.25 465 PRO A N 1
ATOM 3643 C CA . PRO A 1 465 ? 8.858 1.083 -30.844 1.00 92.25 465 PRO A CA 1
ATOM 3644 C C . PRO A 1 465 ? 8.191 1.996 -31.888 1.00 92.25 465 PRO A C 1
ATOM 3646 O O . PRO A 1 465 ? 8.277 1.733 -33.085 1.00 92.25 465 PRO A O 1
ATOM 3649 N N . GLU A 1 466 ? 7.539 3.081 -31.460 1.00 93.06 466 GLU A N 1
ATOM 3650 C CA . GLU A 1 466 ? 6.907 4.069 -32.331 1.00 93.06 466 GLU A CA 1
ATOM 3651 C C . GLU A 1 466 ? 7.142 5.491 -31.815 1.00 93.06 466 GLU A C 1
ATOM 3653 O O . GLU A 1 466 ? 7.316 5.724 -30.617 1.00 93.06 466 GLU A O 1
ATOM 3658 N N . LYS A 1 467 ? 7.104 6.461 -32.732 1.00 93.06 467 LYS A N 1
ATOM 3659 C CA . LYS A 1 467 ? 7.172 7.880 -32.386 1.00 93.06 467 LYS A CA 1
ATOM 3660 C C . LYS A 1 467 ? 5.873 8.350 -31.731 1.00 93.06 467 LYS A C 1
ATOM 3662 O O . LYS A 1 467 ? 4.781 8.000 -32.171 1.00 93.06 467 LYS A O 1
ATOM 3667 N N . VAL A 1 468 ? 5.995 9.224 -30.739 1.00 91.31 468 VAL A N 1
ATOM 3668 C CA . VAL A 1 468 ? 4.879 9.889 -30.058 1.00 91.31 468 VAL A CA 1
ATOM 3669 C C . VAL A 1 468 ? 4.935 11.370 -30.412 1.00 91.31 468 VAL A C 1
ATOM 3671 O O . VAL A 1 468 ? 5.949 12.023 -30.188 1.00 91.31 468 VAL A O 1
ATOM 3674 N N . GLY A 1 469 ? 3.874 11.896 -31.031 1.00 91.88 469 GLY A N 1
ATOM 3675 C CA . GLY A 1 469 ? 3.857 13.292 -31.490 1.00 91.88 469 GLY A CA 1
ATOM 3676 C C . GLY A 1 469 ? 4.964 13.627 -32.502 1.00 91.88 469 GLY A C 1
ATOM 3677 O O . GLY A 1 469 ? 5.441 14.753 -32.531 1.00 91.88 469 GLY A O 1
ATOM 3678 N N . GLY A 1 470 ? 5.416 12.647 -33.297 1.00 95.25 470 GLY A N 1
ATOM 3679 C CA . GLY A 1 470 ? 6.516 12.813 -34.261 1.00 95.25 470 GLY A CA 1
ATOM 3680 C C . GLY A 1 470 ? 7.932 12.661 -33.679 1.00 95.25 470 GLY A C 1
ATOM 3681 O O . GLY A 1 470 ? 8.898 12.590 -34.448 1.00 95.25 470 GLY A O 1
ATOM 3682 N N . GLN A 1 471 ? 8.059 12.520 -32.357 1.00 96.31 471 GLN A N 1
ATOM 3683 C CA . GLN A 1 471 ? 9.331 12.413 -31.636 1.00 96.31 471 GLN A CA 1
ATOM 3684 C C . GLN A 1 471 ? 9.572 10.991 -31.114 1.00 96.31 471 GLN A C 1
ATOM 3686 O O . GLN A 1 471 ? 8.636 10.230 -30.867 1.00 96.31 471 GLN A O 1
ATOM 3691 N N . TYR A 1 472 ? 10.834 10.617 -30.935 1.00 96.50 472 TYR A N 1
ATOM 3692 C CA . TYR A 1 472 ? 11.224 9.403 -30.225 1.00 96.50 472 TYR A CA 1
ATOM 3693 C C . TYR A 1 472 ? 11.055 9.618 -28.727 1.00 96.50 472 TYR A C 1
ATOM 3695 O O . TYR A 1 472 ? 11.579 10.588 -28.188 1.00 96.50 472 TYR A O 1
ATOM 3703 N N . MET A 1 473 ? 10.358 8.706 -28.056 1.00 96.06 473 MET A N 1
ATOM 3704 C CA . MET A 1 473 ? 10.284 8.693 -26.599 1.00 96.06 473 MET A CA 1
ATOM 3705 C C . MET A 1 473 ? 11.298 7.687 -26.059 1.00 96.06 473 MET A C 1
ATOM 3707 O O . MET A 1 473 ? 11.274 6.513 -26.441 1.00 96.06 473 MET A O 1
ATOM 3711 N N . VAL A 1 474 ? 12.174 8.154 -25.172 1.00 96.88 474 VAL A N 1
ATOM 3712 C CA . VAL A 1 474 ? 13.177 7.332 -24.491 1.00 96.88 474 VAL A CA 1
ATOM 3713 C C . VAL A 1 474 ? 12.798 7.225 -23.021 1.00 96.88 474 VAL A C 1
ATOM 3715 O O . VAL A 1 474 ? 12.544 8.239 -22.379 1.00 96.88 474 VAL A O 1
ATOM 3718 N N . LEU A 1 475 ? 12.746 6.002 -22.503 1.00 97.19 475 LEU A N 1
ATOM 3719 C CA . LEU A 1 475 ? 12.568 5.690 -21.086 1.00 97.19 475 LEU A CA 1
ATOM 3720 C C . LEU A 1 475 ? 13.918 5.302 -20.501 1.00 97.19 475 LEU A C 1
ATOM 3722 O O . LEU A 1 475 ? 14.681 4.599 -21.158 1.00 97.19 475 LEU A O 1
ATOM 3726 N N . HIS A 1 476 ? 14.211 5.752 -19.288 1.00 96.19 476 HIS A N 1
ATOM 3727 C CA . HIS A 1 476 ? 15.504 5.542 -18.636 1.00 96.19 476 HIS A CA 1
ATOM 3728 C C . HIS A 1 476 ? 15.411 5.782 -17.125 1.00 96.19 476 HIS A C 1
ATOM 3730 O O . HIS A 1 476 ? 14.379 6.253 -16.636 1.00 96.19 476 HIS A O 1
ATOM 3736 N N . ARG A 1 477 ? 16.458 5.447 -16.369 1.00 95.44 477 ARG A N 1
ATOM 3737 C CA . ARG A 1 477 ? 16.493 5.617 -14.915 1.00 95.44 477 ARG A CA 1
ATOM 3738 C C . ARG A 1 477 ? 17.599 6.576 -14.505 1.00 95.44 477 ARG A C 1
ATOM 3740 O O . ARG A 1 477 ? 18.768 6.198 -14.439 1.00 95.44 477 ARG A O 1
ATOM 3747 N N . ILE A 1 478 ? 17.182 7.762 -14.076 1.00 94.50 478 ILE A N 1
ATOM 3748 C CA . ILE A 1 478 ? 18.015 8.654 -13.272 1.00 94.50 478 ILE A CA 1
ATOM 3749 C C . ILE A 1 478 ? 17.699 8.354 -11.812 1.00 94.50 478 ILE A C 1
ATOM 3751 O O . ILE A 1 478 ? 16.627 8.707 -11.324 1.00 94.50 478 ILE A O 1
ATOM 3755 N N . ASP A 1 479 ? 18.605 7.638 -11.140 1.00 90.44 479 ASP A N 1
ATOM 3756 C CA . ASP A 1 479 ? 18.366 7.102 -9.797 1.00 90.44 479 ASP A CA 1
ATOM 3757 C C . ASP A 1 479 ? 17.793 8.180 -8.842 1.00 90.44 479 ASP A C 1
ATOM 3759 O O . ASP A 1 479 ? 18.372 9.263 -8.725 1.00 90.44 479 ASP A O 1
ATOM 3763 N N . PRO A 1 480 ? 16.679 7.900 -8.130 1.00 93.19 480 PRO A N 1
ATOM 3764 C CA . PRO A 1 480 ? 15.960 6.622 -8.055 1.00 93.19 480 PRO A CA 1
ATOM 3765 C C . PRO A 1 480 ? 14.726 6.520 -8.982 1.00 93.19 480 PRO A C 1
ATOM 3767 O O . PRO A 1 480 ? 13.950 5.569 -8.845 1.00 93.19 480 PRO A O 1
ATOM 3770 N N . LEU A 1 481 ? 14.518 7.500 -9.867 1.00 95.12 481 LEU A N 1
ATOM 3771 C CA . LEU A 1 481 ? 13.289 7.727 -10.628 1.00 95.12 481 LEU A CA 1
ATOM 3772 C C . LEU A 1 481 ? 13.280 7.003 -11.971 1.00 95.12 481 LEU A C 1
ATOM 3774 O O . LEU A 1 481 ? 14.289 6.928 -12.673 1.00 95.12 481 LEU A O 1
ATOM 3778 N N . LEU A 1 482 ? 12.089 6.569 -12.374 1.00 96.19 482 LEU A N 1
ATOM 3779 C CA . LEU A 1 482 ? 11.822 6.213 -13.755 1.00 96.19 482 LEU A CA 1
ATOM 3780 C C . LEU A 1 482 ? 11.458 7.484 -14.531 1.00 96.19 482 LEU A C 1
ATOM 3782 O O . LEU A 1 482 ? 10.438 8.124 -14.267 1.00 96.19 482 LEU A O 1
ATOM 3786 N N . CYS A 1 483 ? 12.280 7.814 -15.516 1.00 96.38 483 CYS A N 1
ATOM 3787 C CA . CYS A 1 483 ? 12.191 9.032 -16.303 1.00 96.38 483 CYS A CA 1
ATOM 3788 C C . CYS A 1 483 ? 11.837 8.733 -17.764 1.00 96.38 483 CYS A C 1
ATOM 3790 O O . CYS A 1 483 ? 12.042 7.624 -18.269 1.00 96.38 483 CYS A O 1
ATOM 3792 N N . ALA A 1 484 ? 11.373 9.766 -18.460 1.00 96.25 484 ALA A N 1
ATOM 3793 C CA . ALA A 1 484 ? 11.326 9.820 -19.911 1.00 96.25 484 ALA A CA 1
ATOM 3794 C C . ALA A 1 484 ? 11.860 11.152 -20.449 1.00 96.25 484 ALA A C 1
ATOM 3796 O O . ALA A 1 484 ? 11.852 12.165 -19.748 1.00 96.25 484 ALA A O 1
ATOM 3797 N N . ASP A 1 485 ? 12.232 11.173 -21.724 1.00 96.69 485 ASP A N 1
ATOM 3798 C CA . ASP A 1 485 ? 12.426 12.400 -22.499 1.00 96.69 485 ASP A CA 1
ATOM 3799 C C . ASP A 1 485 ? 12.127 12.131 -23.986 1.00 96.69 485 ASP A C 1
ATOM 3801 O O . ASP A 1 485 ? 11.995 10.980 -24.422 1.00 96.69 485 ASP A O 1
ATOM 3805 N N . PHE A 1 486 ? 11.953 13.205 -24.754 1.00 96.38 486 PHE A N 1
ATOM 3806 C CA . PHE A 1 486 ? 11.595 13.169 -26.169 1.00 96.38 486 PHE A CA 1
ATOM 3807 C C . PHE A 1 486 ? 12.721 13.736 -27.026 1.00 96.38 486 PHE A C 1
ATOM 3809 O O . PHE A 1 486 ? 13.288 14.776 -26.699 1.00 96.38 486 PHE A O 1
ATOM 3816 N N . LEU A 1 487 ? 12.994 13.078 -28.150 1.00 95.44 487 LEU A N 1
ATOM 3817 C CA . LEU A 1 487 ? 14.018 13.474 -29.111 1.00 95.44 487 LEU A CA 1
ATOM 3818 C C . LEU A 1 487 ? 13.465 13.504 -30.534 1.00 95.44 487 LEU A C 1
ATOM 3820 O O . LEU A 1 487 ? 12.767 12.587 -30.960 1.00 95.44 487 LEU A O 1
ATOM 3824 N N . ASP A 1 488 ? 13.852 14.503 -31.323 1.00 95.06 488 ASP A N 1
ATOM 3825 C CA . ASP A 1 488 ? 13.509 14.547 -32.754 1.00 95.06 488 ASP A CA 1
ATOM 3826 C C . ASP A 1 488 ? 14.317 13.526 -33.574 1.00 95.06 488 ASP A C 1
ATOM 3828 O O . ASP A 1 488 ? 13.853 12.997 -34.590 1.00 95.06 488 ASP A O 1
ATOM 3832 N N . THR A 1 489 ? 15.527 13.215 -33.102 1.00 94.50 489 THR A N 1
ATOM 3833 C CA . THR A 1 489 ? 16.499 12.327 -33.743 1.00 94.50 489 THR A CA 1
ATOM 3834 C C . THR A 1 489 ? 17.204 11.442 -32.714 1.00 94.50 489 THR A C 1
ATOM 3836 O O . THR A 1 489 ? 17.408 11.856 -31.580 1.00 94.50 489 THR A O 1
ATOM 3839 N N . LEU A 1 490 ? 17.618 10.241 -33.128 1.00 94.12 490 LEU A N 1
ATOM 3840 C CA . LEU A 1 490 ? 18.465 9.331 -32.340 1.00 94.12 490 LEU A CA 1
ATOM 3841 C C . LEU A 1 490 ? 19.968 9.526 -32.635 1.00 94.12 490 LEU A C 1
ATOM 3843 O O . LEU A 1 490 ? 20.779 8.647 -32.363 1.00 94.12 490 LEU A O 1
ATOM 3847 N N . ASP A 1 491 ? 20.334 10.661 -33.237 1.00 92.69 491 ASP A N 1
ATOM 3848 C CA . ASP A 1 491 ? 21.722 11.097 -33.401 1.00 92.69 491 ASP A CA 1
ATOM 3849 C C . ASP A 1 491 ? 22.151 11.921 -32.178 1.00 92.69 491 ASP A C 1
ATOM 3851 O O . ASP A 1 491 ? 21.909 13.131 -32.097 1.00 92.69 491 ASP A O 1
ATOM 3855 N N . PHE A 1 492 ? 22.806 11.261 -31.223 1.00 90.38 492 PHE A N 1
ATOM 3856 C CA . PHE A 1 492 ? 23.200 11.838 -29.935 1.00 90.38 492 PHE A CA 1
ATOM 3857 C C . PHE A 1 492 ? 24.415 12.764 -30.008 1.00 90.38 492 PHE A C 1
ATOM 3859 O O . PHE A 1 492 ? 24.825 13.346 -28.997 1.00 90.38 492 PHE A O 1
ATOM 3866 N N . LYS A 1 493 ? 24.982 12.950 -31.206 1.00 86.31 493 LYS A N 1
ATOM 3867 C CA . LYS A 1 493 ? 25.898 14.062 -31.488 1.00 86.31 493 LYS A CA 1
ATOM 3868 C C . LYS A 1 493 ? 25.141 15.374 -31.701 1.00 86.31 493 LYS A C 1
ATOM 3870 O O . LYS A 1 493 ? 25.711 16.434 -31.471 1.00 86.31 493 LYS A O 1
ATOM 3875 N N . LYS A 1 494 ? 23.872 15.307 -32.122 1.00 87.69 494 LYS A N 1
ATOM 3876 C CA . LYS A 1 494 ? 23.000 16.472 -32.347 1.00 87.69 494 LYS A CA 1
ATOM 3877 C C . LYS A 1 494 ? 22.108 16.773 -31.151 1.00 87.69 494 LYS A C 1
ATOM 3879 O O . LYS A 1 494 ? 21.899 17.939 -30.838 1.00 87.69 494 LYS A O 1
ATOM 3884 N N . SER A 1 495 ? 21.557 15.744 -30.508 1.00 88.62 495 SER A N 1
ATOM 3885 C CA . SER A 1 495 ? 20.620 15.917 -29.395 1.00 88.62 495 SER A CA 1
ATOM 3886 C C . SER A 1 495 ? 20.730 14.781 -28.383 1.00 88.62 495 SER A C 1
ATOM 3888 O O . SER A 1 495 ? 20.661 13.614 -28.751 1.00 88.62 495 SER A O 1
ATOM 3890 N N . ARG A 1 496 ? 20.897 15.122 -27.104 1.00 91.56 496 ARG A N 1
ATOM 3891 C CA . ARG A 1 496 ? 20.940 14.170 -25.984 1.00 91.56 496 ARG A CA 1
ATOM 3892 C C . ARG A 1 496 ? 19.730 14.355 -25.081 1.00 91.56 496 ARG A C 1
ATOM 3894 O O . ARG A 1 496 ? 19.116 15.421 -25.093 1.00 91.56 496 ARG A O 1
ATOM 3901 N N . LEU A 1 497 ? 19.422 13.347 -24.266 1.00 93.56 497 LEU A N 1
ATOM 3902 C CA . LEU A 1 497 ? 18.397 13.500 -23.229 1.00 93.56 497 LEU A CA 1
ATOM 3903 C C . LEU A 1 497 ? 18.867 14.545 -22.218 1.00 93.56 497 LEU A C 1
ATOM 3905 O O . LEU A 1 497 ? 19.947 14.418 -21.644 1.00 93.56 497 LEU A O 1
ATOM 3909 N N . THR A 1 498 ? 18.072 15.585 -22.006 1.00 92.19 498 THR A N 1
ATOM 3910 C CA . THR A 1 498 ? 18.420 16.694 -21.096 1.00 92.19 498 THR A CA 1
ATOM 3911 C C . THR A 1 498 ? 17.413 16.859 -19.972 1.00 92.19 498 THR A C 1
ATOM 3913 O O . THR A 1 498 ? 17.623 17.669 -19.068 1.00 92.19 498 THR A O 1
ATOM 3916 N N . ARG A 1 499 ? 16.323 16.089 -20.001 1.00 93.44 499 ARG A N 1
ATOM 3917 C CA . ARG A 1 499 ? 15.261 16.132 -19.003 1.00 93.44 499 ARG A CA 1
ATOM 3918 C C . ARG A 1 499 ? 15.041 14.746 -18.414 1.00 93.44 499 ARG A C 1
ATOM 3920 O O . ARG A 1 499 ? 15.173 13.744 -19.099 1.00 93.44 499 ARG A O 1
ATOM 3927 N N . CYS A 1 500 ? 14.643 14.720 -17.148 1.00 94.12 500 CYS A N 1
ATOM 3928 C CA . CYS A 1 500 ? 13.914 13.600 -16.572 1.00 94.12 500 CYS A CA 1
ATOM 3929 C C . CYS A 1 500 ? 12.461 14.056 -16.426 1.00 94.12 500 CYS A C 1
ATOM 3931 O O . CYS A 1 500 ? 12.124 14.807 -15.509 1.00 94.12 500 CYS A O 1
ATOM 3933 N N . ILE A 1 501 ? 11.605 13.661 -17.365 1.00 95.88 501 ILE A N 1
ATOM 3934 C CA . ILE A 1 501 ? 10.158 13.754 -17.185 1.00 95.88 501 ILE A CA 1
ATOM 3935 C C . ILE A 1 501 ? 9.780 12.561 -16.314 1.00 95.88 501 ILE A C 1
ATOM 3937 O O . ILE A 1 501 ? 9.789 11.428 -16.790 1.00 95.88 501 ILE A O 1
ATOM 3941 N N . GLU A 1 502 ? 9.524 12.807 -15.031 1.00 94.94 502 GLU A N 1
ATOM 3942 C CA . GLU A 1 502 ? 9.176 11.751 -14.082 1.00 94.94 502 GLU A CA 1
ATOM 3943 C C . GLU A 1 502 ? 7.920 11.008 -14.552 1.00 94.94 502 GLU A C 1
ATOM 3945 O O . GLU A 1 502 ? 6.845 11.593 -14.701 1.00 94.94 502 GLU A O 1
ATOM 3950 N N . ILE A 1 503 ? 8.077 9.709 -14.807 1.00 94.38 503 ILE A N 1
ATOM 3951 C CA . ILE A 1 503 ? 6.974 8.795 -15.106 1.00 94.38 503 ILE A CA 1
ATOM 3952 C C . ILE A 1 503 ? 6.476 8.160 -13.811 1.00 94.38 503 ILE A C 1
ATOM 3954 O O . ILE A 1 503 ? 5.272 8.019 -13.607 1.00 94.38 503 ILE A O 1
ATOM 3958 N N . MET A 1 504 ? 7.412 7.759 -12.949 1.00 93.88 504 MET A N 1
ATOM 3959 C CA . MET A 1 504 ? 7.148 7.160 -11.647 1.00 93.88 504 MET A CA 1
ATOM 3960 C C . MET A 1 504 ? 8.365 7.380 -10.736 1.00 93.88 504 MET A C 1
ATOM 3962 O O . MET A 1 504 ? 9.500 7.457 -11.216 1.00 93.88 504 MET A O 1
ATOM 3966 N N . GLY A 1 505 ? 8.133 7.421 -9.425 1.00 91.81 505 GLY A N 1
ATOM 3967 C CA . GLY A 1 505 ? 9.166 7.368 -8.393 1.00 91.81 505 GLY A CA 1
ATOM 3968 C C . GLY A 1 505 ? 8.947 6.195 -7.428 1.00 91.81 505 GLY A C 1
ATOM 3969 O O . GLY A 1 505 ? 7.869 5.594 -7.427 1.00 91.81 505 GLY A O 1
ATOM 3970 N N . PRO A 1 506 ? 9.953 5.843 -6.608 1.00 90.94 506 PRO A N 1
ATOM 3971 C CA . PRO A 1 506 ? 9.785 4.861 -5.543 1.00 90.94 506 PRO A CA 1
ATOM 3972 C C . PRO A 1 506 ? 8.645 5.248 -4.600 1.00 90.94 506 PRO A C 1
ATOM 3974 O O . PRO A 1 506 ? 8.505 6.424 -4.261 1.00 90.94 506 PRO A O 1
ATOM 3977 N N . ARG A 1 507 ? 7.869 4.268 -4.130 1.00 86.19 507 ARG A N 1
ATOM 3978 C CA . ARG A 1 507 ? 6.816 4.496 -3.129 1.00 86.19 507 ARG A CA 1
ATOM 3979 C C . ARG A 1 507 ? 7.324 4.079 -1.749 1.00 86.19 507 ARG A C 1
ATOM 3981 O O . ARG A 1 507 ? 7.497 2.877 -1.521 1.00 86.19 507 ARG A O 1
ATOM 3988 N N . PRO A 1 508 ? 7.612 5.026 -0.836 1.00 80.50 508 PRO A N 1
ATOM 3989 C CA . PRO A 1 508 ? 8.082 4.704 0.508 1.00 80.50 508 PRO A CA 1
ATOM 3990 C C . PRO A 1 508 ? 7.173 3.677 1.186 1.00 80.50 508 PRO A C 1
ATOM 3992 O O . PRO A 1 508 ? 5.958 3.738 1.058 1.00 80.50 508 PRO A O 1
ATOM 3995 N N . GLY A 1 509 ? 7.759 2.686 1.857 1.00 75.88 509 GLY A N 1
ATOM 3996 C CA . GLY A 1 509 ? 7.007 1.620 2.524 1.00 75.88 509 GLY A CA 1
ATOM 3997 C C . GLY A 1 509 ? 6.421 0.520 1.629 1.00 75.88 509 GLY A C 1
ATOM 3998 O O . GLY A 1 509 ? 6.107 -0.556 2.135 1.00 75.88 509 GLY A O 1
ATOM 3999 N N . MET A 1 510 ? 6.355 0.718 0.311 1.00 85.25 510 MET A N 1
ATOM 4000 C CA . MET A 1 510 ? 5.883 -0.290 -0.643 1.00 85.25 510 MET A CA 1
ATOM 4001 C C . MET A 1 510 ? 7.019 -1.199 -1.146 1.00 85.25 510 MET A C 1
ATOM 4003 O O . MET A 1 510 ? 8.205 -1.049 -0.815 1.00 85.25 510 MET A O 1
ATOM 4007 N N . TRP A 1 511 ? 6.660 -2.175 -1.986 1.00 86.12 511 TRP A N 1
ATOM 4008 C CA . TRP A 1 511 ? 7.613 -3.115 -2.588 1.00 86.12 511 TRP A CA 1
ATOM 4009 C C . TRP A 1 511 ? 8.631 -2.456 -3.523 1.00 86.12 511 TRP A C 1
ATOM 4011 O O . TRP A 1 511 ? 9.692 -3.020 -3.774 1.00 86.12 511 TRP A O 1
ATOM 4021 N N . ASP A 1 512 ? 8.343 -1.250 -3.991 1.00 90.38 512 ASP A N 1
ATOM 4022 C CA . ASP A 1 512 ? 9.174 -0.451 -4.877 1.00 90.38 512 ASP A CA 1
ATOM 4023 C C . ASP A 1 512 ? 9.764 0.789 -4.184 1.00 90.38 512 ASP A C 1
ATOM 4025 O O . ASP A 1 512 ? 9.976 1.820 -4.810 1.00 90.38 512 ASP A O 1
ATOM 4029 N N . SER A 1 513 ? 10.059 0.687 -2.885 1.00 87.44 513 SER A N 1
ATOM 4030 C CA . SER A 1 513 ? 10.429 1.819 -2.017 1.00 87.44 513 SER A CA 1
ATOM 4031 C C . SER A 1 513 ? 11.831 2.405 -2.174 1.00 87.44 513 SER A C 1
ATOM 4033 O O . SER A 1 513 ? 12.054 3.523 -1.718 1.00 87.44 513 SER A O 1
ATOM 4035 N N . LYS A 1 514 ? 12.795 1.701 -2.782 1.00 88.81 514 LYS A N 1
ATOM 4036 C CA . LYS A 1 514 ? 14.190 2.176 -2.863 1.00 88.81 514 LYS A CA 1
ATOM 4037 C C . LYS A 1 514 ? 14.526 2.816 -4.205 1.00 88.81 514 LYS A C 1
ATOM 4039 O O . LYS A 1 514 ? 15.054 3.920 -4.253 1.00 88.81 514 LYS A O 1
ATOM 4044 N N . LYS A 1 515 ? 14.324 2.067 -5.289 1.00 91.62 515 LYS A N 1
ATOM 4045 C CA . LYS A 1 515 ? 14.619 2.490 -6.666 1.00 91.62 515 LYS A CA 1
ATOM 4046 C C . LYS A 1 515 ? 13.814 1.646 -7.640 1.00 91.62 515 LYS A C 1
ATOM 4048 O O . LYS A 1 515 ? 13.639 0.455 -7.386 1.00 91.62 515 LYS A O 1
ATOM 4053 N N . ILE A 1 516 ? 13.399 2.230 -8.755 1.00 94.75 516 ILE A N 1
ATOM 4054 C CA . ILE A 1 516 ? 12.590 1.563 -9.785 1.00 94.75 516 ILE A CA 1
ATOM 4055 C C . ILE A 1 516 ? 13.248 1.681 -11.151 1.00 94.75 516 ILE A C 1
ATOM 4057 O O . ILE A 1 516 ? 13.928 2.662 -11.405 1.00 94.75 516 ILE A O 1
ATOM 4061 N N . GLY A 1 517 ? 13.058 0.711 -12.040 1.00 94.31 517 GLY A N 1
ATOM 4062 C CA . GLY A 1 517 ? 13.574 0.773 -13.408 1.00 94.31 517 GLY A CA 1
ATOM 4063 C C . GLY A 1 517 ? 12.762 -0.080 -14.372 1.00 94.31 517 GLY A C 1
ATOM 4064 O O . GLY A 1 517 ? 12.041 -0.985 -13.956 1.00 94.31 517 GLY A O 1
ATOM 4065 N N . ILE A 1 518 ? 12.850 0.193 -15.673 1.00 94.69 518 ILE A N 1
ATOM 4066 C CA . ILE A 1 518 ? 12.109 -0.598 -16.667 1.00 94.69 518 ILE A CA 1
ATOM 4067 C C . ILE A 1 518 ? 12.731 -1.985 -16.831 1.00 94.69 518 ILE A C 1
ATOM 4069 O O . ILE A 1 518 ? 13.955 -2.143 -16.831 1.00 94.69 518 ILE A O 1
ATOM 4073 N N . ALA A 1 519 ? 11.894 -3.000 -17.028 1.00 92.69 519 ALA A N 1
ATOM 4074 C CA . ALA A 1 519 ? 12.360 -4.344 -17.356 1.00 92.69 519 ALA A CA 1
ATOM 4075 C C . ALA A 1 519 ? 12.779 -4.433 -18.833 1.00 92.69 519 ALA A C 1
ATOM 4077 O O . ALA A 1 519 ? 13.848 -4.942 -19.149 1.00 92.69 519 ALA A O 1
ATOM 4078 N N . GLY A 1 520 ? 11.980 -3.856 -19.730 1.00 93.06 520 GLY A N 1
ATOM 4079 C CA . GLY A 1 520 ? 12.237 -3.821 -21.167 1.00 93.06 520 GLY A CA 1
ATOM 4080 C C . GLY A 1 520 ? 11.430 -2.722 -21.863 1.00 93.06 520 GLY A C 1
ATOM 4081 O O . GLY A 1 520 ? 10.765 -1.934 -21.184 1.00 93.06 520 GLY A O 1
ATOM 4082 N N . PRO A 1 521 ? 11.492 -2.647 -23.202 1.00 94.38 521 PRO A N 1
ATOM 4083 C CA . PRO A 1 521 ? 10.703 -1.697 -23.980 1.00 94.38 521 PRO A CA 1
ATOM 4084 C C . PRO A 1 521 ? 9.195 -1.891 -23.753 1.00 94.38 521 PRO A C 1
ATOM 4086 O O . PRO A 1 521 ? 8.742 -3.036 -23.654 1.00 94.38 521 PRO A O 1
ATOM 4089 N N . PRO A 1 522 ? 8.393 -0.813 -23.700 1.00 94.62 522 PRO A N 1
ATOM 4090 C CA . PRO A 1 522 ? 6.945 -0.935 -23.584 1.00 94.62 522 PRO A CA 1
ATOM 4091 C C . PRO A 1 522 ? 6.321 -1.689 -24.758 1.00 94.62 522 PRO A C 1
ATOM 4093 O O . PRO A 1 522 ? 6.651 -1.455 -25.922 1.00 94.62 522 PRO A O 1
ATOM 4096 N N . LEU A 1 523 ? 5.351 -2.546 -24.450 1.00 92.31 523 LEU A N 1
ATOM 4097 C CA . LEU A 1 523 ? 4.601 -3.310 -25.440 1.00 92.31 523 LEU A CA 1
ATOM 4098 C C . LEU A 1 523 ? 3.331 -2.557 -25.830 1.00 92.31 523 LEU A C 1
ATOM 4100 O O . LEU A 1 523 ? 2.552 -2.145 -24.969 1.00 92.31 523 LEU A O 1
ATOM 4104 N N . LYS A 1 524 ? 3.093 -2.384 -27.131 1.00 91.50 524 LYS A N 1
ATOM 4105 C CA . LYS A 1 524 ? 1.864 -1.750 -27.613 1.00 91.50 524 LYS A CA 1
ATOM 4106 C C . LYS A 1 524 ? 0.685 -2.704 -27.453 1.00 91.50 524 LYS A C 1
ATOM 4108 O O . LYS A 1 524 ? 0.738 -3.854 -27.876 1.00 91.50 524 LYS A O 1
ATOM 4113 N N . THR A 1 525 ? -0.408 -2.209 -26.890 1.00 93.94 525 THR A N 1
ATOM 4114 C CA . THR A 1 525 ? -1.676 -2.933 -26.750 1.00 93.94 525 THR A CA 1
ATOM 4115 C C . THR A 1 525 ? -2.823 -2.083 -27.294 1.00 93.94 525 THR A C 1
ATOM 4117 O O . THR A 1 525 ? -2.680 -0.877 -27.500 1.00 93.94 525 THR A O 1
ATOM 4120 N N . LYS A 1 526 ? -4.011 -2.679 -27.459 1.00 94.50 526 LYS A N 1
ATOM 4121 C CA . LYS A 1 526 ? -5.226 -1.944 -27.861 1.00 94.50 526 LYS A CA 1
ATOM 4122 C C . LYS A 1 526 ? -5.644 -0.852 -26.861 1.00 94.50 526 LYS A C 1
ATOM 4124 O O . LYS A 1 526 ? -6.382 0.049 -27.239 1.00 94.50 526 LYS A O 1
ATOM 4129 N N . LYS A 1 527 ? -5.201 -0.933 -25.598 1.00 94.44 527 LYS A N 1
ATOM 4130 C CA . LYS A 1 527 ? -5.524 0.034 -24.531 1.00 94.44 527 LYS A CA 1
ATOM 4131 C C . LYS A 1 527 ? -4.429 1.085 -24.302 1.00 94.44 527 LYS A C 1
ATOM 4133 O O . LYS A 1 527 ? -4.618 1.971 -23.476 1.00 94.44 527 LYS A O 1
ATOM 4138 N N . GLY A 1 528 ? -3.296 0.986 -24.997 1.00 92.38 528 GLY A N 1
ATOM 4139 C CA . GLY A 1 528 ? -2.115 1.820 -24.769 1.00 92.38 528 GLY A CA 1
ATOM 4140 C C . GLY A 1 528 ? -0.848 0.987 -24.587 1.00 92.38 528 GLY A C 1
ATOM 4141 O O . GLY A 1 528 ? -0.782 -0.159 -25.032 1.00 92.38 528 GLY A O 1
ATOM 4142 N N . TRP A 1 529 ? 0.163 1.554 -23.936 1.00 92.69 529 TRP A N 1
ATOM 4143 C CA . TRP A 1 529 ? 1.460 0.909 -23.720 1.00 92.69 529 TRP A CA 1
ATOM 4144 C C . TRP A 1 529 ? 1.491 0.132 -22.399 1.00 92.69 529 TRP A C 1
ATOM 4146 O O . TRP A 1 529 ? 1.187 0.687 -21.346 1.00 92.69 529 TRP A O 1
ATOM 4156 N N . LEU A 1 530 ? 1.885 -1.140 -22.448 1.00 93.94 530 LEU A N 1
ATOM 4157 C CA . LEU A 1 530 ? 2.183 -1.959 -21.277 1.00 93.94 530 LEU A CA 1
ATOM 4158 C C . LEU A 1 530 ? 3.673 -1.836 -20.949 1.00 93.94 530 LEU A C 1
ATOM 4160 O O . LEU A 1 530 ? 4.518 -2.309 -21.709 1.00 93.94 530 LEU A O 1
ATOM 4164 N N . LEU A 1 531 ? 3.988 -1.225 -19.808 1.00 93.88 531 LEU A N 1
ATOM 4165 C CA . LEU A 1 531 ? 5.344 -1.141 -19.278 1.00 93.88 531 LEU A CA 1
ATOM 4166 C C . LEU A 1 531 ? 5.495 -2.085 -18.082 1.00 93.88 531 LEU A C 1
ATOM 4168 O O . LEU A 1 531 ? 4.823 -1.922 -17.066 1.00 93.88 531 LEU A O 1
ATOM 4172 N N . ILE A 1 532 ? 6.410 -3.046 -18.198 1.00 94.19 532 ILE A N 1
ATOM 4173 C CA . ILE A 1 532 ? 6.832 -3.890 -17.078 1.00 94.19 532 ILE A CA 1
ATOM 4174 C C . ILE A 1 532 ? 8.043 -3.223 -16.427 1.00 94.19 532 ILE A C 1
ATOM 4176 O O . ILE A 1 532 ? 9.013 -2.885 -17.111 1.00 94.19 532 ILE A O 1
ATOM 4180 N N . TYR A 1 533 ? 7.997 -3.045 -15.110 1.00 94.69 533 TYR A N 1
ATOM 4181 C CA . TYR A 1 533 ? 9.077 -2.440 -14.336 1.00 94.69 533 TYR A CA 1
ATOM 4182 C C . TYR A 1 533 ? 9.505 -3.349 -13.183 1.00 94.69 533 TYR A C 1
ATOM 4184 O O . TYR A 1 533 ? 8.766 -4.236 -12.752 1.00 94.69 533 TYR A O 1
ATOM 4192 N N . HIS A 1 534 ? 10.728 -3.141 -12.712 1.00 93.50 534 HIS A N 1
ATOM 4193 C CA . HIS A 1 534 ? 11.303 -3.799 -11.547 1.00 93.50 534 HIS A CA 1
ATOM 4194 C C . HIS A 1 534 ? 11.673 -2.753 -10.497 1.00 93.50 534 HIS A C 1
ATOM 4196 O O . HIS A 1 534 ? 11.749 -1.556 -10.790 1.00 93.50 534 HIS A O 1
ATOM 4202 N N . ALA A 1 535 ? 11.896 -3.202 -9.266 1.00 92.50 535 ALA A N 1
ATOM 4203 C CA . ALA A 1 535 ? 12.265 -2.314 -8.181 1.00 92.50 535 ALA A CA 1
ATOM 4204 C C . ALA A 1 535 ? 13.146 -2.997 -7.137 1.00 92.50 535 ALA A C 1
ATOM 4206 O O . ALA A 1 535 ? 13.142 -4.221 -6.993 1.00 92.50 535 ALA A O 1
ATOM 4207 N N . LEU A 1 536 ? 13.861 -2.183 -6.363 1.00 88.88 536 LEU A N 1
ATOM 4208 C CA . LEU A 1 536 ? 14.391 -2.587 -5.067 1.00 88.88 536 LEU A CA 1
ATOM 4209 C C . LEU A 1 536 ? 13.507 -2.025 -3.954 1.00 88.88 536 LEU A C 1
ATOM 4211 O O . LEU A 1 536 ? 13.104 -0.863 -4.001 1.00 88.88 536 LEU A O 1
ATOM 4215 N N . SER A 1 537 ? 13.288 -2.841 -2.926 1.00 82.31 537 SER A N 1
ATOM 4216 C CA . SER A 1 537 ? 12.603 -2.455 -1.692 1.00 82.31 537 SER A CA 1
ATOM 4217 C C . SER A 1 537 ? 13.610 -2.216 -0.568 1.00 82.31 537 SER A C 1
ATOM 4219 O O . SER A 1 537 ? 14.621 -2.921 -0.488 1.00 82.31 537 SER A O 1
ATOM 4221 N N . LEU A 1 538 ? 13.319 -1.267 0.323 1.00 68.88 538 LEU A N 1
ATOM 4222 C CA . LEU A 1 538 ? 13.981 -1.163 1.628 1.00 68.88 538 LEU A CA 1
ATOM 4223 C C . LEU A 1 538 ? 13.385 -2.142 2.659 1.00 68.88 538 LEU A C 1
ATOM 4225 O O . LEU A 1 538 ? 14.097 -2.554 3.568 1.00 68.88 538 LEU A O 1
ATOM 4229 N N . SER A 1 539 ? 12.112 -2.532 2.507 1.00 54.47 539 SER A N 1
ATOM 4230 C CA . SER A 1 539 ? 11.288 -3.136 3.570 1.00 54.47 539 SER A CA 1
ATOM 4231 C C . SER A 1 539 ? 10.880 -4.602 3.352 1.00 54.47 539 SER A C 1
ATOM 4233 O O . SER A 1 539 ? 10.445 -5.255 4.298 1.00 54.47 539 SER A O 1
ATOM 4235 N N . LEU A 1 540 ? 11.017 -5.157 2.140 1.00 49.47 540 LEU A N 1
ATOM 4236 C CA . LEU A 1 540 ? 10.518 -6.505 1.798 1.00 49.47 540 LEU A CA 1
ATOM 4237 C C . LEU A 1 540 ? 11.607 -7.565 1.561 1.00 49.47 540 LEU A C 1
ATOM 4239 O O . LEU A 1 540 ? 11.353 -8.564 0.886 1.00 49.47 540 LEU A O 1
ATOM 4243 N N . SER A 1 541 ? 12.826 -7.398 2.082 1.00 39.81 541 SER A N 1
ATOM 4244 C CA . SER A 1 541 ? 13.942 -8.323 1.817 1.00 39.81 541 SER A CA 1
ATOM 4245 C C . SER A 1 541 ? 13.828 -9.673 2.546 1.00 39.81 541 SER A C 1
ATOM 4247 O O . SER A 1 541 ? 14.722 -10.113 3.262 1.00 39.81 541 SER A O 1
ATOM 4249 N N . ARG A 1 542 ? 12.780 -10.448 2.269 1.00 41.38 542 ARG A N 1
ATOM 4250 C CA . ARG A 1 542 ? 12.779 -11.888 2.533 1.00 41.38 542 ARG A CA 1
ATOM 4251 C C . ARG A 1 542 ? 13.474 -12.629 1.382 1.00 41.38 542 ARG A C 1
ATOM 4253 O O . ARG A 1 542 ? 12.839 -13.402 0.677 1.00 41.38 542 ARG A O 1
ATOM 4260 N N . SER A 1 543 ? 14.770 -12.386 1.146 1.00 34.94 543 SER A N 1
ATOM 4261 C CA . SER A 1 543 ? 15.545 -13.234 0.209 1.00 34.94 543 SER A CA 1
ATOM 4262 C C . SER A 1 543 ? 17.076 -13.186 0.288 1.00 34.94 543 SER A C 1
ATOM 4264 O O . SER A 1 543 ? 17.716 -13.991 -0.393 1.00 34.94 543 SER A O 1
ATOM 4266 N N . THR A 1 544 ? 17.712 -12.359 1.123 1.00 30.70 544 THR A N 1
ATOM 4267 C CA . THR A 1 544 ? 19.188 -12.386 1.207 1.00 30.70 544 THR A CA 1
ATOM 4268 C C . THR A 1 544 ? 19.723 -13.632 1.920 1.00 30.70 544 THR A C 1
ATOM 4270 O O . THR A 1 544 ? 20.836 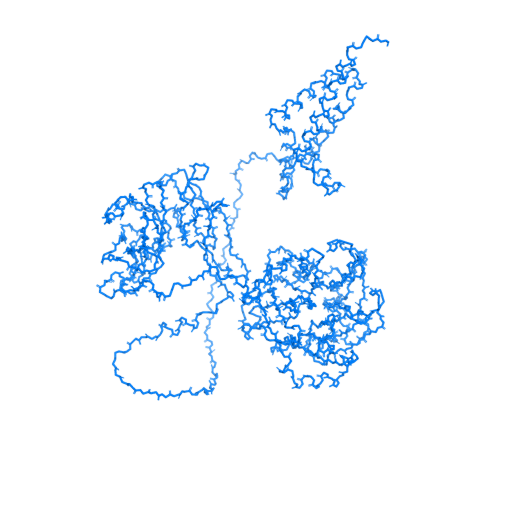-14.054 1.632 1.00 30.70 544 THR A O 1
ATOM 4273 N N . SER A 1 545 ? 18.926 -14.325 2.743 1.00 29.98 545 SER A N 1
ATOM 4274 C CA . SER A 1 545 ? 19.344 -15.586 3.382 1.00 29.98 545 SER A CA 1
ATOM 4275 C C . SER A 1 545 ? 19.139 -16.842 2.519 1.00 29.98 545 SER A C 1
ATOM 4277 O O . SER A 1 545 ? 19.723 -17.885 2.810 1.00 29.98 545 SER A O 1
ATOM 4279 N N . ALA A 1 546 ? 18.352 -16.786 1.438 1.00 28.03 546 ALA A N 1
ATOM 4280 C CA . ALA A 1 546 ? 18.247 -17.900 0.485 1.00 28.03 546 ALA A CA 1
ATOM 4281 C C . ALA A 1 546 ? 19.373 -17.855 -0.562 1.00 28.03 546 ALA A C 1
ATOM 4283 O O . ALA A 1 546 ? 19.974 -18.885 -0.859 1.00 28.03 546 ALA A O 1
ATOM 4284 N N . TRP A 1 547 ? 19.728 -16.659 -1.045 1.00 25.86 547 TRP A N 1
ATOM 4285 C CA . TRP A 1 547 ? 20.836 -16.482 -1.989 1.00 25.86 547 TRP A CA 1
ATOM 4286 C C . TRP A 1 547 ? 22.216 -16.582 -1.324 1.00 25.86 547 TRP A C 1
ATOM 4288 O O . TRP A 1 547 ? 23.097 -17.242 -1.874 1.00 25.86 547 TRP A O 1
ATOM 4298 N N . ALA A 1 548 ? 22.403 -16.055 -0.105 1.00 26.05 548 ALA A N 1
ATOM 4299 C CA . ALA A 1 548 ? 23.685 -16.166 0.606 1.00 26.05 548 ALA A CA 1
ATOM 4300 C C . ALA A 1 548 ? 24.049 -17.613 1.006 1.00 26.05 548 ALA A C 1
ATOM 4302 O O . ALA A 1 548 ? 25.228 -17.928 1.156 1.00 26.05 548 ALA A O 1
ATOM 4303 N N . ARG A 1 549 ? 23.061 -18.518 1.110 1.00 26.30 549 ARG A N 1
ATOM 4304 C CA . ARG A 1 549 ? 23.301 -19.957 1.342 1.00 26.30 549 ARG A CA 1
ATOM 4305 C C . ARG A 1 549 ? 23.656 -20.742 0.075 1.00 26.30 549 ARG A C 1
ATOM 4307 O O . ARG A 1 549 ? 24.235 -21.816 0.191 1.00 26.30 549 ARG A O 1
ATOM 4314 N N . CYS A 1 550 ? 23.353 -20.221 -1.116 1.00 26.59 550 CYS A N 1
ATOM 4315 C CA . CYS A 1 550 ? 23.804 -20.823 -2.379 1.00 26.59 550 CYS A CA 1
ATOM 4316 C C . CYS A 1 550 ? 25.130 -20.231 -2.881 1.00 26.59 550 CYS A C 1
ATOM 4318 O O . CYS A 1 550 ? 25.893 -20.943 -3.524 1.00 26.59 550 CYS A O 1
ATOM 4320 N N . ALA A 1 551 ? 25.444 -18.974 -2.555 1.00 26.34 551 ALA A N 1
ATOM 4321 C CA . ALA A 1 551 ? 26.651 -18.292 -3.034 1.00 26.34 551 ALA A CA 1
ATOM 4322 C C . ALA A 1 551 ? 27.941 -18.610 -2.244 1.00 26.34 551 ALA A C 1
ATOM 4324 O O . ALA A 1 551 ? 29.005 -18.122 -2.606 1.00 26.34 551 ALA A O 1
ATOM 4325 N N . THR A 1 552 ? 27.876 -19.428 -1.187 1.00 25.27 552 THR A N 1
ATOM 4326 C CA . THR A 1 552 ? 29.044 -19.809 -0.361 1.00 25.27 552 THR A CA 1
ATOM 4327 C C . THR A 1 552 ? 29.430 -21.288 -0.459 1.00 25.27 552 THR A C 1
ATOM 4329 O O . THR A 1 552 ? 30.317 -21.738 0.260 1.00 25.27 552 THR A O 1
ATOM 4332 N N . ARG A 1 553 ? 28.840 -22.058 -1.385 1.00 25.45 553 ARG A N 1
ATOM 4333 C CA . ARG A 1 553 ? 29.388 -23.371 -1.761 1.00 25.45 553 ARG A CA 1
ATOM 4334 C C . ARG A 1 553 ? 30.429 -23.201 -2.863 1.00 25.45 553 ARG A C 1
ATOM 4336 O O . ARG A 1 553 ? 30.162 -23.440 -4.037 1.00 25.45 553 ARG A O 1
ATOM 4343 N N . SER A 1 554 ? 31.633 -22.810 -2.465 1.00 26.89 554 SER A N 1
ATOM 4344 C CA . SER A 1 554 ? 32.845 -23.240 -3.158 1.00 26.89 554 SER A CA 1
ATOM 4345 C C . SER A 1 554 ? 32.788 -24.766 -3.282 1.00 26.89 554 SER A C 1
ATOM 4347 O O . SER A 1 554 ? 32.646 -25.463 -2.281 1.00 26.89 554 SER A O 1
ATOM 4349 N N . PHE A 1 555 ? 32.812 -25.284 -4.510 1.00 25.00 555 PHE A N 1
ATOM 4350 C CA . PHE A 1 555 ? 32.933 -26.716 -4.777 1.00 25.00 555 PHE A CA 1
ATOM 4351 C C . PHE A 1 555 ? 34.313 -27.193 -4.302 1.00 25.00 555 PHE A C 1
ATOM 4353 O O . PHE A 1 555 ? 35.308 -26.754 -4.879 1.00 25.00 555 PHE A O 1
ATOM 4360 N N . PRO A 1 556 ? 34.426 -28.114 -3.327 1.00 25.59 556 PRO A N 1
ATOM 4361 C CA . PRO A 1 556 ? 35.629 -28.908 -3.183 1.00 25.59 556 PRO A CA 1
ATOM 4362 C C . PRO A 1 556 ? 35.502 -30.109 -4.122 1.00 25.59 556 PRO A C 1
ATOM 4364 O O . PRO A 1 556 ? 34.499 -30.829 -4.127 1.00 25.59 556 PRO A O 1
ATOM 4367 N N . ALA A 1 557 ? 36.530 -30.327 -4.929 1.00 26.92 557 ALA A N 1
ATOM 4368 C CA . ALA A 1 557 ? 36.708 -31.583 -5.628 1.00 26.92 557 ALA A CA 1
ATOM 4369 C C . ALA A 1 557 ? 36.836 -32.737 -4.610 1.00 26.92 557 ALA A C 1
ATOM 4371 O O . ALA A 1 557 ? 37.656 -32.671 -3.701 1.00 26.92 557 ALA A O 1
ATOM 4372 N N . GLY A 1 558 ? 36.076 -33.819 -4.818 1.00 25.47 558 GLY A N 1
ATOM 4373 C CA . GLY A 1 558 ? 36.459 -35.163 -4.369 1.00 25.47 558 GLY A CA 1
ATOM 4374 C C . GLY A 1 558 ? 35.803 -35.745 -3.103 1.00 25.47 558 GLY A C 1
ATOM 4375 O O . GLY A 1 558 ? 36.000 -35.265 -1.998 1.00 25.47 558 GLY A O 1
ATOM 4376 N N . ARG A 1 559 ? 35.189 -36.921 -3.323 1.00 26.05 559 ARG A N 1
ATOM 4377 C CA . ARG A 1 559 ? 35.008 -38.101 -2.438 1.00 26.05 559 ARG A CA 1
ATOM 4378 C C . ARG A 1 559 ? 33.872 -38.161 -1.383 1.00 26.05 559 ARG A C 1
ATOM 4380 O O . ARG A 1 559 ? 33.877 -37.502 -0.359 1.00 26.05 559 ARG A O 1
ATOM 4387 N N . SER A 1 560 ? 32.966 -39.107 -1.682 1.00 25.44 560 SER A N 1
ATOM 4388 C CA . SER A 1 560 ? 32.260 -40.122 -0.862 1.00 25.44 560 SER A CA 1
ATOM 4389 C C . SER A 1 560 ? 31.505 -39.789 0.442 1.00 25.44 560 SER A C 1
ATOM 4391 O O . SER A 1 560 ? 32.097 -39.430 1.448 1.00 25.44 560 SER A O 1
ATOM 4393 N N . ARG A 1 561 ? 30.206 -40.155 0.404 1.00 26.86 561 ARG A N 1
ATOM 4394 C CA . ARG A 1 561 ? 29.341 -40.825 1.412 1.00 26.86 561 ARG A CA 1
ATOM 4395 C C . ARG A 1 561 ? 29.521 -40.483 2.905 1.00 26.86 561 ARG A C 1
ATOM 4397 O O . ARG A 1 561 ? 30.465 -40.951 3.520 1.00 26.86 561 ARG A O 1
ATOM 4404 N N . ALA A 1 562 ? 28.476 -39.913 3.511 1.00 23.97 562 ALA A N 1
ATOM 4405 C CA . ALA A 1 562 ? 27.634 -40.554 4.541 1.00 23.97 562 ALA A CA 1
ATOM 4406 C C . ALA A 1 562 ? 26.587 -39.556 5.072 1.00 23.97 562 ALA A C 1
ATOM 4408 O O . ALA A 1 562 ? 26.847 -38.361 5.189 1.00 23.97 562 ALA A O 1
ATOM 4409 N N . ALA A 1 563 ? 25.386 -40.056 5.355 1.00 29.03 563 ALA A N 1
ATOM 4410 C CA . ALA A 1 563 ? 24.276 -39.301 5.916 1.00 29.03 563 ALA A CA 1
ATOM 4411 C C . ALA A 1 563 ? 24.373 -39.250 7.446 1.00 29.03 563 ALA A C 1
ATOM 4413 O O . ALA A 1 563 ? 24.455 -40.304 8.071 1.00 29.03 563 ALA A O 1
ATOM 4414 N N . THR A 1 564 ? 24.254 -38.059 8.044 1.00 24.52 564 THR A N 1
ATOM 4415 C CA . THR A 1 564 ? 23.942 -37.938 9.477 1.00 24.52 564 THR A CA 1
ATOM 4416 C C . THR A 1 564 ? 23.152 -36.663 9.772 1.00 24.52 564 THR A C 1
ATOM 4418 O O . THR A 1 564 ? 23.475 -35.583 9.278 1.00 24.52 564 THR A O 1
ATOM 4421 N N . ARG A 1 565 ? 22.081 -36.823 10.561 1.00 24.55 565 ARG A N 1
ATOM 4422 C CA . ARG A 1 565 ? 21.223 -35.769 11.128 1.00 24.55 565 ARG A CA 1
ATOM 4423 C C . ARG A 1 565 ? 22.041 -34.823 12.015 1.00 24.55 565 ARG A C 1
ATOM 4425 O O . ARG A 1 565 ? 22.829 -35.306 12.820 1.00 24.55 565 ARG A O 1
ATOM 4432 N N . CYS A 1 566 ? 21.759 -33.519 11.964 1.00 21.22 566 CYS A N 1
ATOM 4433 C CA . CYS A 1 566 ? 22.194 -32.570 12.993 1.00 21.22 566 CYS A CA 1
ATOM 4434 C C . CYS A 1 566 ? 20.991 -31.848 13.611 1.00 21.22 566 CYS A C 1
ATOM 4436 O O . CYS A 1 566 ? 20.248 -31.137 12.938 1.00 21.22 566 CYS A O 1
ATOM 4438 N N . THR A 1 567 ? 20.835 -32.079 14.909 1.00 21.19 567 THR A N 1
ATOM 4439 C CA . THR A 1 567 ? 19.999 -31.380 15.887 1.00 21.19 567 THR A CA 1
ATOM 4440 C C . THR A 1 567 ? 20.569 -29.996 16.209 1.00 21.19 567 THR A C 1
ATOM 4442 O O . THR A 1 567 ? 21.784 -29.832 16.298 1.00 21.19 567 THR A O 1
ATOM 4445 N N . CYS A 1 568 ? 19.695 -29.008 16.411 1.00 19.92 568 CYS A N 1
ATOM 4446 C CA . CYS A 1 568 ? 20.059 -27.675 16.887 1.00 19.92 568 CYS A CA 1
ATOM 4447 C C . CYS A 1 568 ? 20.361 -27.689 18.391 1.00 19.92 568 CYS A C 1
ATOM 4449 O O . CYS A 1 568 ? 19.513 -28.095 19.181 1.00 19.92 568 CYS A O 1
ATOM 4451 N N . THR A 1 569 ? 21.514 -27.150 18.784 1.00 21.75 569 THR A N 1
ATOM 4452 C CA . THR A 1 569 ? 21.775 -26.672 20.146 1.00 21.75 569 THR A CA 1
ATOM 4453 C C . THR A 1 569 ? 22.294 -25.236 20.100 1.00 21.75 569 THR A C 1
ATOM 4455 O O . THR A 1 569 ? 23.109 -24.852 19.264 1.00 21.75 569 THR A O 1
ATOM 4458 N N . THR A 1 570 ? 21.729 -24.430 20.989 1.00 26.30 570 THR A N 1
ATOM 4459 C CA . THR A 1 570 ? 21.997 -23.018 21.268 1.00 26.30 570 THR A CA 1
ATOM 4460 C C . THR A 1 570 ? 23.379 -22.796 21.883 1.00 26.30 570 THR A C 1
ATOM 4462 O O . THR A 1 570 ? 23.733 -23.504 22.823 1.00 26.30 570 THR A O 1
ATOM 4465 N N . ALA A 1 571 ? 24.103 -21.754 21.457 1.00 23.55 571 ALA A N 1
ATOM 4466 C CA . ALA A 1 571 ? 25.236 -21.218 22.216 1.00 23.55 571 ALA A CA 1
ATOM 4467 C C . ALA A 1 571 ? 25.411 -19.695 22.027 1.00 23.55 571 ALA A C 1
ATOM 4469 O O . ALA A 1 571 ? 25.658 -19.206 20.930 1.00 23.55 571 ALA A O 1
ATOM 4470 N N . ALA A 1 572 ? 25.209 -19.003 23.151 1.00 23.36 572 ALA A N 1
ATOM 4471 C CA . ALA A 1 572 ? 25.855 -17.809 23.705 1.00 23.36 572 ALA A CA 1
ATOM 4472 C C . ALA A 1 572 ? 26.460 -16.704 22.806 1.00 23.36 572 ALA A C 1
ATOM 4474 O O . ALA A 1 572 ? 27.347 -16.910 21.984 1.00 23.36 572 ALA A O 1
ATOM 4475 N N . ARG A 1 573 ? 26.036 -15.475 23.135 1.00 24.30 573 ARG A N 1
ATOM 4476 C CA . ARG A 1 573 ? 26.613 -14.173 22.770 1.00 24.30 573 ARG A CA 1
ATOM 4477 C C . ARG A 1 573 ? 27.978 -13.937 23.436 1.00 24.30 573 ARG A C 1
ATOM 4479 O O . ARG A 1 573 ? 28.124 -14.210 24.623 1.00 24.30 573 ARG A O 1
ATOM 4486 N N . THR A 1 574 ? 28.871 -13.241 22.732 1.00 23.36 574 THR A N 1
ATOM 4487 C CA . THR A 1 574 ? 29.917 -12.377 23.315 1.00 23.36 574 THR A CA 1
ATOM 4488 C C . THR A 1 574 ? 29.995 -11.040 22.553 1.00 23.36 574 THR A C 1
ATOM 4490 O O . THR A 1 574 ? 29.652 -11.000 21.368 1.00 23.36 574 THR A O 1
ATOM 4493 N N . PRO A 1 575 ? 30.365 -9.924 23.217 1.00 25.08 575 PRO A N 1
ATOM 4494 C CA . PRO A 1 575 ? 30.167 -8.566 22.711 1.00 25.08 575 PRO A CA 1
ATOM 4495 C C . PRO A 1 575 ? 31.415 -8.009 22.011 1.00 25.08 575 PRO A C 1
ATOM 4497 O O . PRO A 1 575 ? 32.536 -8.210 22.470 1.00 25.08 575 PRO A O 1
ATOM 4500 N N . TRP A 1 576 ? 31.216 -7.257 20.925 1.00 24.34 576 TRP A N 1
ATOM 4501 C CA . TRP A 1 576 ? 32.287 -6.515 20.256 1.00 24.34 576 TRP A CA 1
ATOM 4502 C C . TRP A 1 576 ? 32.436 -5.110 20.846 1.00 24.34 576 TRP A C 1
ATOM 4504 O O . TRP A 1 576 ? 31.510 -4.301 20.835 1.00 24.34 576 TRP A O 1
ATOM 4514 N N . SER A 1 577 ? 33.636 -4.848 21.352 1.00 23.09 577 SER A N 1
ATOM 4515 C CA . SER A 1 577 ? 34.137 -3.577 21.860 1.00 23.09 577 SER A CA 1
ATOM 4516 C C . SER A 1 577 ? 34.633 -2.649 20.741 1.00 23.09 577 SER A C 1
ATOM 4518 O O . SER A 1 577 ? 35.391 -3.067 19.873 1.00 23.09 577 SER A O 1
ATOM 4520 N N . ALA A 1 578 ? 34.212 -1.385 20.839 1.00 23.34 578 ALA A N 1
ATOM 4521 C CA . ALA A 1 578 ? 34.903 -0.123 20.537 1.00 23.34 578 ALA A CA 1
ATOM 4522 C C . ALA A 1 578 ? 35.983 -0.049 19.427 1.00 23.34 578 ALA A C 1
ATOM 4524 O O . ALA A 1 578 ? 37.106 -0.514 19.602 1.00 23.34 578 ALA A O 1
ATOM 4525 N N . LEU A 1 579 ? 35.697 0.758 18.393 1.00 24.33 579 LEU A N 1
ATOM 4526 C CA . LEU A 1 579 ? 36.679 1.547 17.629 1.00 24.33 579 LEU A CA 1
ATOM 4527 C C . LEU A 1 579 ? 36.132 2.985 17.408 1.00 24.33 579 LEU A C 1
ATOM 4529 O O . LEU A 1 579 ? 34.913 3.157 17.342 1.00 24.33 579 LEU A O 1
ATOM 4533 N N . PRO A 1 580 ? 36.990 4.028 17.366 1.00 24.59 580 PRO A N 1
ATOM 4534 C CA . PRO A 1 580 ? 36.618 5.420 17.665 1.00 24.59 580 PRO A CA 1
ATOM 4535 C C . PRO A 1 580 ? 36.119 6.236 16.450 1.00 24.59 580 PRO A C 1
ATOM 4537 O O . PRO A 1 580 ? 36.389 5.873 15.305 1.00 24.59 580 PRO A O 1
ATOM 4540 N N . PRO A 1 581 ? 35.435 7.382 16.674 1.00 26.05 581 PRO A N 1
ATOM 4541 C CA . PRO A 1 581 ? 34.895 8.213 15.600 1.00 26.05 581 PRO A CA 1
ATOM 4542 C C . PRO A 1 581 ? 35.940 9.171 15.003 1.00 26.05 581 PRO A C 1
ATOM 4544 O O . PRO A 1 581 ? 36.564 9.969 15.708 1.00 26.05 581 PRO A O 1
ATOM 4547 N N . CYS A 1 582 ? 36.067 9.155 13.674 1.00 21.92 582 CYS A N 1
ATOM 4548 C CA . CYS A 1 582 ? 36.809 10.156 12.908 1.00 21.92 582 CYS A CA 1
ATOM 4549 C C . CYS A 1 582 ? 36.095 11.517 12.958 1.00 21.92 582 CYS A C 1
ATOM 4551 O O . CYS A 1 582 ? 34.977 11.675 12.469 1.00 21.92 582 CYS A O 1
ATOM 4553 N N . ARG A 1 583 ? 36.772 12.523 13.524 1.00 22.16 583 ARG A N 1
ATOM 4554 C CA . ARG A 1 583 ? 36.415 13.943 13.414 1.00 22.16 583 ARG A CA 1
ATOM 4555 C C . ARG A 1 583 ? 36.863 14.486 12.056 1.00 22.16 583 ARG A C 1
ATOM 4557 O O . ARG A 1 583 ? 38.050 14.437 11.753 1.00 22.16 583 ARG A O 1
ATOM 4564 N N . SER A 1 584 ? 35.970 15.154 11.331 1.00 24.16 584 SER A N 1
ATOM 4565 C CA . SER A 1 584 ? 36.360 16.217 10.398 1.00 24.16 584 SER A CA 1
ATOM 4566 C C . SER A 1 584 ? 35.488 17.450 10.626 1.00 24.16 584 SER A C 1
ATOM 4568 O O . SER A 1 584 ? 34.309 17.481 10.277 1.00 24.16 584 SER A O 1
ATOM 4570 N N . LYS A 1 585 ? 36.092 18.475 11.234 1.00 22.78 585 LYS A N 1
ATOM 4571 C CA . LYS A 1 585 ? 35.648 19.865 11.117 1.00 22.78 585 LYS A CA 1
ATOM 4572 C C . LYS A 1 585 ? 35.958 20.317 9.690 1.00 22.78 585 LYS A C 1
ATOM 4574 O O . LYS A 1 585 ? 37.101 20.180 9.274 1.00 22.78 585 LYS A O 1
ATOM 4579 N N . ASN A 1 586 ? 34.984 20.887 8.987 1.00 24.59 586 ASN A N 1
ATOM 4580 C CA . ASN A 1 586 ? 35.222 22.058 8.146 1.00 24.59 586 ASN A CA 1
ATOM 4581 C C . ASN A 1 586 ? 33.900 22.735 7.782 1.00 24.59 586 ASN A C 1
ATOM 4583 O O . ASN A 1 586 ? 33.100 22.256 6.985 1.00 24.59 586 ASN A O 1
ATOM 4587 N N . SER A 1 587 ? 33.706 23.888 8.410 1.00 26.47 587 SER A N 1
ATOM 4588 C CA . SER A 1 587 ? 32.789 24.939 8.011 1.00 26.47 587 SER A CA 1
ATOM 4589 C C . SER A 1 587 ? 33.219 25.529 6.670 1.00 26.47 587 SER A C 1
ATOM 4591 O O . SER A 1 587 ? 34.344 26.010 6.549 1.00 26.47 587 SER A O 1
ATOM 4593 N N . SER A 1 588 ? 32.312 25.604 5.702 1.00 24.25 588 SER A N 1
ATOM 4594 C CA . SER A 1 588 ? 32.408 26.602 4.637 1.00 24.25 588 SER A CA 1
ATOM 4595 C C . SER A 1 588 ? 31.025 27.182 4.352 1.00 24.25 588 SER A C 1
ATOM 4597 O O . SER A 1 588 ? 30.092 26.504 3.932 1.00 24.25 588 SER A O 1
ATOM 4599 N N . ARG A 1 589 ? 30.899 28.474 4.671 1.00 24.92 589 ARG A N 1
ATOM 4600 C CA . ARG A 1 589 ? 29.849 29.365 4.178 1.00 24.92 589 ARG A CA 1
ATOM 4601 C C . ARG A 1 589 ? 29.991 29.444 2.661 1.00 24.92 589 ARG A C 1
ATOM 4603 O O . ARG A 1 589 ? 31.086 29.744 2.199 1.00 24.92 589 ARG A O 1
ATOM 4610 N N . PHE A 1 590 ? 28.898 29.305 1.916 1.00 23.16 590 PHE A N 1
ATOM 4611 C CA . PHE A 1 590 ? 28.834 29.837 0.558 1.00 23.16 590 PHE A CA 1
ATOM 4612 C C . PHE A 1 590 ? 27.600 30.715 0.369 1.00 2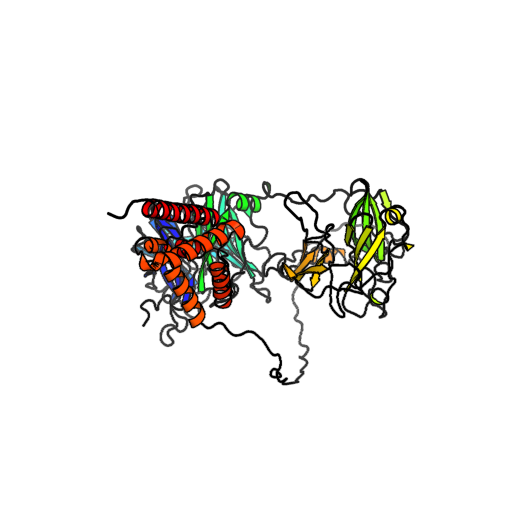3.16 590 PHE A C 1
ATOM 4614 O O . PHE A 1 590 ? 26.456 30.314 0.563 1.00 23.16 590 PHE A O 1
ATOM 4621 N N . TYR A 1 591 ? 27.928 31.961 0.043 1.00 22.19 591 TYR A N 1
ATOM 4622 C CA . TYR A 1 591 ? 27.091 33.048 -0.429 1.00 22.19 591 TYR A CA 1
ATOM 4623 C C . TYR A 1 591 ? 26.226 32.616 -1.623 1.00 22.19 591 TYR A C 1
ATOM 4625 O O . TYR A 1 591 ? 26.727 32.026 -2.577 1.00 22.19 591 TYR A O 1
ATOM 4633 N N . CYS A 1 592 ? 24.949 32.994 -1.603 1.00 21.09 592 CYS A N 1
ATOM 4634 C CA . CYS A 1 592 ? 24.067 32.942 -2.766 1.00 21.09 592 CYS A CA 1
ATOM 4635 C C . CYS A 1 592 ? 24.187 34.274 -3.539 1.00 21.09 592 CYS A C 1
ATOM 4637 O O . CYS A 1 592 ? 23.903 35.322 -2.948 1.00 21.09 592 CYS A O 1
ATOM 4639 N N . PRO A 1 593 ? 24.613 34.298 -4.818 1.00 25.91 593 PRO A N 1
ATOM 4640 C CA . PRO A 1 593 ? 24.693 35.536 -5.585 1.00 25.91 593 PRO A CA 1
ATOM 4641 C C . PRO A 1 593 ? 23.300 36.019 -5.999 1.00 25.91 593 PRO A C 1
ATOM 4643 O O . PRO A 1 593 ? 22.514 35.289 -6.608 1.00 25.91 593 PRO A O 1
ATOM 4646 N N . LYS A 1 594 ? 23.013 37.290 -5.706 1.00 23.56 594 LYS A N 1
ATOM 4647 C CA . LYS A 1 594 ? 21.883 38.026 -6.277 1.00 23.56 594 LYS A CA 1
ATOM 4648 C C . LYS A 1 594 ? 22.075 38.203 -7.792 1.00 23.56 594 LYS A C 1
ATOM 4650 O O . LYS A 1 594 ? 23.026 38.837 -8.223 1.00 23.56 594 LYS A O 1
ATOM 4655 N N . ILE A 1 595 ? 21.109 37.669 -8.542 1.00 25.88 595 ILE A N 1
ATOM 4656 C CA . ILE A 1 595 ? 20.285 38.354 -9.558 1.00 25.88 595 ILE A CA 1
ATOM 4657 C C . ILE A 1 595 ? 21.036 39.208 -10.589 1.00 25.88 595 ILE A C 1
ATOM 4659 O O . ILE A 1 595 ? 21.387 40.330 -10.273 1.00 25.88 595 ILE A O 1
ATOM 4663 N N . TRP A 1 596 ? 21.068 38.743 -11.845 1.00 25.05 596 TRP A N 1
ATOM 4664 C CA . TRP A 1 596 ? 20.646 39.504 -13.038 1.00 25.05 596 TRP A CA 1
ATOM 4665 C C . TRP A 1 596 ? 20.119 38.502 -14.085 1.00 25.05 596 TRP A C 1
ATOM 4667 O O . TRP A 1 596 ? 20.848 38.005 -14.937 1.00 25.05 596 TRP A O 1
ATOM 4677 N N . LYS A 1 597 ? 18.829 38.158 -13.995 1.00 25.30 597 LYS A N 1
ATOM 4678 C CA . LYS A 1 597 ? 18.041 37.666 -15.134 1.00 25.30 597 LYS A CA 1
ATOM 4679 C C . LYS A 1 597 ? 16.795 38.533 -15.214 1.00 25.30 597 LYS A C 1
ATOM 4681 O O . LYS A 1 597 ? 15.964 38.524 -14.311 1.00 25.30 597 LYS A O 1
ATOM 4686 N N . THR A 1 598 ? 16.725 39.318 -16.275 1.00 26.83 598 THR A N 1
ATOM 4687 C CA . THR A 1 598 ? 15.569 40.090 -16.716 1.00 26.83 598 THR A CA 1
ATOM 4688 C C . THR A 1 598 ? 14.403 39.138 -16.995 1.00 26.83 598 THR A C 1
ATOM 4690 O O . THR A 1 598 ? 14.314 38.522 -18.052 1.00 26.83 598 THR A O 1
ATOM 4693 N N . ASP A 1 599 ? 13.519 38.982 -16.010 1.00 31.58 599 ASP A N 1
ATOM 4694 C CA . ASP A 1 599 ? 12.248 38.271 -16.136 1.00 31.58 599 ASP A CA 1
ATOM 4695 C C . ASP A 1 599 ? 11.188 39.271 -16.627 1.00 31.58 599 ASP A C 1
ATOM 4697 O O . ASP A 1 599 ? 10.714 40.114 -15.864 1.00 31.58 599 ASP A O 1
ATOM 4701 N N . MET A 1 600 ? 10.798 39.205 -17.906 1.00 33.00 600 MET A N 1
ATOM 4702 C CA . MET A 1 600 ? 9.562 39.844 -18.384 1.00 33.00 600 MET A CA 1
ATOM 4703 C C . MET A 1 600 ? 8.340 39.025 -17.933 1.00 33.00 600 MET A C 1
ATOM 4705 O O . MET A 1 600 ? 7.560 38.525 -18.740 1.00 33.00 600 MET A O 1
ATOM 4709 N N . ARG A 1 601 ? 8.144 38.892 -16.620 1.00 37.66 601 ARG A N 1
ATOM 4710 C CA . ARG A 1 601 ? 6.868 38.473 -16.032 1.00 37.66 601 ARG A CA 1
ATOM 4711 C C . ARG A 1 601 ? 6.318 39.633 -15.234 1.00 37.66 601 ARG A C 1
ATOM 4713 O O . ARG A 1 601 ? 6.547 39.755 -14.032 1.00 37.66 601 ARG A O 1
ATOM 4720 N N . ARG A 1 602 ? 5.565 40.500 -15.909 1.00 43.00 602 ARG A N 1
ATOM 4721 C CA . ARG A 1 602 ? 4.699 41.454 -15.216 1.00 43.00 602 ARG A CA 1
ATOM 4722 C C . ARG A 1 602 ? 3.740 40.624 -14.355 1.00 43.00 602 ARG A C 1
ATOM 4724 O O . ARG A 1 602 ? 2.957 39.838 -14.886 1.00 43.00 602 ARG A O 1
ATOM 4731 N N . LYS A 1 603 ? 3.865 40.718 -13.028 1.00 44.28 603 LYS A N 1
ATOM 4732 C CA . LYS A 1 603 ? 2.920 40.086 -12.102 1.00 44.28 603 LYS A CA 1
ATOM 4733 C C . LYS A 1 603 ? 1.556 40.712 -12.355 1.00 44.28 603 LYS A C 1
ATOM 4735 O O . LYS A 1 603 ? 1.386 41.900 -12.098 1.00 44.28 603 LYS A O 1
ATOM 4740 N N . VAL A 1 604 ? 0.618 39.911 -12.847 1.00 54.19 604 VAL A N 1
ATOM 4741 C CA . VAL A 1 604 ? -0.781 40.319 -12.904 1.00 54.19 604 VAL A CA 1
ATOM 4742 C C . VAL A 1 604 ? -1.275 40.496 -11.464 1.00 54.19 604 VAL A C 1
ATOM 4744 O O . VAL A 1 604 ? -1.150 39.593 -10.634 1.00 54.19 604 VAL A O 1
ATOM 4747 N N . THR A 1 605 ? -1.783 41.679 -11.151 1.00 61.03 605 THR A N 1
ATOM 4748 C CA . THR A 1 605 ? -2.303 42.063 -9.839 1.00 61.03 605 THR A CA 1
ATOM 4749 C C . THR A 1 605 ? -3.714 41.510 -9.618 1.00 61.03 605 THR A C 1
ATOM 4751 O O . THR A 1 605 ? -4.474 41.275 -10.557 1.00 61.03 605 THR A O 1
ATOM 4754 N N . HIS A 1 606 ? -4.104 41.327 -8.353 1.00 56.75 606 HIS A N 1
ATOM 4755 C CA . HIS A 1 606 ? -5.474 40.940 -7.985 1.00 56.75 606 HIS A CA 1
ATOM 4756 C C . HIS A 1 606 ? -6.525 41.900 -8.583 1.00 56.75 606 HIS A C 1
ATOM 4758 O O . HIS A 1 606 ? -7.607 41.469 -8.970 1.00 56.75 606 HIS A O 1
ATOM 4764 N N . ALA A 1 607 ? -6.172 43.181 -8.736 1.00 64.00 607 ALA A N 1
ATOM 4765 C CA . ALA A 1 607 ? -7.015 44.203 -9.350 1.00 64.00 607 ALA A CA 1
ATOM 4766 C C . ALA A 1 607 ? -7.329 43.921 -10.831 1.00 64.00 607 ALA A C 1
ATOM 4768 O O . ALA A 1 607 ? -8.469 44.086 -11.254 1.00 64.00 607 ALA A O 1
ATOM 4769 N N . GLU A 1 608 ? -6.365 43.430 -11.613 1.00 63.91 608 GLU A N 1
ATOM 4770 C CA . GLU A 1 608 ? -6.582 43.082 -13.026 1.00 63.91 608 GLU A CA 1
ATOM 4771 C C . GLU A 1 608 ? -7.494 41.851 -13.173 1.00 63.91 608 GLU A C 1
ATOM 4773 O O . GLU A 1 608 ? -8.354 41.820 -14.053 1.00 63.91 608 GLU A O 1
ATOM 4778 N N . ALA A 1 609 ? -7.385 40.863 -12.277 1.00 60.78 609 ALA A N 1
ATOM 4779 C CA . ALA A 1 609 ? -8.302 39.719 -12.255 1.00 60.78 609 ALA A CA 1
ATOM 4780 C C . ALA A 1 609 ? -9.741 40.136 -11.892 1.00 60.78 609 ALA A C 1
ATOM 4782 O O . ALA A 1 609 ? -10.701 39.634 -12.480 1.00 60.78 609 ALA A O 1
ATOM 4783 N N . VAL A 1 610 ? -9.891 41.083 -10.961 1.00 65.94 610 VAL A N 1
ATOM 4784 C CA . VAL A 1 610 ? -11.188 41.671 -10.596 1.00 65.94 610 VAL A CA 1
ATOM 4785 C C . VAL A 1 610 ? -11.765 42.496 -11.754 1.00 65.94 610 VAL A C 1
ATOM 4787 O O . VAL A 1 610 ? -12.947 42.363 -12.058 1.00 65.94 610 VAL A O 1
ATOM 4790 N N . ALA A 1 611 ? -10.951 43.275 -12.469 1.00 71.44 611 ALA A N 1
ATOM 4791 C CA . ALA A 1 611 ? -11.398 44.043 -13.634 1.00 71.44 611 ALA A CA 1
ATOM 4792 C C . ALA A 1 611 ? -11.927 43.140 -14.766 1.00 71.44 611 ALA A C 1
ATOM 4794 O O . ALA A 1 611 ? -12.994 43.400 -15.323 1.00 71.44 611 ALA A O 1
ATOM 4795 N N . VAL A 1 612 ? -11.236 42.030 -15.058 1.00 66.44 612 VAL A N 1
ATOM 4796 C CA . VAL A 1 612 ? -11.698 41.031 -16.042 1.00 66.44 612 VAL A CA 1
ATOM 4797 C C . VAL A 1 612 ? -13.010 40.371 -15.600 1.00 66.44 612 VAL A C 1
ATOM 4799 O O . VAL A 1 612 ? -13.863 40.081 -16.441 1.00 66.44 612 VAL A O 1
ATOM 4802 N N . PHE A 1 613 ? -13.205 40.161 -14.296 1.00 68.00 613 PHE A N 1
ATOM 4803 C CA . PHE A 1 613 ? -14.462 39.644 -13.752 1.00 68.00 613 PHE A CA 1
ATOM 4804 C C . PHE A 1 613 ? -15.624 40.631 -13.943 1.00 68.00 613 PHE A C 1
ATOM 4806 O O . PHE A 1 613 ? -16.673 40.242 -14.453 1.00 68.00 613 PHE A O 1
ATOM 4813 N N . PHE A 1 614 ? -15.434 41.913 -13.616 1.00 73.19 614 PHE A N 1
ATOM 4814 C CA . PHE A 1 614 ? -16.463 42.936 -13.838 1.00 73.19 614 PHE A CA 1
ATOM 4815 C C . PHE A 1 614 ? -16.840 43.066 -15.317 1.00 73.19 614 PHE A C 1
ATOM 4817 O O . PHE A 1 614 ? -18.023 43.177 -15.637 1.00 73.19 614 PHE A O 1
ATOM 4824 N N . LEU A 1 615 ? -15.864 42.959 -16.224 1.00 77.00 615 LEU A N 1
ATOM 4825 C CA . LEU A 1 615 ? -16.119 42.975 -17.663 1.00 77.00 615 LEU A CA 1
ATOM 4826 C C . LEU A 1 615 ? -17.035 41.818 -18.106 1.00 77.00 615 LEU A C 1
ATOM 4828 O O . LEU A 1 615 ? -17.939 42.035 -18.910 1.00 77.00 615 LEU A O 1
ATOM 4832 N N . HIS A 1 616 ? -16.867 40.612 -17.547 1.00 70.12 616 HIS A N 1
ATOM 4833 C CA . HIS A 1 616 ? -17.759 39.478 -17.834 1.00 70.12 616 HIS A CA 1
ATOM 4834 C C . HIS A 1 616 ? -19.192 39.725 -17.354 1.00 70.12 616 HIS A C 1
ATOM 4836 O O . HIS A 1 616 ? -20.138 39.382 -18.062 1.00 70.12 616 HIS A O 1
ATOM 4842 N N . CYS A 1 617 ? -19.366 40.339 -16.181 1.00 75.06 617 CYS A N 1
ATOM 4843 C CA . CYS A 1 617 ? -20.692 40.677 -15.666 1.00 75.06 617 CYS A CA 1
ATOM 4844 C C . CYS A 1 617 ? -21.401 41.705 -16.559 1.00 75.06 617 CYS A C 1
ATOM 4846 O O . CYS A 1 617 ? -22.572 41.520 -16.880 1.00 75.06 617 CYS A O 1
ATOM 4848 N N . VAL A 1 618 ? -20.690 42.743 -17.014 1.00 80.50 618 VAL A N 1
ATOM 4849 C CA . VAL A 1 618 ? -21.244 43.769 -17.916 1.00 80.50 618 VAL A CA 1
ATOM 4850 C C . VAL A 1 618 ? -21.654 43.160 -19.258 1.00 80.50 618 VAL A C 1
ATOM 4852 O O . VAL A 1 618 ? -22.775 43.381 -19.711 1.00 80.50 618 VAL A O 1
ATOM 4855 N N . VAL A 1 619 ? -20.792 42.337 -19.864 1.00 79.31 619 VAL A N 1
ATOM 4856 C CA . VAL A 1 619 ? -21.110 41.632 -21.118 1.00 79.31 619 VAL A CA 1
ATOM 4857 C C . VAL A 1 619 ? -22.318 40.709 -20.935 1.00 79.31 619 VAL A C 1
ATOM 4859 O O . VAL A 1 619 ? -23.200 40.688 -21.790 1.00 79.31 619 VAL A O 1
ATOM 4862 N N . GLY A 1 620 ? -22.406 39.996 -19.808 1.00 75.81 620 GLY A N 1
ATOM 4863 C CA . GLY A 1 620 ? -23.560 39.162 -19.471 1.00 75.81 620 GLY A CA 1
ATOM 4864 C C . GLY A 1 620 ? -24.862 39.962 -19.388 1.00 75.81 620 GLY A C 1
ATOM 4865 O O . GLY A 1 620 ? -25.846 39.585 -20.017 1.00 75.81 620 GLY A O 1
ATOM 4866 N N . ILE A 1 621 ? -24.868 41.091 -18.675 1.00 79.50 621 ILE A N 1
ATOM 4867 C CA . ILE A 1 621 ? -26.050 41.962 -18.553 1.00 79.50 621 ILE A CA 1
ATOM 4868 C C . ILE A 1 621 ? -26.496 42.472 -19.924 1.00 79.50 621 ILE A C 1
ATOM 4870 O O . ILE A 1 621 ? -27.686 42.413 -20.235 1.00 79.50 621 ILE A O 1
ATOM 4874 N N . ILE A 1 622 ? -25.552 42.914 -20.763 1.00 81.50 622 ILE A N 1
ATOM 4875 C CA . ILE A 1 622 ? -25.867 43.357 -22.123 1.00 81.50 622 ILE A CA 1
ATOM 4876 C C . ILE A 1 622 ? -26.473 42.197 -22.917 1.00 81.50 622 ILE A C 1
ATOM 4878 O O . ILE A 1 622 ? -27.518 42.389 -23.514 1.00 81.50 622 ILE A O 1
ATOM 4882 N N . ILE A 1 623 ? -25.917 40.984 -22.869 1.00 77.38 623 ILE A N 1
ATOM 4883 C CA . ILE A 1 623 ? -26.477 39.819 -23.580 1.00 77.38 623 ILE A CA 1
ATOM 4884 C C . ILE A 1 623 ? -27.916 39.496 -23.139 1.00 77.38 623 ILE A C 1
ATOM 4886 O O . ILE A 1 623 ? -28.760 39.212 -23.988 1.00 77.38 623 ILE A O 1
ATOM 4890 N N . PHE A 1 624 ? -28.210 39.536 -21.836 1.00 75.00 624 PHE A N 1
ATOM 4891 C CA . PHE A 1 624 ? -29.529 39.156 -21.313 1.00 75.00 624 PHE A CA 1
ATOM 4892 C C . PHE A 1 624 ? -30.599 40.237 -21.490 1.00 75.00 624 PHE A C 1
ATOM 4894 O O . PHE A 1 624 ? -31.759 39.899 -21.725 1.00 75.00 624 PHE A O 1
ATOM 4901 N N . PHE A 1 625 ? -30.229 41.515 -21.382 1.00 79.25 625 PHE A N 1
ATOM 4902 C CA . PHE A 1 625 ? -31.192 42.619 -21.286 1.00 79.25 625 PHE A CA 1
ATOM 4903 C C . PHE A 1 625 ? -30.973 43.733 -22.309 1.00 79.25 625 PHE A C 1
ATOM 4905 O O . PHE A 1 625 ? -31.813 44.616 -22.431 1.00 79.25 625 PHE A O 1
ATOM 4912 N N . GLY A 1 626 ? -29.874 43.721 -23.063 1.00 78.62 626 GLY A N 1
ATOM 4913 C CA . GLY A 1 626 ? -29.523 44.813 -23.974 1.00 78.62 626 GLY A CA 1
ATOM 4914 C C . GLY A 1 626 ? -30.513 45.015 -25.120 1.00 78.62 626 GLY A C 1
ATOM 4915 O O . GLY A 1 626 ? -30.630 46.124 -25.632 1.00 78.62 626 GLY A O 1
ATOM 4916 N N . TRP A 1 627 ? -31.289 43.985 -25.461 1.00 77.38 627 TRP A N 1
ATOM 4917 C CA . TRP A 1 627 ? -32.388 44.078 -26.422 1.00 77.38 627 TRP A CA 1
ATOM 4918 C C . TRP A 1 627 ? -33.556 44.949 -25.921 1.00 77.38 627 TRP A C 1
ATOM 4920 O O . TRP A 1 627 ? -34.290 45.491 -26.742 1.00 77.38 627 TRP A O 1
ATOM 4930 N N . LEU A 1 628 ? -33.701 45.162 -24.606 1.00 79.25 628 LEU A N 1
ATOM 4931 C CA . LEU A 1 628 ? -34.764 45.992 -24.020 1.00 79.25 628 LEU A CA 1
ATOM 4932 C C . LEU A 1 628 ? -34.528 47.504 -24.178 1.00 79.25 628 LEU A C 1
ATOM 4934 O O . LEU A 1 628 ? -35.458 48.282 -23.982 1.00 79.25 628 LEU A O 1
ATOM 4938 N N . TRP A 1 629 ? -33.311 47.938 -24.528 1.00 81.56 629 TRP A N 1
ATOM 4939 C CA . TRP A 1 629 ? -32.954 49.358 -24.620 1.00 81.56 629 TRP A CA 1
ATOM 4940 C C . TRP A 1 629 ? -32.465 49.743 -26.023 1.00 81.56 629 TRP A C 1
ATOM 4942 O O . TRP A 1 629 ? -31.299 49.498 -26.346 1.00 81.56 629 TRP A O 1
ATOM 4952 N N . PRO A 1 630 ? -33.296 50.435 -26.829 1.00 80.00 630 PRO A N 1
ATOM 4953 C CA . PRO A 1 630 ? -32.945 50.836 -28.194 1.00 80.00 630 PRO A CA 1
ATOM 4954 C C . PRO A 1 630 ? -31.621 51.600 -28.318 1.00 80.00 630 PRO A C 1
ATOM 4956 O O . PRO A 1 630 ? -30.852 51.377 -29.250 1.00 80.00 630 PRO A O 1
ATOM 4959 N N . ALA A 1 631 ? -31.299 52.442 -27.332 1.00 82.69 631 ALA A N 1
ATOM 4960 C CA . ALA A 1 631 ? -30.087 53.262 -27.329 1.00 82.69 631 ALA A CA 1
ATOM 4961 C C . ALA A 1 631 ? -28.769 52.458 -27.305 1.00 82.69 631 ALA A C 1
ATOM 4963 O O . ALA A 1 631 ? -27.729 52.989 -27.689 1.00 82.69 631 ALA A O 1
ATOM 4964 N N . ILE A 1 632 ? -28.787 51.190 -26.873 1.00 83.00 632 ILE A N 1
ATOM 4965 C CA . ILE A 1 632 ? -27.589 50.331 -26.799 1.00 83.00 632 ILE A CA 1
ATOM 4966 C C . ILE A 1 632 ? -27.602 49.186 -27.817 1.00 83.00 632 ILE A C 1
ATOM 4968 O O . ILE A 1 632 ? -26.692 48.354 -27.813 1.00 83.00 632 ILE A O 1
ATOM 4972 N N . TRP A 1 633 ? -28.583 49.146 -28.722 1.00 82.88 633 TRP A N 1
ATOM 4973 C CA . TRP A 1 633 ? -28.713 48.087 -29.726 1.00 82.88 633 TRP A CA 1
ATOM 4974 C C . TRP A 1 633 ? -27.473 47.886 -30.612 1.00 82.88 633 TRP A C 1
ATOM 4976 O O . TRP A 1 633 ? -27.090 46.730 -30.795 1.00 82.88 633 TRP A O 1
ATOM 4986 N N . PRO A 1 634 ? -26.770 48.926 -31.108 1.00 82.31 634 PRO A N 1
ATOM 4987 C CA . PRO A 1 634 ? -25.559 48.715 -31.909 1.00 82.31 634 PRO A CA 1
ATOM 4988 C C . PRO A 1 634 ? -24.458 47.973 -31.135 1.00 82.31 634 PRO A C 1
ATOM 4990 O O . PRO A 1 634 ? -23.805 47.066 -31.660 1.00 82.31 634 PRO A O 1
ATOM 4993 N N . LEU A 1 635 ? -24.283 48.317 -29.854 1.00 81.25 635 LEU A N 1
ATOM 4994 C CA . LEU A 1 635 ? -23.319 47.671 -28.964 1.00 81.25 635 LEU A CA 1
ATOM 4995 C C . LEU A 1 635 ? -23.746 46.233 -28.641 1.00 81.25 635 LEU A C 1
ATOM 4997 O O . LEU A 1 635 ? -22.927 45.316 -28.695 1.00 81.25 635 LEU A O 1
ATOM 5001 N N . TYR A 1 636 ? -25.032 46.027 -28.362 1.00 81.31 636 TYR A N 1
ATOM 5002 C CA . TYR A 1 636 ? -25.625 44.714 -28.122 1.00 81.31 636 TYR A CA 1
ATOM 5003 C C . TYR A 1 636 ? -25.428 43.759 -29.308 1.00 81.31 636 TYR A C 1
ATOM 5005 O O . TYR A 1 636 ? -24.908 42.657 -29.129 1.00 81.31 636 TYR A O 1
ATOM 5013 N N . ILE A 1 637 ? -25.769 44.199 -30.525 1.00 78.38 637 ILE A N 1
ATOM 5014 C CA . ILE A 1 637 ? -25.634 43.405 -31.755 1.00 78.38 637 ILE A CA 1
ATOM 5015 C C . ILE A 1 637 ? -24.169 43.044 -31.992 1.00 78.38 637 ILE A C 1
ATOM 5017 O O . ILE A 1 637 ? -23.859 41.892 -32.300 1.00 78.38 637 ILE A O 1
ATOM 5021 N N . THR A 1 638 ? -23.256 43.996 -31.790 1.00 83.00 638 THR A N 1
ATOM 5022 C CA . THR A 1 638 ? -21.814 43.756 -31.925 1.00 83.00 638 THR A CA 1
ATOM 5023 C C . THR A 1 638 ? -21.340 42.685 -30.938 1.00 83.00 638 THR A C 1
ATOM 5025 O O . THR A 1 638 ? -20.661 41.736 -31.333 1.00 83.00 638 THR A O 1
ATOM 5028 N N . ILE A 1 639 ? -21.744 42.782 -29.667 1.00 81.38 639 ILE A N 1
ATOM 5029 C CA . ILE A 1 639 ? -21.369 41.829 -28.613 1.00 81.38 639 ILE A CA 1
ATOM 5030 C C . ILE A 1 639 ? -21.946 40.436 -28.890 1.00 81.38 639 ILE A C 1
ATOM 5032 O O . ILE A 1 639 ? -21.213 39.450 -28.784 1.00 81.38 639 ILE A O 1
ATOM 5036 N N . ILE A 1 640 ? -23.219 40.323 -29.279 1.00 79.81 640 ILE A N 1
ATOM 5037 C CA . ILE A 1 640 ? -23.839 39.027 -29.590 1.00 79.81 640 ILE A CA 1
ATOM 5038 C C . ILE A 1 640 ? -23.211 38.392 -30.825 1.00 79.81 640 ILE A C 1
ATOM 5040 O O . ILE A 1 640 ? -22.840 37.220 -30.773 1.00 79.81 640 ILE A O 1
ATOM 5044 N N . THR A 1 641 ? -23.029 39.154 -31.904 1.00 78.19 641 THR A N 1
ATOM 5045 C CA . THR A 1 641 ? -22.441 38.645 -33.152 1.00 78.19 641 THR A CA 1
ATOM 5046 C C . THR A 1 641 ? -21.017 38.151 -32.915 1.00 78.19 641 THR A C 1
ATOM 5048 O O . THR A 1 641 ? -20.657 37.050 -33.330 1.00 78.19 641 THR A O 1
ATOM 5051 N N . TYR A 1 642 ? -20.219 38.915 -32.167 1.00 78.62 642 TYR A N 1
ATOM 5052 C CA . TYR A 1 642 ? -18.860 38.522 -31.809 1.00 78.62 642 TYR A CA 1
ATOM 5053 C C . TYR A 1 642 ? -18.829 37.296 -30.880 1.00 78.62 642 TYR A C 1
ATOM 5055 O O . TYR A 1 642 ? -18.006 36.398 -31.063 1.00 78.62 642 TYR A O 1
ATOM 5063 N N . THR A 1 643 ? -19.755 37.198 -29.922 1.00 74.94 643 THR A N 1
ATOM 5064 C CA . THR A 1 643 ? -19.854 36.044 -29.009 1.00 74.94 643 THR A CA 1
ATOM 5065 C C . THR A 1 643 ? -20.290 34.771 -29.744 1.00 74.94 643 THR A C 1
ATOM 5067 O O . THR A 1 643 ? -19.748 33.693 -29.489 1.00 74.94 643 THR A O 1
ATOM 5070 N N . LEU A 1 644 ? -21.228 34.883 -30.690 1.00 74.38 644 LEU A N 1
ATOM 5071 C CA . LEU A 1 644 ? -21.634 33.786 -31.571 1.00 74.38 644 LEU A CA 1
ATOM 5072 C C . LEU A 1 644 ? -20.469 33.339 -32.461 1.00 74.38 644 LEU A C 1
ATOM 5074 O O . LEU A 1 644 ? -20.174 32.147 -32.505 1.00 74.38 644 LEU A O 1
ATOM 5078 N N . PHE A 1 645 ? -19.747 34.280 -33.079 1.00 75.50 645 PHE A N 1
ATOM 5079 C CA . PHE A 1 645 ? -18.556 33.996 -33.884 1.00 75.50 645 PHE A CA 1
ATOM 5080 C C . PHE A 1 645 ? -17.482 33.239 -33.087 1.00 75.50 645 PHE A C 1
ATOM 5082 O O . PHE A 1 645 ? -16.970 32.217 -33.550 1.00 75.50 645 PHE A O 1
ATOM 5089 N N . GLN A 1 646 ? -17.174 33.680 -31.861 1.00 72.81 646 GLN A N 1
ATOM 5090 C CA . GLN A 1 646 ? -16.218 32.988 -30.989 1.00 72.81 646 GLN A CA 1
ATOM 5091 C C . GLN A 1 646 ? -16.665 31.558 -30.655 1.00 72.81 646 GLN A C 1
ATOM 5093 O O . GLN A 1 646 ? -15.861 30.628 -30.723 1.00 72.81 646 GLN A O 1
ATOM 5098 N N . ASN A 1 647 ? -17.941 31.354 -30.321 1.00 69.00 647 ASN A N 1
ATOM 5099 C CA . ASN A 1 647 ? -18.443 30.027 -29.966 1.00 69.00 647 ASN A CA 1
ATOM 5100 C C . ASN A 1 647 ? -18.512 29.071 -31.165 1.00 69.00 647 ASN A C 1
ATOM 5102 O O . ASN A 1 647 ? -18.204 27.893 -30.996 1.00 69.00 647 ASN A O 1
ATOM 5106 N N . TRP A 1 648 ? -18.874 29.553 -32.357 1.00 66.81 648 TRP A N 1
ATOM 5107 C CA . TRP A 1 648 ? -19.001 28.714 -33.555 1.00 66.81 648 TRP A CA 1
ATOM 5108 C C . TRP A 1 648 ? -17.661 28.390 -34.219 1.00 66.81 648 TRP A C 1
ATOM 5110 O O . TRP A 1 648 ? -17.445 27.245 -34.605 1.00 66.81 648 TRP A O 1
ATOM 5120 N N . ILE A 1 649 ? -16.755 29.366 -34.346 1.00 65.56 649 ILE A N 1
ATOM 5121 C CA . ILE A 1 649 ? -15.497 29.174 -35.087 1.00 65.56 649 ILE A CA 1
ATOM 5122 C C . ILE A 1 649 ? -14.362 28.714 -34.177 1.00 65.56 649 ILE A C 1
ATOM 5124 O O . ILE A 1 649 ? -13.605 27.817 -34.539 1.00 65.56 649 ILE A O 1
ATOM 5128 N N . LEU A 1 650 ? -14.224 29.306 -32.987 1.00 60.28 650 LEU A N 1
ATOM 5129 C CA . LEU A 1 650 ? -13.122 28.966 -32.079 1.00 60.28 650 LEU A CA 1
ATOM 5130 C C . LEU A 1 650 ? -13.488 27.826 -31.124 1.00 60.28 650 LEU A C 1
ATOM 5132 O O . LEU A 1 650 ? -12.600 27.232 -30.517 1.00 60.28 650 LEU A O 1
ATOM 5136 N N . GLY A 1 651 ? -14.779 27.514 -30.970 1.00 60.06 651 GLY A N 1
ATOM 5137 C CA . GLY A 1 651 ? -15.264 26.486 -30.047 1.00 60.06 651 GLY A CA 1
ATOM 5138 C C . GLY A 1 651 ? -15.116 26.859 -28.566 1.00 60.06 651 GLY A C 1
ATOM 5139 O O . GLY A 1 651 ? -15.298 26.001 -27.701 1.00 60.06 651 GLY A O 1
ATOM 5140 N N . TYR A 1 652 ? -14.762 28.112 -28.247 1.00 63.22 652 TYR A N 1
ATOM 5141 C CA . TYR A 1 652 ? -14.634 28.635 -26.883 1.00 63.22 652 TYR A CA 1
ATOM 5142 C C . TYR A 1 652 ? -14.642 30.176 -26.842 1.00 63.22 652 TYR A C 1
ATOM 5144 O O . TYR A 1 652 ? -14.247 30.841 -27.796 1.00 63.22 652 TYR A O 1
ATOM 5152 N N . CYS A 1 653 ? -15.002 30.749 -25.687 1.00 66.56 653 CYS A N 1
ATOM 5153 C CA . CYS A 1 653 ? -14.857 32.183 -25.409 1.00 66.56 653 CYS A CA 1
ATOM 5154 C C . CYS A 1 653 ? -13.403 32.525 -25.028 1.00 66.56 653 CYS A C 1
ATOM 5156 O O . CYS A 1 653 ? -12.845 31.948 -24.085 1.00 66.56 653 CYS A O 1
ATOM 5158 N N . ILE A 1 654 ? -12.776 33.469 -25.741 1.00 62.19 654 ILE A N 1
ATOM 5159 C CA . ILE A 1 654 ? -11.369 33.866 -25.520 1.00 62.19 654 ILE A CA 1
ATOM 5160 C C . ILE A 1 654 ? -11.168 34.452 -24.115 1.00 62.19 654 ILE A C 1
ATOM 5162 O O . ILE A 1 654 ? -10.166 34.145 -23.460 1.00 62.19 654 ILE A O 1
ATOM 5166 N N . LEU A 1 655 ? -12.137 35.235 -23.629 1.00 62.78 655 LEU A N 1
ATOM 5167 C CA . LEU A 1 655 ? -12.082 35.859 -22.306 1.00 62.78 655 LEU A CA 1
ATOM 5168 C C . LEU A 1 655 ? -12.055 34.811 -21.182 1.00 62.78 655 LEU A C 1
ATOM 5170 O O . LEU A 1 655 ? -11.280 34.954 -20.239 1.00 62.78 655 LEU A O 1
ATOM 5174 N N . SER A 1 656 ? -12.780 33.696 -21.330 1.00 65.75 656 SER A N 1
ATOM 5175 C CA . SER A 1 656 ? -12.761 32.591 -20.358 1.00 65.75 656 SER A CA 1
ATOM 5176 C C . SER A 1 656 ? -11.417 31.849 -20.319 1.00 65.75 656 SER A C 1
ATOM 5178 O O . SER A 1 656 ? -10.993 31.377 -19.264 1.00 65.75 656 SER A O 1
ATOM 5180 N N . LYS A 1 657 ? -10.712 31.748 -21.455 1.00 63.91 657 LYS A N 1
ATOM 5181 C CA . LYS A 1 657 ? -9.385 31.108 -21.543 1.00 63.91 657 LYS A CA 1
ATOM 5182 C C . LYS A 1 657 ? -8.295 31.977 -20.910 1.00 63.91 657 LYS A C 1
ATOM 5184 O O . LYS A 1 657 ? -7.415 31.463 -20.213 1.00 63.91 657 LYS A O 1
ATOM 5189 N N . TRP A 1 658 ? -8.383 33.288 -21.121 1.00 65.00 658 TRP A N 1
ATOM 5190 C CA . TRP A 1 658 ? -7.547 34.280 -20.445 1.00 65.00 658 TRP A CA 1
ATOM 5191 C C . TRP A 1 658 ? -7.790 34.274 -18.937 1.00 65.00 658 TRP A C 1
ATOM 5193 O O . TRP A 1 658 ? -6.845 34.140 -18.164 1.00 65.00 658 TRP A O 1
ATOM 5203 N N . GLU A 1 659 ? -9.051 34.307 -18.516 1.00 65.62 659 GLU A N 1
ATOM 5204 C CA . GLU A 1 659 ? -9.441 34.260 -17.109 1.00 65.62 659 GLU A CA 1
ATOM 5205 C C . GLU A 1 659 ? -8.973 32.971 -16.414 1.00 65.62 659 GLU A C 1
ATOM 5207 O O . GLU A 1 659 ? -8.417 33.028 -15.318 1.00 65.62 659 GLU A O 1
ATOM 5212 N N . PHE A 1 660 ? -9.133 31.804 -17.046 1.00 65.88 660 PHE A N 1
ATOM 5213 C CA . PHE A 1 660 ? -8.614 30.547 -16.503 1.00 65.88 660 PHE A CA 1
ATOM 5214 C C . PHE A 1 660 ? -7.091 30.592 -16.330 1.00 65.88 660 PHE A C 1
ATOM 5216 O O . PHE A 1 660 ? -6.571 30.192 -15.286 1.00 65.88 660 PHE A O 1
ATOM 5223 N N . SER A 1 661 ? -6.374 31.120 -17.325 1.00 67.31 661 SER A N 1
ATOM 5224 C CA . SER A 1 661 ? -4.915 31.267 -17.263 1.00 67.31 661 SER A CA 1
ATOM 5225 C C . SER A 1 661 ? -4.497 32.202 -16.122 1.00 67.31 661 SER A C 1
ATOM 5227 O O . SER A 1 661 ? -3.585 31.877 -15.363 1.00 67.31 661 SER A O 1
ATOM 5229 N N . LEU A 1 662 ? -5.224 33.305 -15.930 1.00 65.56 662 LEU A N 1
ATOM 5230 C CA . LEU A 1 662 ? -5.063 34.248 -14.819 1.00 65.56 662 LEU A CA 1
ATOM 5231 C C . LEU A 1 662 ? -5.333 33.602 -13.451 1.00 65.56 662 LEU A C 1
ATOM 5233 O O . LEU A 1 662 ? -4.501 33.689 -12.548 1.00 65.56 662 LEU A O 1
ATOM 5237 N N . ARG A 1 663 ? -6.450 32.882 -13.296 1.00 64.81 663 ARG A N 1
ATOM 5238 C CA . ARG A 1 663 ? -6.805 32.167 -12.056 1.00 64.81 663 ARG A CA 1
ATOM 5239 C C . ARG A 1 663 ? -5.799 31.075 -11.713 1.00 64.81 663 ARG A C 1
ATOM 5241 O O . ARG A 1 663 ? -5.497 30.883 -10.540 1.00 64.81 663 ARG A O 1
ATOM 5248 N N . ARG A 1 664 ? -5.254 30.381 -12.715 1.00 66.19 664 ARG A N 1
ATOM 5249 C CA . ARG A 1 664 ? -4.209 29.368 -12.528 1.00 66.19 664 ARG A CA 1
ATOM 5250 C C . ARG A 1 664 ? -2.857 29.990 -12.165 1.00 66.19 664 ARG A C 1
ATOM 5252 O O . ARG A 1 664 ? -2.106 29.380 -11.414 1.00 66.19 664 ARG A O 1
ATOM 5259 N N . MET A 1 665 ? -2.551 31.198 -12.639 1.00 62.16 665 MET A N 1
ATOM 5260 C CA . MET A 1 665 ? -1.369 31.937 -12.174 1.00 62.16 665 MET A CA 1
ATOM 5261 C C . MET A 1 665 ? -1.497 32.362 -10.703 1.00 62.16 665 MET A C 1
ATOM 5263 O O . MET A 1 665 ? -0.513 32.292 -9.974 1.00 62.16 665 MET A O 1
ATOM 5267 N N . LEU A 1 666 ? -2.698 32.746 -10.251 1.00 56.44 666 LEU A N 1
ATOM 5268 C CA . LEU A 1 666 ? -2.966 33.118 -8.852 1.00 56.44 666 LEU A CA 1
ATOM 5269 C C . LEU A 1 666 ? -3.122 31.905 -7.917 1.00 56.44 666 LEU A C 1
ATOM 5271 O O . LEU A 1 666 ? -2.738 31.964 -6.752 1.00 56.44 666 LEU A O 1
ATOM 5275 N N . ASN A 1 667 ? -3.663 30.794 -8.418 1.00 62.00 667 ASN A N 1
ATOM 5276 C CA . ASN A 1 667 ? -3.753 29.521 -7.713 1.00 62.00 667 ASN A CA 1
ATOM 5277 C C . ASN A 1 667 ? -3.295 28.379 -8.641 1.00 62.00 667 ASN A C 1
ATOM 5279 O O . ASN A 1 667 ? -4.111 27.799 -9.368 1.00 62.00 667 ASN A O 1
ATOM 5283 N N . PRO A 1 668 ? -2.003 28.001 -8.583 1.00 65.50 668 PRO A N 1
ATOM 5284 C CA . PRO A 1 668 ? -1.423 26.960 -9.435 1.00 65.50 668 PRO A CA 1
ATOM 5285 C C . PRO A 1 668 ? -2.072 25.582 -9.277 1.00 65.50 668 PRO A C 1
ATOM 5287 O O . PRO A 1 668 ? -1.916 24.728 -10.147 1.00 65.50 668 PRO A O 1
ATOM 5290 N N . LYS A 1 669 ? -2.807 25.357 -8.177 1.00 51.66 669 LYS A N 1
ATOM 5291 C CA . LYS A 1 669 ? -3.494 24.097 -7.871 1.00 51.66 669 LYS A CA 1
ATOM 5292 C C . LYS A 1 669 ? -4.894 24.002 -8.496 1.00 51.66 669 LYS A C 1
ATOM 5294 O O . LYS A 1 669 ? -5.548 22.974 -8.323 1.00 51.66 669 LYS A O 1
ATOM 5299 N N . LEU A 1 670 ? -5.375 25.016 -9.229 1.00 60.44 670 LEU A N 1
ATOM 5300 C CA . LEU A 1 670 ? -6.631 24.914 -9.986 1.00 60.44 670 LEU A CA 1
ATOM 5301 C C . LEU A 1 670 ? -6.489 23.870 -11.112 1.00 60.44 670 LEU A C 1
ATOM 5303 O O . LEU A 1 670 ? -5.853 24.121 -12.134 1.00 60.44 670 LEU A O 1
ATOM 5307 N N . ARG A 1 671 ? -7.103 22.693 -10.927 1.00 54.94 671 ARG A N 1
ATOM 5308 C CA . ARG A 1 671 ? -7.038 21.553 -11.867 1.00 54.94 671 ARG A CA 1
ATOM 5309 C C . ARG A 1 671 ? -8.151 21.521 -12.931 1.00 54.94 671 ARG A C 1
ATOM 5311 O O . ARG A 1 671 ? -8.159 20.618 -13.758 1.00 54.94 671 ARG A O 1
ATOM 5318 N N . TYR A 1 672 ? -9.095 22.468 -12.928 1.00 59.19 672 TYR A N 1
ATOM 5319 C CA . TYR A 1 672 ? -10.321 22.387 -13.741 1.00 59.19 672 TYR A CA 1
ATOM 5320 C C . TYR A 1 672 ? -10.330 23.333 -14.952 1.00 59.19 672 TYR A C 1
ATOM 5322 O O . TYR A 1 672 ? -10.498 24.534 -14.782 1.00 59.19 672 TYR A O 1
ATOM 5330 N N . GLN A 1 673 ? -10.240 22.790 -16.170 1.00 58.22 673 GLN A N 1
ATOM 5331 C CA . GLN A 1 673 ? -10.309 23.518 -17.453 1.00 58.22 673 GLN A CA 1
ATOM 5332 C C . GLN A 1 673 ? -11.764 23.757 -17.930 1.00 58.22 673 GLN A C 1
ATOM 5334 O O . GLN A 1 673 ? -12.143 23.397 -19.041 1.00 58.22 673 GLN A O 1
ATOM 5339 N N . TYR A 1 674 ? -12.617 24.333 -17.083 1.00 59.12 674 TYR A N 1
ATOM 5340 C CA . TYR A 1 674 ? -14.020 24.590 -17.428 1.00 59.12 674 TYR A CA 1
ATOM 5341 C C . TYR A 1 674 ? -14.288 26.065 -17.752 1.00 59.12 674 TYR A C 1
ATOM 5343 O O . TYR A 1 674 ? -13.600 26.952 -17.251 1.00 59.12 674 TYR A O 1
ATOM 5351 N N . ASN A 1 675 ? -15.311 26.331 -18.575 1.00 61.75 675 ASN A N 1
ATOM 5352 C CA . ASN A 1 675 ? -15.802 27.694 -18.791 1.00 61.75 675 ASN A CA 1
ATOM 5353 C C . ASN A 1 675 ? -16.390 28.285 -17.490 1.00 61.75 675 ASN A C 1
ATOM 5355 O O . ASN A 1 675 ? -16.764 27.544 -16.573 1.00 61.75 675 ASN A O 1
ATOM 5359 N N . PHE A 1 676 ? -16.458 29.618 -17.412 1.00 64.56 676 PHE A N 1
ATOM 5360 C CA . PHE A 1 676 ? -16.879 30.375 -16.224 1.00 64.56 676 PHE A CA 1
ATOM 5361 C C . PHE A 1 676 ? -18.174 29.831 -15.600 1.00 64.56 676 PHE A C 1
ATOM 5363 O O . PHE A 1 676 ? -18.208 29.502 -14.413 1.00 64.56 676 PHE A O 1
ATOM 5370 N N . THR A 1 677 ? -19.212 29.650 -16.419 1.00 63.94 677 THR A N 1
ATOM 5371 C CA . THR A 1 677 ? -20.528 29.168 -15.985 1.00 63.94 677 THR A CA 1
ATOM 5372 C C . THR A 1 677 ? -20.436 27.788 -15.348 1.00 63.94 677 THR A C 1
ATOM 5374 O O . THR A 1 677 ? -20.940 27.586 -14.253 1.00 63.94 677 THR A O 1
ATOM 5377 N N . THR A 1 678 ? -19.710 26.852 -15.962 1.00 64.75 678 THR A N 1
ATOM 5378 C CA . THR A 1 678 ? -19.549 25.498 -15.413 1.00 64.75 678 THR A CA 1
ATOM 5379 C C . THR A 1 678 ? -18.822 25.515 -14.065 1.00 64.75 678 THR A C 1
ATOM 5381 O O . THR A 1 678 ? -19.208 24.787 -13.151 1.00 64.75 678 THR A O 1
ATOM 5384 N N . TYR A 1 679 ? -17.792 26.357 -13.911 1.00 64.75 679 TYR A N 1
ATOM 5385 C CA . TYR A 1 679 ? -17.063 26.491 -12.647 1.00 64.75 679 TYR A CA 1
ATOM 5386 C C . TYR A 1 679 ? -17.954 27.041 -11.528 1.00 64.75 679 TYR A C 1
ATOM 5388 O O . TYR A 1 679 ? -17.988 26.470 -10.439 1.00 64.75 679 TYR A O 1
ATOM 5396 N N . TYR A 1 680 ? -18.691 28.125 -11.781 1.00 61.97 680 TYR A N 1
ATOM 5397 C CA . TYR A 1 680 ? -19.543 28.733 -10.759 1.00 61.97 680 TYR A CA 1
ATOM 5398 C C . TYR A 1 680 ? -20.802 27.916 -10.479 1.00 61.97 680 TYR A C 1
ATOM 5400 O O . TYR A 1 680 ? -21.166 27.783 -9.315 1.00 61.97 680 TYR A O 1
ATOM 5408 N N . THR A 1 681 ? -21.410 27.279 -11.483 1.00 62.72 681 THR A N 1
ATOM 5409 C CA . THR A 1 681 ? -22.492 26.313 -11.254 1.00 62.72 681 THR A CA 1
ATOM 5410 C C . THR A 1 681 ? -21.999 25.151 -10.402 1.00 62.72 681 THR A C 1
ATOM 5412 O O . THR A 1 681 ? -22.666 24.802 -9.433 1.00 62.72 681 THR A O 1
ATOM 5415 N N . TYR A 1 682 ? -20.810 24.602 -10.669 1.00 63.44 682 TYR A N 1
ATOM 5416 C CA . TYR A 1 682 ? -20.227 23.579 -9.801 1.00 63.44 682 TYR A CA 1
ATOM 5417 C C . TYR A 1 682 ? -19.960 24.111 -8.387 1.00 63.44 682 TYR A C 1
ATOM 5419 O O . TYR A 1 682 ? -20.269 23.435 -7.414 1.00 63.44 682 TYR A O 1
ATOM 5427 N N . LYS A 1 683 ? -19.432 25.331 -8.250 1.00 64.31 683 LYS A N 1
ATOM 5428 C CA . LYS A 1 683 ? -19.154 25.933 -6.940 1.00 64.31 683 LYS A CA 1
ATOM 5429 C C . LYS A 1 683 ? -20.426 26.197 -6.123 1.00 64.31 683 LYS A C 1
ATOM 5431 O O . LYS A 1 683 ? -20.377 26.083 -4.907 1.00 64.31 683 LYS A O 1
ATOM 5436 N N . LEU A 1 684 ? -21.527 26.566 -6.775 1.00 61.66 684 LEU A N 1
ATOM 5437 C CA . LEU A 1 684 ? -22.788 26.930 -6.118 1.00 61.66 684 LEU A CA 1
ATOM 5438 C C . LEU A 1 684 ? -23.730 25.741 -5.913 1.00 61.66 684 LEU A C 1
ATOM 5440 O O . LEU A 1 684 ? -24.495 25.731 -4.959 1.00 61.66 684 LEU A O 1
ATOM 5444 N N . THR A 1 685 ? -23.702 24.753 -6.808 1.00 63.88 685 THR A N 1
ATOM 5445 C CA . THR A 1 685 ? -24.689 23.657 -6.826 1.00 63.88 685 THR A CA 1
ATOM 5446 C C . THR A 1 685 ? -24.070 22.275 -6.644 1.00 63.88 685 THR A C 1
ATOM 5448 O O . THR A 1 685 ? -24.799 21.290 -6.563 1.00 63.88 685 THR A O 1
ATOM 5451 N N . HIS A 1 686 ? -22.736 22.171 -6.649 1.00 64.88 686 HIS A N 1
ATOM 5452 C CA . HIS A 1 686 ? -21.972 20.917 -6.672 1.00 64.88 686 HIS A CA 1
ATOM 5453 C C . HIS A 1 686 ? -22.326 19.959 -7.824 1.00 64.88 686 HIS A C 1
ATOM 5455 O O . HIS A 1 686 ? -21.832 18.833 -7.879 1.00 64.88 686 HIS A O 1
ATOM 5461 N N . ARG A 1 687 ? -23.115 20.407 -8.809 1.00 63.66 687 ARG A N 1
ATOM 5462 C CA . ARG A 1 687 ? -23.440 19.647 -10.017 1.00 63.66 687 ARG A CA 1
ATOM 5463 C C . ARG A 1 687 ? -22.498 20.028 -11.150 1.00 63.66 687 ARG A C 1
ATOM 5465 O O . ARG A 1 687 ? -22.262 21.204 -11.424 1.00 63.66 687 ARG A O 1
ATOM 5472 N N . ARG A 1 688 ? -21.950 19.018 -11.828 1.00 65.94 688 ARG A N 1
ATOM 5473 C CA . ARG A 1 688 ? -21.109 19.215 -13.014 1.00 65.94 688 ARG A CA 1
ATOM 5474 C C . ARG A 1 688 ? -21.990 19.284 -14.253 1.00 65.94 688 ARG A C 1
ATOM 5476 O O . ARG A 1 688 ? -22.571 18.280 -14.651 1.00 65.94 688 ARG A O 1
ATOM 5483 N N . LEU A 1 689 ? -22.054 20.457 -14.874 1.00 66.56 689 LEU A N 1
ATOM 5484 C CA . LEU A 1 689 ? -22.578 20.588 -16.230 1.00 66.56 689 LEU A CA 1
ATOM 5485 C C . LEU A 1 689 ? -21.458 20.289 -17.225 1.00 66.56 689 LEU A C 1
ATOM 5487 O O . LEU A 1 689 ? -20.320 20.717 -17.034 1.00 66.56 689 LEU A O 1
ATOM 5491 N N . SER A 1 690 ? -21.756 19.541 -18.287 1.00 72.94 690 SER A N 1
ATOM 5492 C CA . SER A 1 690 ? -20.759 19.333 -19.336 1.00 72.94 690 SER A CA 1
ATOM 5493 C C . SER A 1 690 ? -20.529 20.648 -20.084 1.00 72.94 690 SER A C 1
ATOM 5495 O O . SER A 1 690 ? -21.468 21.389 -20.377 1.00 72.94 690 SER A O 1
ATOM 5497 N N . THR A 1 691 ? -19.275 20.945 -20.429 1.00 65.25 691 THR A N 1
ATOM 5498 C CA . THR A 1 691 ? -18.927 22.160 -21.188 1.00 65.25 691 THR A CA 1
ATOM 5499 C C . THR A 1 691 ? -19.690 22.231 -22.506 1.00 65.25 691 THR A C 1
ATOM 5501 O O . THR A 1 691 ? -20.160 23.299 -22.887 1.00 65.25 691 THR A O 1
ATOM 5504 N N . ARG A 1 692 ? -19.896 21.070 -23.139 1.00 69.81 692 ARG A N 1
ATOM 5505 C CA . ARG A 1 692 ? -20.673 20.923 -24.370 1.00 69.81 692 ARG A CA 1
ATOM 5506 C C . ARG A 1 692 ? -22.145 21.292 -24.172 1.00 69.81 692 ARG A C 1
ATOM 5508 O O . ARG A 1 692 ? -22.700 21.995 -25.005 1.00 69.81 692 ARG A O 1
ATOM 5515 N N . PHE A 1 693 ? -22.763 20.878 -23.064 1.00 74.69 693 PHE A N 1
ATOM 5516 C CA . PHE A 1 693 ? -24.142 21.256 -22.740 1.00 74.69 693 PHE A CA 1
ATOM 5517 C C . PHE A 1 693 ? -24.281 22.770 -22.546 1.00 74.69 693 PHE A C 1
ATOM 5519 O O . PHE A 1 693 ? -25.160 23.384 -23.141 1.00 74.69 693 PHE A O 1
ATOM 5526 N N . VAL A 1 694 ? -23.374 23.386 -21.780 1.00 69.31 694 VAL A N 1
ATOM 5527 C CA . VAL A 1 694 ? -23.385 24.840 -21.537 1.00 69.31 694 VAL A CA 1
ATOM 5528 C C . VAL A 1 694 ? -23.181 25.631 -22.833 1.00 69.31 694 VAL A C 1
ATOM 5530 O O . VAL A 1 694 ? -23.836 26.649 -23.038 1.00 69.31 694 VAL A O 1
ATOM 5533 N N . GLN A 1 695 ? -22.309 25.159 -23.728 1.00 68.75 695 GLN A N 1
ATOM 5534 C CA . GLN A 1 695 ? -22.090 25.781 -25.038 1.00 68.75 695 GLN A CA 1
ATOM 5535 C C . GLN A 1 695 ? -23.320 25.691 -25.943 1.00 68.75 695 GLN A C 1
ATOM 5537 O O . GLN A 1 695 ? -23.693 26.692 -26.555 1.00 68.75 695 GLN A O 1
ATOM 5542 N N . ILE A 1 696 ? -23.968 24.523 -26.008 1.00 75.12 696 ILE A N 1
ATOM 5543 C CA . ILE A 1 696 ? -25.189 24.333 -26.804 1.00 75.12 696 ILE A CA 1
ATOM 5544 C C . ILE A 1 696 ? -26.306 25.225 -26.256 1.00 75.12 696 ILE A C 1
ATOM 5546 O O . ILE A 1 696 ? -26.871 26.015 -27.006 1.00 75.12 696 ILE A O 1
ATOM 5550 N N . ALA A 1 697 ? -26.559 25.179 -24.944 1.00 74.75 697 ALA A N 1
ATOM 5551 C CA . ALA A 1 697 ? -27.589 25.993 -24.302 1.00 74.75 697 ALA A CA 1
ATOM 5552 C C . ALA A 1 697 ? -27.349 27.502 -24.500 1.00 74.75 697 ALA A C 1
ATOM 5554 O O . ALA A 1 697 ? -28.273 28.231 -24.852 1.00 74.75 697 ALA A O 1
ATOM 5555 N N . GLY A 1 698 ? -26.103 27.966 -24.344 1.00 72.25 698 GLY A N 1
ATOM 5556 C CA . GLY A 1 698 ? -25.736 29.366 -24.574 1.00 72.25 698 GLY A CA 1
ATOM 5557 C C . GLY A 1 698 ? -25.892 29.804 -26.033 1.00 72.25 698 GLY A C 1
ATOM 5558 O O . GLY A 1 698 ? -26.364 30.907 -26.293 1.00 72.25 698 GLY A O 1
ATOM 5559 N N . THR A 1 699 ? -25.558 28.935 -26.991 1.00 75.00 699 THR A N 1
ATOM 5560 C CA . THR A 1 699 ? -25.728 29.222 -28.427 1.00 75.00 699 THR A CA 1
ATOM 5561 C C . THR A 1 699 ? -27.207 29.299 -28.801 1.00 75.00 699 THR A C 1
ATOM 5563 O O . THR A 1 699 ? -27.611 30.236 -29.489 1.00 75.00 699 THR A O 1
ATOM 5566 N N . CYS A 1 700 ? -28.033 28.371 -28.304 1.00 79.00 700 CYS A N 1
ATOM 5567 C CA . CYS A 1 700 ? -29.485 28.409 -28.490 1.00 79.00 700 CYS A CA 1
ATOM 5568 C C . CYS A 1 700 ? -30.088 29.700 -27.923 1.00 79.00 700 CYS A C 1
ATOM 5570 O O . CYS A 1 700 ? -30.879 30.345 -28.605 1.00 79.00 700 CYS A O 1
ATOM 5572 N N . PHE A 1 701 ? -29.669 30.111 -26.721 1.00 78.06 701 PHE A N 1
ATOM 5573 C CA . PHE A 1 701 ? -30.141 31.345 -26.094 1.00 78.06 701 PHE A CA 1
ATOM 5574 C C . PHE A 1 701 ? -29.763 32.594 -26.902 1.00 78.06 701 PHE A C 1
ATOM 5576 O O . PHE A 1 701 ? -30.628 33.408 -27.208 1.00 78.06 701 PHE A O 1
ATOM 5583 N N . LEU A 1 702 ? -28.495 32.727 -27.310 1.00 75.19 702 LEU A N 1
ATOM 5584 C CA . LEU A 1 702 ? -28.027 33.867 -28.111 1.00 75.19 702 LEU A CA 1
ATOM 5585 C C . LEU A 1 702 ? -28.734 33.951 -29.471 1.00 75.19 702 LEU A C 1
ATOM 5587 O O . LEU A 1 702 ? -29.098 35.040 -29.908 1.00 75.19 702 LEU A O 1
ATOM 5591 N N . THR A 1 703 ? -28.962 32.804 -30.117 1.00 77.19 703 THR A N 1
ATOM 5592 C CA . THR A 1 703 ? -29.663 32.734 -31.410 1.00 77.19 703 THR A CA 1
ATOM 5593 C C . THR A 1 703 ? -31.131 33.134 -31.263 1.00 77.19 703 THR A C 1
ATOM 5595 O O . THR A 1 703 ? -31.631 33.930 -32.055 1.00 77.19 703 THR A O 1
ATOM 5598 N N . ALA A 1 704 ? -31.810 32.641 -30.221 1.00 78.19 704 ALA A N 1
ATOM 5599 C CA . ALA A 1 704 ? -33.184 33.031 -29.913 1.00 78.19 704 ALA A CA 1
ATOM 5600 C C . ALA A 1 704 ? -33.288 34.531 -29.599 1.00 78.19 704 ALA A C 1
ATOM 5602 O O . ALA A 1 704 ? -34.181 35.202 -30.105 1.00 78.19 704 ALA A O 1
ATOM 5603 N N . SER A 1 705 ? -32.339 35.073 -28.832 1.00 72.25 705 SER A N 1
ATOM 5604 C CA . SER A 1 705 ? -32.299 36.492 -28.472 1.00 72.25 705 SER A CA 1
ATOM 5605 C C . SER A 1 705 ? -32.118 37.401 -29.694 1.00 72.25 705 SER A C 1
ATOM 5607 O O . SER A 1 705 ? -32.813 38.408 -29.822 1.00 72.25 705 SER A O 1
ATOM 5609 N N . LEU A 1 706 ? -31.244 37.021 -30.634 1.00 73.75 706 LEU A N 1
ATOM 5610 C CA . LEU A 1 706 ? -31.072 37.740 -31.900 1.00 73.75 706 LEU A CA 1
ATOM 5611 C C . LEU A 1 706 ? -32.335 37.658 -32.775 1.00 73.75 706 LEU A C 1
ATOM 5613 O O . LEU A 1 706 ? -32.739 38.656 -33.368 1.00 73.75 706 LEU A O 1
ATOM 5617 N N . GLY A 1 707 ? -32.983 36.489 -32.824 1.00 76.69 707 GLY A N 1
ATOM 5618 C CA . GLY A 1 707 ? -34.239 36.288 -33.550 1.00 76.69 707 GLY A CA 1
ATOM 5619 C C . GLY A 1 707 ? -35.392 37.134 -33.002 1.00 76.69 707 GLY A C 1
ATOM 5620 O O . GLY A 1 707 ? -36.107 37.762 -33.777 1.00 76.69 707 GLY A O 1
ATOM 5621 N N . ILE A 1 708 ? -35.529 37.214 -31.674 1.00 75.06 708 ILE A N 1
ATOM 5622 C CA . ILE A 1 708 ? -36.517 38.071 -31.001 1.00 75.06 708 ILE A CA 1
ATOM 5623 C C . ILE A 1 708 ? -36.291 39.541 -31.371 1.00 75.06 708 ILE A C 1
ATOM 5625 O O . ILE A 1 708 ? -37.241 40.246 -31.698 1.00 75.06 708 ILE A O 1
ATOM 5629 N N . GLN A 1 709 ? -35.042 40.009 -31.383 1.00 69.12 709 GLN A N 1
ATOM 5630 C CA . GLN A 1 709 ? -34.762 41.395 -31.751 1.00 69.12 709 GLN A CA 1
ATOM 5631 C C . GLN A 1 709 ? -35.034 41.688 -33.229 1.00 69.12 709 GLN A C 1
ATOM 5633 O O . GLN A 1 709 ? -35.612 42.727 -33.533 1.00 69.12 709 GLN A O 1
ATOM 5638 N N . LEU A 1 710 ? -34.661 40.788 -34.144 1.00 73.38 710 LEU A N 1
ATOM 5639 C CA . LEU A 1 710 ? -34.987 40.934 -35.568 1.00 73.38 710 LEU A CA 1
ATOM 5640 C C . LEU A 1 710 ? -36.504 40.995 -35.788 1.00 73.38 710 LEU A C 1
ATOM 5642 O O . LEU A 1 710 ? -36.968 41.827 -36.560 1.00 73.38 710 LEU A O 1
ATOM 5646 N N . TYR A 1 711 ? -37.269 40.187 -35.050 1.00 73.19 711 TYR A N 1
ATOM 5647 C CA . TYR A 1 711 ? -38.731 40.226 -35.054 1.00 73.19 711 TYR A CA 1
ATOM 5648 C C . TYR A 1 711 ? -39.280 41.585 -34.584 1.00 73.19 711 TYR A C 1
ATOM 5650 O O . TYR A 1 711 ? -40.119 42.179 -35.264 1.00 73.19 711 TYR A O 1
ATOM 5658 N N . PHE A 1 712 ? -38.754 42.137 -33.484 1.00 68.25 712 PHE A N 1
ATOM 5659 C CA . PHE A 1 712 ? -39.127 43.478 -33.010 1.00 68.25 712 PHE A CA 1
ATOM 5660 C C . PHE A 1 712 ? -38.680 44.611 -33.947 1.00 68.25 712 PHE A C 1
ATOM 5662 O O . PHE A 1 712 ? -39.325 45.652 -33.975 1.00 68.25 712 PHE A O 1
ATOM 5669 N N . HIS A 1 713 ? -37.636 44.411 -34.755 1.00 66.44 713 HIS A N 1
ATOM 5670 C CA . HIS A 1 713 ? -37.180 45.393 -35.745 1.00 66.44 713 HIS A CA 1
ATOM 5671 C C . HIS A 1 713 ? -38.041 45.428 -37.020 1.00 66.44 713 HIS A C 1
ATOM 5673 O O . HIS A 1 713 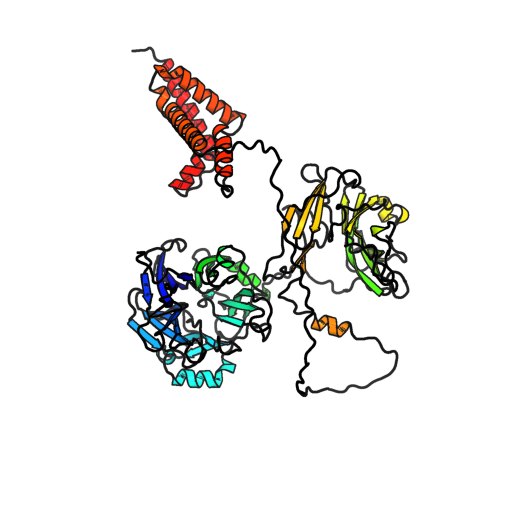? -37.999 46.416 -37.752 1.00 66.44 713 HIS A O 1
ATOM 5679 N N . THR A 1 714 ? -38.800 44.359 -37.292 1.00 61.38 714 THR A N 1
ATOM 5680 C CA . THR A 1 714 ? -39.724 44.246 -38.438 1.00 61.38 714 THR A CA 1
ATOM 5681 C C . THR A 1 714 ? -41.163 44.663 -38.128 1.00 61.38 714 THR A C 1
ATOM 5683 O O . THR A 1 714 ? -41.987 44.734 -39.039 1.00 61.38 714 THR A O 1
ATOM 5686 N N . LEU A 1 715 ? -41.479 44.952 -36.864 1.00 58.25 715 LEU A N 1
ATOM 5687 C CA . LEU A 1 715 ? -42.770 45.507 -36.461 1.00 58.25 715 LEU A CA 1
ATOM 5688 C C . LEU A 1 715 ? -42.774 47.029 -36.712 1.00 58.25 715 LEU A C 1
ATOM 5690 O O . LEU A 1 715 ? -41.846 47.708 -36.269 1.00 58.25 715 LEU A O 1
ATOM 5694 N N . PRO A 1 716 ? -43.784 47.591 -37.407 1.00 50.91 716 PRO A N 1
ATOM 5695 C CA . PRO A 1 716 ? -43.944 49.037 -37.505 1.00 50.91 716 PRO A CA 1
ATOM 5696 C C . PRO A 1 716 ? -44.067 49.613 -36.093 1.00 50.91 716 PRO A C 1
ATOM 5698 O O . PRO A 1 716 ? -44.858 49.114 -35.294 1.00 50.91 716 PRO A O 1
ATOM 5701 N N . ILE A 1 717 ? -43.262 50.628 -35.788 1.00 50.38 717 ILE A N 1
ATOM 5702 C CA . ILE A 1 717 ? -43.305 51.336 -34.507 1.00 50.38 717 ILE A CA 1
ATOM 5703 C C . ILE A 1 717 ? -44.716 51.926 -34.356 1.00 50.38 717 ILE A C 1
ATOM 5705 O O . ILE A 1 717 ? -45.112 52.762 -35.169 1.00 50.38 717 ILE A O 1
ATOM 5709 N N . LEU A 1 718 ? -45.464 51.445 -33.359 1.00 38.66 718 LEU A N 1
ATOM 5710 C CA . LEU A 1 718 ? -46.748 51.989 -32.907 1.00 38.66 718 LEU A CA 1
ATOM 5711 C C . LEU A 1 718 ? -46.515 52.970 -31.760 1.00 38.66 718 LEU A C 1
ATOM 5713 O O . LEU A 1 718 ? -45.741 52.604 -30.842 1.00 38.66 718 LEU A O 1
#